Protein AF-A0A6I4W3B1-F1 (afdb_monomer_lite)

Organism: NCBI:txid2690964

Foldseek 3Di:
DDPVVVLCVLVVVLVVLLVVLLVVLCVPPNPLLNLLLVLLLLLLLLLLVVLLVVLLVLPVLDDDDPVLVVCCLPPLLLCLLLVLQQVVLLVVLCVLLVHDSVVLVCCLVPPVPVNVQSLLASQLLLLLLLLLQLQLLLVVVLQDDDPDDPPVVVSVVCVVVSPPVVVCPPDPDNDRRVVVSVVVLVVLLVVLQVQQQQFQHPPRDGDRPSVSSSVSNVVSNVVNVVLVVLLVVLVVVSNDPPDHHPSSSVSSSSSSSSSSNNSLSLSVLLDSSSSSSSSSSVSSSSSSSSSNVSLVVLDDQDFDWDQDPVRDTDGPRVSVVSVVVVCQLQVQSNVLSSVLSNVSSVVSSVCRNDPDDSSVNSVSSVVSNVVSNVSSNVRVVVVVVVD

InterPro domains:
  IPR007427 Protein of unknown function DUF475 [PF04332] (64-298)
  IPR007427 Protein of unknown function DUF475 [PF04332] (329-381)

Radius of gyration: 22.16 Å; chains: 1; bounding box: 59×48×59 Å

pLDDT: mean 74.23, std 14.33, range [40.28, 94.0]

Sequence (387 aa):
MGIKMLFLRTCAWSLAVAVFGLIMAAAYGGWIGVILVGAVGIILYAVSYETAISNFYSLKANDFPDFWRKILLRIGLPLIVFGVQLVFPIAIVSIIAWRNPVDVVTLALTDKTSYQQMTTDAHPVIASFVAGFLLAAFFDFFFEERERRWLQQLEKRLAKVGQVDKWAKWSLLPFDRSLMIYFIMVLIITASGYFGKFAYQYGGVHVNMNPWVWFSGTAGVLLYLFTKHFATISIMLLGQTKLVGLIRLHVFVIINVQCSFNGMVGAFSITNDIILLSLGLGLGAMFVCVLNIYWIRQVKPGTFYTTGSDGRRTKITGFKKVGNRLWTPYAYISHGFHYTCGVLAVINLVSIRYHIPEIITSLIGIMLIALSIHSSKRRTRVLAMNN

Structure (mmCIF, N/CA/C/O backbone):
data_AF-A0A6I4W3B1-F1
#
_entry.id   AF-A0A6I4W3B1-F1
#
loop_
_atom_site.group_PDB
_atom_site.id
_atom_site.type_symbol
_atom_site.label_atom_id
_atom_site.label_alt_id
_atom_site.label_comp_id
_atom_site.label_asym_id
_atom_site.label_entity_id
_atom_site.label_seq_id
_atom_site.pdbx_PDB_ins_code
_atom_site.Cartn_x
_atom_site.Cartn_y
_atom_site.Cartn_z
_atom_site.occupancy
_atom_site.B_iso_or_equiv
_atom_site.auth_seq_id
_atom_site.auth_comp_id
_atom_site.auth_asym_id
_atom_site.auth_atom_id
_atom_site.pdbx_PDB_model_num
ATOM 1 N N . MET A 1 1 ? -34.981 13.332 6.451 1.00 40.91 1 MET A N 1
ATOM 2 C CA . MET A 1 1 ? -34.279 13.557 5.165 1.00 40.91 1 MET A CA 1
ATOM 3 C C . MET A 1 1 ? -32.992 12.729 5.165 1.00 40.91 1 MET A C 1
ATOM 5 O O . MET A 1 1 ? -32.137 12.937 6.015 1.00 40.91 1 MET A O 1
ATOM 9 N N . GLY A 1 2 ? -32.969 11.637 4.396 1.00 43.00 2 GLY A N 1
ATOM 10 C CA . GLY A 1 2 ? -32.290 10.392 4.785 1.00 43.00 2 GLY A CA 1
ATOM 11 C C . GLY A 1 2 ? -30.765 10.347 4.636 1.00 43.00 2 GLY A C 1
ATOM 12 O O . GLY A 1 2 ? -30.210 10.787 3.635 1.00 43.00 2 GLY A O 1
ATOM 13 N N . ILE A 1 3 ? -30.113 9.678 5.595 1.00 49.59 3 ILE A N 1
ATOM 14 C CA . ILE A 1 3 ? -28.689 9.278 5.599 1.00 49.59 3 ILE A CA 1
ATOM 15 C C . ILE A 1 3 ? -28.266 8.649 4.258 1.00 49.59 3 ILE A C 1
ATOM 17 O O . ILE A 1 3 ? -27.161 8.892 3.780 1.00 49.59 3 ILE A O 1
ATOM 21 N N . LYS A 1 4 ? -29.178 7.908 3.611 1.00 48.78 4 LYS A N 1
ATOM 22 C CA . LYS A 1 4 ? -28.978 7.323 2.279 1.00 48.78 4 LYS A CA 1
ATOM 23 C C . LYS A 1 4 ? -28.759 8.378 1.182 1.00 48.78 4 LYS A C 1
ATOM 25 O O . LYS A 1 4 ? -27.852 8.209 0.380 1.00 48.78 4 LYS A O 1
ATOM 30 N N . MET A 1 5 ? -29.519 9.480 1.171 1.00 47.12 5 MET A N 1
ATOM 31 C CA . MET A 1 5 ? -29.369 10.549 0.168 1.00 47.12 5 MET A CA 1
ATOM 32 C C . MET A 1 5 ? -28.070 11.342 0.346 1.00 47.12 5 MET A C 1
ATOM 34 O O . MET A 1 5 ? -27.434 11.695 -0.641 1.00 47.12 5 MET A O 1
ATOM 38 N N . LEU A 1 6 ? -27.646 11.596 1.590 1.00 51.12 6 LEU A N 1
ATOM 39 C CA . LEU A 1 6 ? -26.378 12.282 1.863 1.00 51.12 6 LEU A CA 1
ATOM 40 C C . LEU A 1 6 ? -25.175 11.410 1.467 1.00 51.12 6 LEU A C 1
ATOM 42 O O . LEU A 1 6 ? -24.216 11.920 0.889 1.00 51.12 6 LEU A O 1
ATOM 46 N N . PHE A 1 7 ? -25.245 10.102 1.741 1.00 54.38 7 PHE A N 1
ATOM 47 C CA . PHE A 1 7 ? -24.243 9.131 1.302 1.00 54.38 7 PHE A CA 1
ATOM 48 C C . PHE A 1 7 ? -24.174 9.068 -0.226 1.00 54.38 7 PHE A C 1
ATOM 50 O O . PHE A 1 7 ? -23.101 9.253 -0.779 1.00 54.38 7 PHE A O 1
ATOM 57 N N . LEU A 1 8 ? -25.316 8.933 -0.909 1.00 55.38 8 LEU A N 1
ATOM 58 C CA . LEU A 1 8 ? -25.387 8.915 -2.374 1.00 55.38 8 LEU A CA 1
ATOM 59 C C . LEU A 1 8 ? -24.830 10.195 -3.007 1.00 55.38 8 LEU A C 1
ATOM 61 O O . LEU A 1 8 ? -24.032 10.098 -3.928 1.00 55.38 8 LEU A O 1
ATOM 65 N N . ARG A 1 9 ? -25.162 11.387 -2.494 1.00 60.44 9 ARG A N 1
ATOM 66 C CA . ARG A 1 9 ? -24.619 12.651 -3.031 1.00 60.44 9 ARG A CA 1
ATOM 67 C C . ARG A 1 9 ? -23.113 12.812 -2.812 1.00 60.44 9 ARG A C 1
ATOM 69 O O . ARG A 1 9 ? -22.441 13.384 -3.662 1.00 60.44 9 ARG A O 1
ATOM 76 N N . THR A 1 10 ? -22.590 12.326 -1.686 1.00 61.12 10 THR A N 1
ATOM 77 C CA . THR A 1 10 ? -21.150 12.413 -1.378 1.00 61.12 10 THR A CA 1
ATOM 78 C C . THR A 1 10 ? -20.362 11.338 -2.138 1.00 61.12 10 THR A C 1
ATOM 80 O O . THR A 1 10 ? -19.275 11.613 -2.633 1.00 61.12 10 THR A O 1
ATOM 83 N N . CYS A 1 11 ? -20.935 10.140 -2.299 1.00 63.75 11 CYS A N 1
ATOM 84 C CA . CYS A 1 11 ? -20.347 9.047 -3.070 1.00 63.75 11 CYS A CA 1
ATOM 85 C C . CYS A 1 11 ? -20.484 9.218 -4.587 1.00 63.75 11 CYS A C 1
ATOM 87 O O . CYS A 1 11 ? -19.676 8.649 -5.313 1.00 63.75 11 CYS A O 1
ATOM 89 N N . ALA A 1 12 ? -21.469 9.971 -5.085 1.00 70.25 12 ALA A N 1
ATOM 90 C CA . ALA A 1 12 ? -21.671 10.163 -6.523 1.00 70.25 12 ALA A CA 1
ATOM 91 C C . ALA A 1 12 ? -20.445 10.802 -7.186 1.00 70.25 12 ALA A C 1
ATOM 93 O O . ALA A 1 12 ? -19.993 10.325 -8.222 1.00 70.25 12 ALA A O 1
ATOM 94 N N . TRP A 1 13 ? -19.852 11.814 -6.544 1.00 73.75 13 TRP A N 1
ATOM 95 C CA . TRP A 1 13 ? -18.622 12.441 -7.031 1.00 73.75 13 TRP A CA 1
ATOM 96 C C . TRP A 1 13 ? -17.428 11.487 -6.996 1.00 73.75 13 TRP A C 1
ATOM 98 O O . TRP A 1 13 ? -16.700 11.400 -7.978 1.00 73.75 13 TRP A O 1
ATOM 108 N N . SER A 1 14 ? -17.254 10.706 -5.924 1.00 75.88 14 SER A N 1
ATOM 109 C CA . SER A 1 14 ? -16.183 9.700 -5.890 1.00 75.88 14 SER A CA 1
ATOM 110 C C . SER A 1 14 ? -16.390 8.584 -6.913 1.00 75.88 14 SER A C 1
ATOM 112 O O . SER A 1 14 ? -15.417 8.086 -7.461 1.00 75.88 14 SER A O 1
ATOM 114 N N . LEU A 1 15 ? -17.641 8.207 -7.200 1.00 79.69 15 LEU A N 1
ATOM 115 C CA . LEU A 1 15 ? -17.957 7.201 -8.210 1.00 79.69 15 LEU A CA 1
ATOM 116 C C . LEU A 1 15 ? -17.667 7.735 -9.616 1.00 79.69 15 LEU A C 1
ATOM 118 O O . LEU A 1 15 ? -17.084 7.020 -10.420 1.00 79.69 15 LEU A O 1
ATOM 122 N N . ALA A 1 16 ? -18.007 8.996 -9.894 1.00 82.50 16 ALA A N 1
ATOM 123 C CA . ALA A 1 16 ? -17.681 9.649 -11.158 1.00 82.50 16 ALA A CA 1
ATOM 124 C C . ALA A 1 16 ? -16.163 9.738 -11.376 1.00 82.50 16 ALA A C 1
ATOM 126 O O . ALA A 1 16 ? -15.681 9.380 -12.446 1.00 82.50 16 ALA A O 1
ATOM 127 N N . VAL A 1 17 ? -15.401 10.134 -10.349 1.00 82.94 17 VAL A N 1
ATOM 128 C CA . VAL A 1 17 ? -13.929 10.163 -10.414 1.00 82.94 17 VAL A CA 1
ATOM 129 C C . VAL A 1 17 ? -13.352 8.756 -10.571 1.00 82.94 17 VAL A C 1
ATOM 131 O O . VAL A 1 17 ? -12.418 8.571 -11.343 1.00 82.94 17 VAL A O 1
ATOM 134 N N . ALA A 1 18 ? -13.923 7.750 -9.901 1.00 84.19 18 ALA A N 1
ATOM 135 C CA . ALA A 1 18 ? -13.494 6.365 -10.056 1.00 84.19 18 ALA A CA 1
ATOM 136 C C . ALA A 1 18 ? -13.740 5.844 -11.481 1.00 84.19 18 ALA A C 1
ATOM 138 O O . ALA A 1 18 ? -12.844 5.259 -12.081 1.00 84.19 18 ALA A O 1
ATOM 139 N N . VAL A 1 19 ? -14.922 6.101 -12.050 1.00 87.00 19 VAL A N 1
ATOM 140 C CA . VAL A 1 19 ? -15.247 5.739 -13.438 1.00 87.00 19 VAL A CA 1
ATOM 141 C C . VAL A 1 19 ? -14.321 6.466 -14.411 1.00 87.00 19 VAL A C 1
ATOM 143 O O . VAL A 1 19 ? -13.766 5.830 -15.299 1.00 87.00 19 VAL A O 1
ATOM 146 N N . PHE A 1 20 ? -14.084 7.764 -14.213 1.00 89.31 20 PHE A N 1
ATOM 147 C CA . PHE A 1 20 ? -13.147 8.534 -15.029 1.00 89.31 20 PHE A CA 1
ATOM 148 C C . PHE A 1 20 ? -11.719 7.975 -14.953 1.00 89.31 20 PHE A C 1
ATOM 150 O O . PHE A 1 20 ? -11.086 7.765 -15.984 1.00 89.31 20 PHE A O 1
ATOM 157 N N . GLY A 1 21 ? -11.233 7.657 -13.750 1.00 87.50 21 GLY A N 1
ATOM 158 C CA . GLY A 1 21 ? -9.923 7.037 -13.547 1.00 87.50 21 GLY A CA 1
ATOM 159 C C . GLY A 1 21 ? -9.797 5.681 -14.244 1.00 87.50 21 GLY A C 1
ATOM 160 O O . GLY A 1 21 ? -8.778 5.414 -14.873 1.00 87.50 21 GLY A O 1
ATOM 161 N N . LEU A 1 22 ? -10.846 4.851 -14.210 1.00 90.44 22 LEU A N 1
ATOM 162 C CA . LEU A 1 22 ? -10.875 3.566 -14.916 1.00 90.44 22 LEU A CA 1
ATOM 163 C C . LEU A 1 22 ? -10.940 3.735 -16.441 1.00 90.44 22 LEU A C 1
ATOM 165 O O . LEU A 1 22 ? -10.300 2.970 -17.154 1.00 90.44 22 LEU A O 1
ATOM 169 N N . ILE A 1 23 ? -11.652 4.743 -16.954 1.00 92.50 23 ILE A N 1
ATOM 170 C CA . ILE A 1 23 ? -11.666 5.067 -18.392 1.00 92.50 23 ILE A CA 1
ATOM 171 C C . ILE A 1 23 ? -10.273 5.511 -18.851 1.00 92.50 23 ILE A C 1
ATOM 173 O O . ILE A 1 23 ? -9.781 5.028 -19.868 1.00 92.50 23 ILE A O 1
ATOM 177 N N . MET A 1 24 ? -9.603 6.373 -18.082 1.00 90.88 24 MET A N 1
ATOM 178 C CA . MET A 1 24 ? -8.224 6.787 -18.364 1.00 90.88 24 MET A CA 1
ATOM 179 C C . MET A 1 24 ? -7.255 5.600 -18.312 1.00 90.88 24 MET A C 1
ATOM 181 O O . MET A 1 24 ? -6.377 5.481 -19.164 1.00 90.88 24 MET A O 1
ATOM 185 N N . ALA A 1 25 ? -7.451 4.681 -17.364 1.00 91.12 25 ALA A N 1
ATOM 186 C CA . ALA A 1 25 ? -6.675 3.448 -17.278 1.00 91.12 25 ALA A CA 1
ATOM 187 C C . ALA A 1 25 ? -6.893 2.540 -18.499 1.00 91.12 25 ALA A C 1
ATOM 189 O O . ALA A 1 25 ? -5.931 1.984 -19.027 1.00 91.12 25 ALA A O 1
ATOM 190 N N . ALA A 1 26 ? -8.138 2.437 -18.979 1.00 92.50 26 ALA A N 1
ATOM 191 C CA . ALA A 1 26 ? -8.480 1.702 -20.193 1.00 92.50 26 ALA A CA 1
ATOM 192 C C . ALA A 1 26 ? -7.837 2.327 -21.438 1.00 92.50 26 ALA A C 1
ATOM 194 O O . ALA A 1 26 ? -7.314 1.607 -22.283 1.00 92.50 26 ALA A O 1
ATOM 195 N N . ALA A 1 27 ? -7.831 3.658 -21.533 1.00 92.00 27 ALA A N 1
ATOM 196 C CA . ALA A 1 27 ? -7.191 4.374 -22.631 1.00 92.00 27 ALA A CA 1
ATOM 197 C C . ALA A 1 27 ? -5.661 4.213 -22.621 1.00 92.00 27 ALA A C 1
ATOM 199 O O . ALA A 1 27 ? -5.045 4.132 -23.680 1.00 92.00 27 ALA A O 1
ATOM 200 N N . TYR A 1 28 ? -5.044 4.153 -21.437 1.00 89.50 28 TYR A N 1
ATOM 201 C CA . TYR A 1 28 ? -3.591 4.057 -21.305 1.00 89.50 28 TYR A CA 1
ATOM 202 C C . TYR A 1 28 ? -3.052 2.628 -21.461 1.00 89.50 28 TYR A C 1
ATOM 204 O O . TYR A 1 28 ? -2.099 2.410 -22.209 1.00 89.50 28 TYR A O 1
ATOM 212 N N . GLY A 1 29 ? -3.641 1.668 -20.741 1.00 85.31 29 GLY A N 1
ATOM 213 C CA . GLY A 1 29 ? -3.137 0.296 -20.601 1.00 85.31 29 GLY A CA 1
ATOM 214 C C . GLY A 1 29 ? -4.150 -0.788 -20.976 1.00 85.31 29 GLY A C 1
ATOM 215 O O . GLY A 1 29 ? -3.965 -1.954 -20.616 1.00 85.31 29 GLY A O 1
ATOM 216 N N . GLY A 1 30 ? -5.248 -0.427 -21.646 1.00 92.81 30 GLY A N 1
ATOM 217 C CA . GLY A 1 30 ? -6.316 -1.359 -22.000 1.00 92.81 30 GLY A CA 1
ATOM 218 C C . GLY A 1 30 ? -6.959 -2.010 -20.773 1.00 92.81 30 GLY A C 1
ATOM 219 O O . GLY A 1 30 ? -6.997 -1.453 -19.675 1.00 92.81 30 GLY A O 1
ATOM 220 N N . TRP A 1 31 ? -7.442 -3.240 -20.944 1.00 93.00 31 TRP A N 1
ATOM 221 C CA . TRP A 1 31 ? -8.062 -4.008 -19.859 1.00 93.00 31 TRP A CA 1
ATOM 222 C C . TRP A 1 31 ? -7.105 -4.319 -18.704 1.00 93.00 31 TRP A C 1
ATOM 224 O O . TRP A 1 31 ? -7.536 -4.365 -17.553 1.00 93.00 31 TRP A O 1
ATOM 234 N N . ILE A 1 32 ? -5.810 -4.486 -18.989 1.00 91.88 32 ILE A N 1
ATOM 235 C CA . ILE A 1 32 ? -4.792 -4.724 -17.959 1.00 91.88 32 ILE A CA 1
ATOM 236 C C . ILE A 1 32 ? -4.662 -3.479 -17.076 1.00 91.88 32 ILE A C 1
ATOM 238 O O . ILE A 1 32 ? -4.729 -3.595 -15.854 1.00 91.88 32 ILE A O 1
ATOM 242 N N . GLY A 1 33 ? -4.596 -2.287 -17.678 1.00 91.38 33 GLY A N 1
ATOM 243 C CA . GLY A 1 33 ? -4.576 -1.018 -16.946 1.00 91.38 33 GLY A CA 1
ATOM 244 C C . GLY A 1 33 ? -5.778 -0.850 -16.011 1.00 91.38 33 GLY A C 1
ATOM 245 O O . GLY A 1 33 ? -5.612 -0.459 -14.857 1.00 91.38 33 GLY A O 1
ATOM 246 N N . VAL A 1 34 ? -6.983 -1.221 -16.462 1.00 94.00 34 VAL A N 1
ATOM 247 C CA . VAL A 1 34 ? -8.207 -1.197 -15.634 1.00 94.00 34 VAL A CA 1
ATOM 248 C C . VAL A 1 34 ? -8.090 -2.128 -14.427 1.00 94.00 34 VAL A C 1
ATOM 250 O O . VAL A 1 34 ? -8.446 -1.732 -13.315 1.00 94.00 34 VAL A O 1
ATOM 253 N N . ILE A 1 35 ? -7.590 -3.352 -14.625 1.00 93.69 35 ILE A N 1
ATOM 254 C CA . ILE A 1 35 ? -7.413 -4.328 -13.540 1.00 93.69 35 ILE A CA 1
ATOM 255 C C . ILE A 1 35 ? -6.391 -3.817 -12.525 1.00 93.69 35 ILE A C 1
ATOM 257 O O . ILE A 1 35 ? -6.658 -3.884 -11.328 1.00 93.69 35 ILE A O 1
ATOM 261 N N . LEU A 1 36 ? -5.266 -3.258 -12.979 1.00 93.25 36 LEU A N 1
ATOM 262 C CA . LEU A 1 36 ? -4.220 -2.728 -12.101 1.00 93.25 36 LEU A CA 1
ATOM 263 C C . LEU A 1 36 ? -4.721 -1.536 -11.277 1.00 93.25 36 LEU A C 1
ATOM 265 O O . LEU A 1 36 ? -4.617 -1.546 -10.050 1.00 93.25 36 LEU A O 1
ATOM 269 N N . VAL A 1 37 ? -5.351 -0.551 -11.922 1.00 93.44 37 VAL A N 1
ATOM 270 C CA . VAL A 1 37 ? -5.935 0.621 -11.245 1.00 93.44 37 VAL A CA 1
ATOM 271 C C . VAL A 1 37 ? -7.041 0.203 -10.274 1.00 93.44 37 VAL A C 1
ATOM 273 O O . VAL A 1 37 ? -7.100 0.695 -9.144 1.00 93.44 37 VAL A O 1
ATOM 276 N N . GLY A 1 38 ? -7.886 -0.749 -10.674 1.00 91.88 38 GLY A N 1
ATOM 277 C CA . GLY A 1 38 ? -8.911 -1.331 -9.812 1.00 91.88 38 GLY A CA 1
ATOM 278 C C . GLY A 1 38 ? -8.318 -2.055 -8.600 1.00 91.88 38 GLY A C 1
ATOM 279 O O . GLY A 1 38 ? -8.784 -1.850 -7.480 1.00 91.88 38 GLY A O 1
ATOM 280 N N . ALA A 1 39 ? -7.267 -2.854 -8.797 1.00 91.81 39 ALA A N 1
ATOM 281 C CA . ALA A 1 39 ? -6.570 -3.568 -7.732 1.00 91.81 39 ALA A CA 1
ATOM 282 C C . ALA A 1 39 ? -5.959 -2.603 -6.714 1.00 91.81 39 ALA A C 1
ATOM 284 O O . ALA A 1 39 ? -6.189 -2.758 -5.514 1.00 91.81 39 ALA A O 1
ATOM 285 N N . VAL A 1 40 ? -5.252 -1.571 -7.188 1.00 91.88 40 VAL A N 1
ATOM 286 C CA . VAL A 1 40 ? -4.677 -0.524 -6.332 1.00 91.88 40 VAL A CA 1
ATOM 287 C C . VAL A 1 40 ? -5.778 0.166 -5.528 1.00 91.88 40 VAL A C 1
ATOM 289 O O . VAL A 1 40 ? -5.661 0.302 -4.309 1.00 91.88 40 VAL A O 1
ATOM 292 N N . GLY A 1 41 ? -6.891 0.523 -6.175 1.00 89.31 41 GLY A N 1
ATOM 293 C CA . GLY A 1 41 ? -8.050 1.108 -5.503 1.00 89.31 41 GLY A CA 1
ATOM 294 C C . GLY A 1 41 ? -8.642 0.206 -4.414 1.00 89.31 41 GLY A C 1
ATOM 295 O O . GLY A 1 41 ? -8.980 0.686 -3.332 1.00 89.31 41 GLY A O 1
ATOM 296 N N . ILE A 1 42 ? -8.732 -1.106 -4.662 1.00 88.44 42 ILE A N 1
ATOM 297 C CA . ILE A 1 42 ? -9.238 -2.094 -3.695 1.00 88.44 42 ILE A CA 1
ATOM 298 C C . ILE A 1 42 ? -8.287 -2.245 -2.500 1.00 88.44 42 ILE A C 1
ATOM 300 O O . ILE A 1 42 ? -8.757 -2.259 -1.359 1.00 88.44 42 ILE A O 1
ATOM 304 N N . ILE A 1 43 ? -6.971 -2.323 -2.733 1.00 87.62 43 ILE A N 1
ATOM 305 C CA . ILE A 1 43 ? -5.978 -2.359 -1.648 1.00 87.62 43 ILE A CA 1
ATOM 306 C C . ILE A 1 43 ? -6.089 -1.093 -0.801 1.00 87.62 43 ILE A C 1
ATOM 308 O O . ILE A 1 43 ? -6.220 -1.179 0.421 1.00 87.62 43 ILE A O 1
ATOM 312 N N . LEU A 1 44 ? -6.115 0.080 -1.436 1.00 86.00 44 LEU A N 1
ATOM 313 C CA . LEU A 1 44 ? -6.250 1.343 -0.719 1.00 86.00 44 LEU A CA 1
ATOM 314 C C . LEU A 1 44 ? -7.551 1.426 0.067 1.00 86.00 44 LEU A C 1
ATOM 316 O O . LEU A 1 44 ? -7.546 1.911 1.197 1.00 86.00 44 LEU A O 1
ATOM 320 N N . TYR A 1 45 ? -8.656 0.922 -0.477 1.00 84.62 45 TYR A N 1
ATOM 321 C CA . TYR A 1 45 ? -9.915 0.847 0.252 1.00 84.62 45 TYR A CA 1
ATOM 322 C C . TYR A 1 45 ? -9.791 0.000 1.529 1.00 84.62 45 TYR A C 1
ATOM 324 O O . TYR A 1 45 ? -10.279 0.409 2.585 1.00 84.62 45 TYR A O 1
ATOM 332 N N . ALA A 1 46 ? -9.103 -1.145 1.462 1.00 84.44 46 ALA A N 1
ATOM 333 C CA . ALA A 1 46 ? -8.876 -1.999 2.625 1.00 84.44 46 ALA A CA 1
ATOM 334 C C . ALA A 1 46 ? -8.012 -1.306 3.696 1.00 84.44 46 ALA A C 1
ATOM 336 O O . ALA A 1 46 ? -8.368 -1.342 4.874 1.00 84.44 46 ALA A O 1
ATOM 337 N N . VAL A 1 47 ? -6.949 -0.599 3.295 1.00 80.44 47 VAL A N 1
ATOM 338 C CA . VAL A 1 47 ? -6.092 0.201 4.200 1.00 80.44 47 VAL A CA 1
ATOM 339 C C . VAL A 1 47 ? -6.856 1.353 4.840 1.00 80.44 47 VAL A C 1
ATOM 341 O O . VAL A 1 47 ? -6.747 1.604 6.040 1.00 80.44 47 VAL A O 1
ATOM 344 N N . SER A 1 48 ? -7.677 2.033 4.041 1.00 78.62 48 SER A N 1
ATOM 345 C CA . SER A 1 48 ? -8.481 3.179 4.478 1.00 78.62 48 SER A CA 1
ATOM 346 C C . SER A 1 48 ? -9.411 2.828 5.627 1.00 78.62 48 SER A C 1
ATOM 348 O O . SER A 1 48 ? -9.745 3.690 6.441 1.00 78.62 48 SER A O 1
ATOM 350 N N . TYR A 1 49 ? -9.852 1.568 5.687 1.00 76.56 49 TYR A N 1
ATOM 351 C CA . TYR A 1 49 ? -10.700 1.080 6.760 1.00 76.56 49 TYR A CA 1
ATOM 352 C C . TYR A 1 49 ? -9.999 1.246 8.112 1.00 76.56 49 TYR A C 1
ATOM 354 O O . TYR A 1 49 ? -10.593 1.831 9.015 1.00 76.56 49 TYR A O 1
ATOM 362 N N . GLU A 1 50 ? -8.730 0.836 8.233 1.00 70.88 50 GLU A N 1
ATOM 363 C CA . GLU A 1 50 ? -7.926 1.015 9.450 1.00 70.88 50 GLU A CA 1
ATOM 364 C C . GLU A 1 50 ? -7.674 2.484 9.780 1.00 70.88 50 GLU A C 1
ATOM 366 O O . GLU A 1 50 ? -7.825 2.887 10.938 1.00 70.88 50 GLU A O 1
ATOM 371 N N . THR A 1 51 ? -7.372 3.306 8.767 1.00 74.06 51 THR A N 1
ATOM 372 C CA . THR A 1 51 ? -7.198 4.757 8.948 1.00 74.06 51 THR A CA 1
ATOM 373 C C . THR A 1 51 ? -8.436 5.370 9.573 1.00 74.06 51 THR A C 1
ATOM 375 O O . THR A 1 51 ? -8.363 6.119 10.545 1.00 74.06 51 THR A O 1
ATOM 378 N N . ALA A 1 52 ? -9.596 5.028 9.019 1.00 71.31 52 ALA A N 1
ATOM 379 C CA . ALA A 1 52 ? -10.856 5.580 9.454 1.00 71.31 52 ALA A CA 1
ATOM 380 C C . ALA A 1 52 ? -11.224 5.068 10.863 1.00 71.31 52 ALA A C 1
ATOM 382 O O . ALA A 1 52 ? -11.853 5.808 11.622 1.00 71.31 52 ALA A O 1
ATOM 383 N N . ILE A 1 53 ? -10.767 3.866 11.266 1.00 68.50 53 ILE A N 1
ATOM 384 C CA . ILE A 1 53 ? -10.903 3.369 12.648 1.00 68.50 53 ILE A CA 1
ATOM 385 C C . ILE A 1 53 ? -10.088 4.237 13.598 1.00 68.50 53 ILE A C 1
ATOM 387 O O . ILE A 1 53 ? -10.614 4.735 14.596 1.00 68.50 53 ILE A O 1
ATOM 391 N N . SER A 1 54 ? -8.804 4.403 13.287 1.00 66.94 54 SER A N 1
ATOM 392 C CA . SER A 1 54 ? -7.876 5.176 14.106 1.00 66.94 54 SER A CA 1
ATOM 393 C C . SER A 1 54 ? -8.375 6.612 14.265 1.00 66.94 54 SER A C 1
ATOM 395 O O . SER A 1 54 ? -8.583 7.077 15.384 1.00 66.94 54 SER A O 1
ATOM 397 N N . ASN A 1 55 ? -8.743 7.255 13.152 1.00 69.56 55 ASN A N 1
ATOM 398 C CA . ASN A 1 55 ? -9.309 8.601 13.126 1.00 69.56 55 ASN A CA 1
ATOM 399 C C . ASN A 1 55 ? -10.584 8.723 13.966 1.00 69.56 55 ASN A C 1
ATOM 401 O O . ASN A 1 55 ? -10.763 9.707 14.686 1.00 69.56 55 ASN A O 1
ATOM 405 N N . PHE A 1 56 ? -11.468 7.724 13.902 1.00 68.50 56 PHE A N 1
ATOM 406 C CA . PHE A 1 56 ? -12.676 7.689 14.720 1.00 68.50 56 PHE A CA 1
ATOM 407 C C . PHE A 1 56 ? -12.336 7.675 16.216 1.00 68.50 56 PHE A C 1
ATOM 409 O O . PHE A 1 56 ? -12.901 8.462 16.974 1.00 68.50 56 PHE A O 1
ATOM 416 N N . TYR A 1 57 ? -11.391 6.843 16.663 1.00 63.62 57 TYR A N 1
ATOM 417 C CA . TYR A 1 57 ? -10.990 6.814 18.073 1.00 63.62 57 TYR A CA 1
ATOM 418 C C . TYR A 1 57 ? -10.206 8.056 18.508 1.00 63.62 57 TYR A C 1
ATOM 420 O O . TYR A 1 57 ? -10.443 8.542 19.613 1.00 63.62 57 TYR A O 1
ATOM 428 N N . SER A 1 58 ? -9.350 8.622 17.655 1.00 64.25 58 SER A N 1
ATOM 429 C CA . SER A 1 58 ? -8.617 9.861 17.955 1.00 64.25 58 SER A CA 1
ATOM 430 C C . SER A 1 58 ? -9.555 11.047 18.201 1.00 64.25 58 SER A C 1
ATOM 432 O O . SER A 1 58 ? -9.279 11.893 19.047 1.00 64.25 58 SER A O 1
ATOM 434 N N . LEU A 1 59 ? -10.706 11.091 17.524 1.00 62.19 59 LEU A N 1
ATOM 435 C CA . LEU A 1 59 ? -11.707 12.150 17.697 1.00 62.19 59 LEU A CA 1
ATOM 436 C C . LEU A 1 59 ? -12.584 11.974 18.954 1.00 62.19 59 LEU A C 1
ATOM 438 O O . LEU A 1 59 ? -13.292 12.906 19.334 1.00 62.19 59 LEU A O 1
ATOM 442 N N . LYS A 1 60 ? -12.523 10.814 19.630 1.00 55.31 60 LYS A N 1
ATOM 443 C CA . LYS A 1 60 ? -13.231 10.533 20.895 1.00 55.31 60 LYS A CA 1
ATOM 444 C C . LYS A 1 60 ? -12.655 11.308 22.090 1.00 55.31 60 LYS A C 1
ATOM 446 O O . LYS A 1 60 ? -13.342 11.445 23.096 1.00 55.31 60 LYS A O 1
ATOM 451 N N . ALA A 1 61 ? -11.420 11.807 22.012 1.00 49.81 61 ALA A N 1
ATOM 452 C CA . ALA A 1 61 ? -10.694 12.399 23.147 1.00 49.81 61 ALA A CA 1
ATOM 453 C C . ALA A 1 61 ? -11.158 13.821 23.572 1.00 49.81 61 ALA A C 1
ATOM 455 O O . ALA A 1 61 ? -10.402 14.546 24.215 1.00 49.81 61 ALA A O 1
ATOM 456 N N . ASN A 1 62 ? -12.413 14.174 23.264 1.00 49.22 62 ASN A N 1
ATOM 457 C CA . ASN A 1 62 ? -13.151 15.397 23.607 1.00 49.22 62 ASN A CA 1
ATOM 458 C C . ASN A 1 62 ? -12.557 16.728 23.088 1.00 49.22 62 ASN A C 1
ATOM 460 O O . ASN A 1 62 ? -11.435 17.124 23.400 1.00 49.22 62 ASN A O 1
ATOM 464 N N . ASP A 1 63 ? -13.398 17.408 22.301 1.00 57.28 63 ASP A N 1
ATOM 465 C CA . ASP A 1 63 ? -13.368 18.806 21.852 1.00 57.28 63 ASP A CA 1
ATOM 466 C C . ASP A 1 63 ? -12.245 19.238 20.899 1.00 57.28 63 ASP A C 1
ATOM 468 O O . ASP A 1 63 ? -11.351 20.021 21.218 1.00 57.28 63 ASP A O 1
ATOM 472 N N . PHE A 1 64 ? -12.348 18.782 19.646 1.00 59.41 64 PHE A N 1
ATOM 473 C CA . PHE A 1 64 ? -11.767 19.516 18.519 1.00 59.41 64 PHE A CA 1
ATOM 474 C C . PHE A 1 64 ? -12.651 20.734 18.208 1.00 59.41 64 PHE A C 1
ATOM 476 O O . PHE A 1 64 ? -13.830 20.537 17.896 1.00 59.41 64 PHE A O 1
ATOM 483 N N . PRO A 1 65 ? -12.122 21.972 18.214 1.00 68.50 65 PRO A N 1
ATOM 484 C CA . PRO A 1 65 ? -12.892 23.130 17.781 1.00 68.50 65 PRO A CA 1
ATO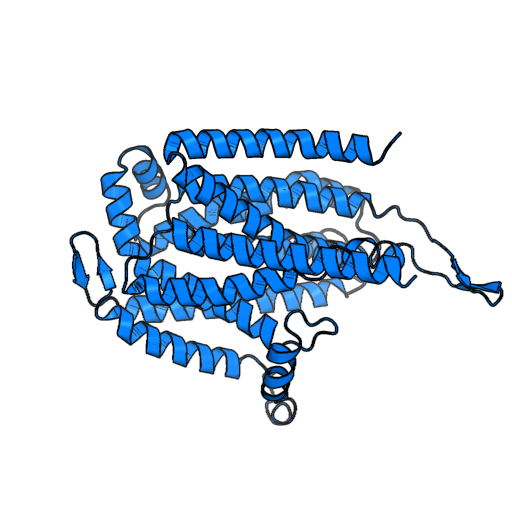M 485 C C . PRO A 1 65 ? -13.399 22.940 16.348 1.00 68.50 65 PRO A C 1
ATOM 487 O O . PRO A 1 65 ? -12.658 22.496 15.462 1.00 68.50 65 PRO A O 1
ATOM 490 N N . ASP A 1 66 ? -14.653 23.325 16.103 1.00 71.44 66 ASP A N 1
ATOM 491 C CA . ASP A 1 66 ? -15.321 23.186 14.802 1.00 71.44 66 ASP A CA 1
ATOM 492 C C . ASP A 1 66 ? -14.519 23.803 13.644 1.00 71.44 66 ASP A C 1
ATOM 494 O O . ASP A 1 66 ? -14.579 23.317 12.511 1.00 71.44 66 ASP A O 1
ATOM 498 N N . PHE A 1 67 ? -13.744 24.851 13.931 1.00 78.50 67 PHE A N 1
ATOM 499 C CA . PHE A 1 67 ? -12.828 25.500 12.999 1.00 78.50 67 PHE A CA 1
ATOM 500 C C . PHE A 1 67 ? -11.757 24.539 12.458 1.00 78.50 67 PHE A C 1
ATOM 502 O O . PHE A 1 67 ? -11.685 24.307 11.249 1.00 78.50 67 PHE A O 1
ATOM 509 N N . TRP A 1 68 ? -10.982 23.908 13.346 1.00 74.19 68 TRP A N 1
ATOM 510 C CA . TRP A 1 68 ? -9.906 22.990 12.966 1.00 74.19 68 TRP A CA 1
ATOM 511 C C . TRP A 1 68 ? -10.442 21.730 12.296 1.00 74.19 68 TRP A C 1
ATOM 513 O O . TRP A 1 68 ? -9.860 21.268 11.319 1.00 74.19 68 TRP A O 1
ATOM 523 N N . ARG A 1 69 ? -11.605 21.224 12.733 1.00 74.06 69 ARG A N 1
ATOM 524 C CA . ARG A 1 69 ? -12.285 20.111 12.052 1.00 74.06 69 ARG A CA 1
ATOM 525 C C . ARG A 1 69 ? -12.638 20.471 10.606 1.00 74.06 69 ARG A C 1
ATOM 527 O O . ARG A 1 69 ? -12.455 19.658 9.706 1.00 74.06 69 ARG A O 1
ATOM 534 N N . LYS A 1 70 ? -13.138 21.687 10.360 1.00 76.81 70 LYS A N 1
ATOM 535 C CA . LYS A 1 70 ? -13.476 22.150 9.005 1.00 76.81 70 LYS A CA 1
ATOM 536 C C . LYS A 1 70 ? -12.238 22.323 8.123 1.00 76.81 70 LYS A C 1
ATOM 538 O O . LYS A 1 70 ? -12.330 21.994 6.944 1.00 76.81 70 LYS A O 1
ATOM 543 N N . ILE A 1 71 ? -11.124 22.825 8.660 1.00 80.25 71 ILE A N 1
ATOM 544 C CA . ILE A 1 71 ? -9.849 22.949 7.927 1.00 80.25 71 ILE A CA 1
ATOM 545 C C . ILE A 1 71 ? -9.284 21.572 7.600 1.00 80.25 71 ILE A C 1
ATOM 547 O O . ILE A 1 71 ? -8.932 21.302 6.454 1.00 80.25 71 ILE A O 1
ATOM 551 N N . LEU A 1 72 ? -9.265 20.681 8.588 1.00 76.00 72 LEU A N 1
ATOM 552 C CA . LEU A 1 72 ? -8.790 19.316 8.429 1.00 76.00 72 LEU A CA 1
ATOM 553 C C . LEU A 1 72 ? -9.559 18.580 7.330 1.00 76.00 72 LEU A C 1
ATOM 555 O O . LEU A 1 72 ? -8.950 17.955 6.475 1.00 76.00 72 LEU A O 1
ATOM 559 N N . LEU A 1 73 ? -10.889 18.686 7.316 1.00 74.44 73 LEU A N 1
ATOM 560 C CA . LEU A 1 73 ? -11.711 17.999 6.319 1.00 74.44 73 LEU A CA 1
ATOM 561 C C . LEU A 1 73 ? -11.671 18.651 4.931 1.00 74.44 73 LEU A C 1
ATOM 563 O O . LEU A 1 73 ? -11.876 17.948 3.948 1.00 74.44 73 LEU A O 1
ATOM 567 N N . ARG A 1 74 ? -11.446 19.970 4.832 1.00 76.69 74 ARG A N 1
ATOM 568 C CA . ARG A 1 74 ? -11.413 20.678 3.538 1.00 76.69 74 ARG A CA 1
ATOM 569 C C . ARG A 1 74 ? -10.045 20.684 2.873 1.00 76.69 74 ARG A C 1
ATOM 571 O O . ARG A 1 74 ? -9.984 20.586 1.657 1.00 76.69 74 ARG A O 1
ATOM 578 N N . ILE A 1 75 ? -8.983 20.844 3.654 1.00 78.19 75 ILE A N 1
ATOM 579 C CA . ILE A 1 75 ? -7.624 21.055 3.143 1.00 78.19 75 ILE A CA 1
ATOM 580 C C . ILE A 1 75 ? -6.713 19.934 3.620 1.00 78.19 75 ILE A C 1
ATOM 582 O O . ILE A 1 75 ? -6.039 19.323 2.804 1.00 78.19 75 ILE A O 1
ATOM 586 N N . GLY A 1 76 ? -6.730 19.621 4.919 1.00 77.06 76 GLY A N 1
ATOM 587 C CA . GLY A 1 76 ? -5.799 18.654 5.503 1.00 77.06 76 GLY A CA 1
ATOM 588 C C . GLY A 1 76 ? -5.910 17.265 4.877 1.00 77.06 76 GLY A C 1
ATOM 589 O O . GLY A 1 76 ? -4.920 16.733 4.396 1.00 77.06 76 GLY A O 1
ATOM 590 N N . LEU A 1 77 ? -7.111 16.690 4.834 1.00 75.12 77 LEU A N 1
ATOM 591 C CA . LEU A 1 77 ? -7.320 15.335 4.336 1.00 75.12 77 LEU A CA 1
ATOM 592 C C . LEU A 1 77 ? -7.008 15.223 2.833 1.00 75.12 77 LEU A C 1
ATOM 594 O O . LEU A 1 77 ? -6.212 14.354 2.495 1.00 75.12 77 LEU A O 1
ATOM 598 N N . PRO A 1 78 ? -7.499 16.110 1.939 1.00 77.19 78 PRO A N 1
ATOM 599 C CA . PRO A 1 78 ? -7.053 16.096 0.547 1.00 77.19 78 PRO A CA 1
ATOM 600 C C . PRO A 1 78 ? -5.542 16.301 0.404 1.00 77.19 78 PRO A C 1
ATOM 602 O O . PRO A 1 78 ? -4.906 15.551 -0.323 1.00 77.19 78 PRO A O 1
ATOM 605 N N . LEU A 1 79 ? -4.941 17.256 1.123 1.00 79.75 79 LEU A N 1
ATOM 606 C CA . LEU A 1 79 ? -3.507 17.542 1.017 1.00 79.75 79 LEU A CA 1
ATOM 607 C C . LEU A 1 79 ? -2.644 16.356 1.459 1.00 79.75 79 LEU A C 1
ATOM 609 O O . LEU A 1 79 ? -1.675 16.028 0.789 1.00 79.75 79 LEU A O 1
ATOM 613 N N . ILE A 1 80 ? -2.996 15.698 2.563 1.00 74.69 80 ILE A N 1
ATOM 614 C CA . ILE A 1 80 ? -2.283 14.511 3.053 1.00 74.69 80 ILE A CA 1
ATOM 615 C C . ILE A 1 80 ? -2.410 13.374 2.053 1.00 74.69 80 ILE A C 1
ATOM 617 O O . ILE A 1 80 ? -1.438 12.689 1.748 1.00 74.69 80 ILE A O 1
ATOM 621 N N . VAL A 1 81 ? -3.624 13.160 1.562 1.00 71.50 81 VAL A N 1
ATOM 622 C CA . VAL A 1 81 ? -3.915 12.032 0.700 1.00 71.50 81 VAL A CA 1
ATOM 623 C C . VAL A 1 81 ? -3.250 12.237 -0.663 1.00 71.50 81 VAL A C 1
ATOM 625 O O . VAL A 1 81 ? -2.442 11.404 -1.048 1.00 71.50 81 VAL A O 1
ATOM 628 N N . PHE A 1 82 ? -3.480 13.359 -1.349 1.00 78.56 82 PHE A N 1
ATOM 629 C CA . PHE A 1 82 ? -2.846 13.647 -2.641 1.00 78.56 82 PHE A CA 1
ATOM 630 C C . PHE A 1 82 ? -1.348 13.910 -2.524 1.00 78.56 82 PHE A C 1
ATOM 632 O O . PHE A 1 82 ? -0.587 13.447 -3.364 1.00 78.56 82 PHE A O 1
ATOM 639 N N . GLY A 1 83 ? -0.907 14.619 -1.485 1.00 80.38 83 GLY A N 1
ATOM 640 C CA . GLY A 1 83 ? 0.505 14.920 -1.274 1.00 80.38 83 GLY A CA 1
ATOM 641 C C . GLY A 1 83 ? 1.315 13.645 -1.080 1.00 80.38 83 GLY A C 1
ATOM 642 O O . GLY A 1 83 ? 2.264 13.404 -1.818 1.00 80.38 83 GLY A O 1
ATOM 643 N N . VAL A 1 84 ? 0.902 12.777 -0.151 1.00 82.62 84 VAL A N 1
ATOM 644 C CA . VAL A 1 84 ? 1.606 11.508 0.065 1.00 82.62 84 VAL A CA 1
ATOM 645 C C . VAL A 1 84 ? 1.464 10.594 -1.147 1.00 82.62 84 VAL A C 1
ATOM 647 O O . VAL A 1 84 ? 2.435 9.978 -1.545 1.00 82.62 84 VAL A O 1
ATOM 650 N N . GLN A 1 85 ? 0.296 10.516 -1.779 1.00 82.88 85 GLN A N 1
ATOM 651 C CA . GLN A 1 85 ? 0.067 9.513 -2.819 1.00 82.88 85 GLN A CA 1
ATOM 652 C C . GLN A 1 85 ? 0.531 9.911 -4.223 1.00 82.88 85 GLN A C 1
ATOM 654 O O . GLN A 1 85 ? 0.783 9.026 -5.023 1.00 82.88 85 GLN A O 1
ATOM 659 N N . LEU A 1 86 ? 0.648 11.197 -4.555 1.00 79.81 86 LEU A N 1
ATOM 660 C CA . LEU A 1 86 ? 1.132 11.627 -5.874 1.00 79.81 86 LEU A CA 1
ATOM 661 C C . LEU A 1 86 ? 2.601 12.042 -5.837 1.00 79.81 86 LEU A C 1
ATOM 663 O O . LEU A 1 86 ? 3.352 11.716 -6.751 1.00 79.81 86 LEU A O 1
ATOM 667 N N . VAL A 1 87 ? 3.034 12.739 -4.782 1.00 84.81 87 VAL A N 1
ATOM 668 C CA . VAL A 1 87 ? 4.394 13.294 -4.732 1.00 84.81 87 VAL A CA 1
ATOM 669 C C . VAL A 1 87 ? 5.417 12.227 -4.356 1.00 84.81 87 VAL A C 1
ATOM 671 O O . VAL A 1 87 ? 6.483 12.168 -4.967 1.00 84.81 87 VAL A O 1
ATOM 674 N N . PHE A 1 88 ? 5.115 11.359 -3.383 1.00 82.19 88 PHE A N 1
ATOM 675 C CA . PHE A 1 88 ? 6.096 10.366 -2.937 1.00 82.19 88 PHE A CA 1
ATOM 676 C C . PHE A 1 88 ? 6.432 9.315 -3.990 1.00 82.19 88 PHE A C 1
ATOM 678 O O . PHE A 1 88 ? 7.614 8.996 -4.082 1.00 82.19 88 PHE A O 1
ATOM 685 N N . PRO A 1 89 ? 5.491 8.774 -4.790 1.00 82.12 89 PRO A N 1
ATOM 686 C CA . PRO A 1 89 ? 5.874 7.795 -5.796 1.00 82.12 89 PRO A CA 1
ATOM 687 C C . PRO A 1 89 ? 6.874 8.344 -6.804 1.00 82.12 89 PRO A C 1
ATOM 689 O O . PRO A 1 89 ? 7.878 7.698 -7.094 1.00 82.12 89 PRO A O 1
ATOM 692 N N . ILE A 1 90 ? 6.635 9.576 -7.259 1.00 86.06 90 ILE A N 1
ATOM 693 C CA . ILE A 1 90 ? 7.546 10.289 -8.150 1.00 86.06 90 ILE A CA 1
ATOM 694 C C . ILE A 1 90 ? 8.894 10.477 -7.448 1.00 86.06 90 ILE A C 1
ATOM 696 O O . ILE A 1 90 ? 9.918 10.108 -8.007 1.00 86.06 90 ILE A O 1
ATOM 700 N N . ALA A 1 91 ? 8.903 10.958 -6.201 1.00 87.06 91 ALA A N 1
ATOM 701 C CA . ALA A 1 91 ? 10.136 11.166 -5.444 1.00 87.06 91 ALA A CA 1
ATOM 702 C C . ALA A 1 91 ? 10.950 9.873 -5.240 1.00 87.06 91 ALA A C 1
ATOM 704 O O . ALA A 1 91 ? 12.167 9.890 -5.404 1.00 87.06 91 ALA A O 1
ATOM 705 N N . ILE A 1 92 ? 10.295 8.752 -4.917 1.00 82.44 92 ILE A N 1
ATOM 706 C CA . ILE A 1 92 ? 10.948 7.446 -4.739 1.00 82.44 92 ILE A CA 1
ATOM 707 C C . ILE A 1 92 ? 11.608 7.011 -6.047 1.00 82.44 92 ILE A C 1
ATOM 709 O O . ILE A 1 92 ? 12.793 6.678 -6.050 1.00 82.44 92 ILE A O 1
ATOM 713 N N . VAL A 1 93 ? 10.870 7.051 -7.161 1.00 82.69 93 VAL A N 1
ATOM 714 C CA . VAL A 1 93 ? 11.414 6.642 -8.460 1.00 82.69 93 VAL A CA 1
ATOM 715 C C . VAL A 1 93 ? 12.540 7.577 -8.899 1.00 82.69 93 VAL A C 1
ATOM 717 O O . VAL A 1 93 ? 13.553 7.098 -9.392 1.00 82.69 93 VAL A O 1
ATOM 720 N N . SER A 1 94 ? 12.433 8.883 -8.653 1.00 87.19 94 SER A N 1
ATOM 721 C CA . SER A 1 94 ? 13.504 9.851 -8.926 1.00 87.19 94 SER A CA 1
ATOM 722 C C . SER A 1 94 ? 14.792 9.561 -8.164 1.00 87.19 94 SER A C 1
ATOM 724 O O . SER A 1 94 ? 15.869 9.605 -8.755 1.00 87.19 94 SER A O 1
ATOM 726 N N . ILE A 1 95 ? 14.692 9.232 -6.872 1.00 87.75 95 ILE A N 1
ATOM 727 C CA . ILE A 1 95 ? 15.854 8.896 -6.038 1.00 87.75 95 ILE A CA 1
ATOM 728 C C . ILE A 1 95 ? 16.515 7.610 -6.538 1.00 87.75 95 ILE A C 1
ATOM 730 O O . ILE A 1 95 ? 17.736 7.550 -6.646 1.00 87.75 95 ILE A O 1
ATOM 734 N N . ILE A 1 96 ? 15.721 6.590 -6.868 1.00 82.31 96 ILE A N 1
ATOM 735 C CA . ILE A 1 96 ? 16.243 5.290 -7.309 1.00 82.31 96 ILE A CA 1
ATOM 736 C C . ILE A 1 96 ? 16.845 5.385 -8.714 1.00 82.31 96 ILE A C 1
ATOM 738 O O . ILE A 1 96 ? 17.911 4.829 -8.965 1.00 82.31 96 ILE A O 1
ATOM 742 N N . ALA A 1 97 ? 16.187 6.111 -9.616 1.00 81.69 97 ALA A N 1
ATOM 743 C CA . ALA A 1 97 ? 16.642 6.308 -10.986 1.00 81.69 97 ALA A CA 1
ATOM 744 C C . ALA A 1 97 ? 17.750 7.365 -11.117 1.00 81.69 97 ALA A C 1
ATOM 746 O O . ALA A 1 97 ? 18.242 7.577 -12.224 1.00 81.69 97 ALA A O 1
ATOM 747 N N . TRP A 1 98 ? 18.127 8.047 -10.026 1.00 85.31 98 TRP A N 1
ATOM 748 C CA . TRP A 1 98 ? 19.080 9.164 -10.035 1.00 85.31 98 TRP A CA 1
ATOM 749 C C . TRP A 1 98 ? 18.726 10.245 -11.072 1.00 85.31 98 TRP A C 1
ATOM 751 O O . TRP A 1 98 ? 19.587 10.794 -11.760 1.00 85.31 98 TRP A O 1
ATOM 761 N N . ARG A 1 99 ? 17.431 10.546 -11.203 1.00 87.50 99 ARG A N 1
ATOM 762 C CA . ARG A 1 99 ? 16.878 11.508 -12.170 1.00 87.50 99 ARG A CA 1
ATOM 763 C C . ARG A 1 99 ? 16.080 12.581 -11.450 1.00 87.50 99 ARG A C 1
ATOM 765 O O . ARG A 1 99 ? 15.488 12.323 -10.403 1.00 87.50 99 ARG A O 1
ATOM 772 N N . ASN A 1 100 ? 16.003 13.776 -12.033 1.00 91.75 100 ASN A N 1
ATOM 773 C CA . ASN A 1 100 ? 15.147 14.813 -11.468 1.00 91.75 100 ASN A CA 1
ATOM 774 C C . ASN A 1 100 ? 13.665 14.403 -11.572 1.00 91.75 100 ASN A C 1
ATOM 776 O O . ASN A 1 100 ? 13.267 13.795 -12.567 1.00 91.75 100 ASN A O 1
ATOM 780 N N . PRO A 1 101 ? 12.814 14.780 -10.601 1.00 88.25 101 PRO A N 1
ATOM 781 C CA . PRO A 1 101 ? 11.382 14.468 -10.622 1.00 88.25 101 PRO A CA 1
ATOM 782 C C . PRO A 1 101 ? 10.648 14.911 -11.880 1.00 88.25 101 PRO A C 1
ATOM 784 O O . PRO A 1 101 ? 9.809 14.179 -12.397 1.00 88.25 101 PRO A O 1
ATOM 787 N N . VAL A 1 102 ? 10.991 16.091 -12.395 1.00 89.69 102 VAL A N 1
ATOM 788 C CA . VAL A 1 102 ? 10.386 16.615 -13.622 1.00 89.69 102 VAL A CA 1
ATOM 789 C C . VAL A 1 102 ? 10.747 15.730 -14.814 1.00 89.69 102 VAL A C 1
ATOM 791 O O . VAL A 1 102 ? 9.862 15.403 -15.596 1.00 89.69 102 VAL A O 1
ATOM 794 N N . ASP A 1 103 ? 11.998 15.271 -14.894 1.00 87.00 103 ASP A N 1
ATOM 795 C CA . ASP A 1 103 ? 12.473 14.401 -15.974 1.00 87.00 103 ASP A CA 1
ATOM 796 C C . ASP A 1 103 ? 11.781 13.035 -15.949 1.00 87.00 103 ASP A C 1
ATOM 798 O O . ASP A 1 103 ? 11.452 12.485 -16.993 1.00 87.00 103 ASP A O 1
ATOM 802 N N . VAL A 1 104 ? 11.513 12.485 -14.760 1.00 84.62 104 VAL A N 1
ATOM 803 C CA . VAL A 1 104 ? 10.780 11.214 -14.623 1.00 84.62 104 VAL A CA 1
ATOM 804 C C . VAL A 1 104 ? 9.350 11.350 -15.146 1.00 84.62 104 VAL A C 1
ATOM 806 O O . VAL A 1 104 ? 8.865 10.471 -15.858 1.00 84.62 104 VAL A O 1
ATOM 809 N N . VAL A 1 105 ? 8.677 12.458 -14.819 1.00 86.38 105 VAL A N 1
ATOM 810 C CA . VAL A 1 105 ? 7.304 12.717 -15.271 1.00 86.38 105 VAL A CA 1
ATOM 811 C C . VAL A 1 105 ? 7.257 12.988 -16.772 1.00 86.38 105 VAL A C 1
ATOM 813 O O . VAL A 1 105 ? 6.375 12.468 -17.451 1.00 86.38 105 VAL A O 1
ATOM 816 N N . THR A 1 106 ? 8.191 13.777 -17.308 1.00 87.38 106 THR A N 1
ATOM 817 C CA . THR A 1 106 ? 8.241 14.037 -18.751 1.00 87.38 106 THR A CA 1
ATOM 818 C C . THR A 1 106 ? 8.525 12.752 -19.512 1.00 87.38 106 THR A C 1
ATOM 820 O O . THR A 1 106 ? 7.776 12.447 -20.433 1.00 87.38 106 THR A O 1
ATOM 823 N N . LEU A 1 107 ? 9.497 11.947 -19.072 1.00 85.50 107 LEU A N 1
ATOM 824 C CA . LEU A 1 107 ? 9.815 10.656 -19.681 1.00 85.50 107 LEU A CA 1
ATOM 825 C C . LEU A 1 107 ? 8.601 9.718 -19.694 1.00 85.50 107 LEU A C 1
ATOM 827 O O . LEU A 1 107 ? 8.306 9.117 -20.722 1.00 85.50 107 LEU A O 1
ATOM 831 N N . ALA A 1 108 ? 7.845 9.653 -18.592 1.00 83.38 108 ALA A N 1
ATOM 832 C CA . ALA A 1 108 ? 6.632 8.839 -18.506 1.00 83.38 108 ALA A CA 1
ATOM 833 C C . ALA A 1 108 ? 5.543 9.253 -19.518 1.00 83.38 108 ALA A C 1
ATOM 835 O O . ALA A 1 108 ? 4.754 8.413 -19.957 1.00 83.38 108 ALA A O 1
ATOM 836 N N . LEU A 1 109 ? 5.486 10.539 -19.887 1.00 84.94 109 LEU A N 1
ATOM 837 C CA . LEU A 1 109 ? 4.480 11.089 -20.799 1.00 84.94 109 LEU A CA 1
ATOM 838 C C . LEU A 1 109 ? 4.921 11.090 -22.268 1.00 84.94 109 LEU A C 1
ATOM 840 O O . LEU A 1 109 ? 4.075 10.901 -23.142 1.00 84.94 109 LEU A O 1
ATOM 844 N N . THR A 1 110 ? 6.204 11.325 -22.550 1.00 87.31 110 THR A N 1
ATOM 845 C CA . THR A 1 110 ? 6.705 11.537 -23.918 1.00 87.31 110 THR A CA 1
ATOM 846 C C . THR A 1 110 ? 7.377 10.308 -24.519 1.00 87.31 110 THR A C 1
ATOM 848 O O . THR A 1 110 ? 7.179 10.047 -25.704 1.00 87.31 110 THR A O 1
ATOM 851 N N . ASP A 1 111 ? 8.126 9.530 -23.732 1.00 85.50 111 ASP A N 1
ATOM 852 C CA . ASP A 1 111 ? 8.884 8.372 -24.214 1.00 85.50 111 ASP A CA 1
ATOM 853 C C . ASP A 1 111 ? 8.674 7.149 -23.315 1.00 85.50 111 ASP A C 1
ATOM 855 O O . ASP A 1 111 ? 9.433 6.852 -22.385 1.00 85.50 111 ASP A O 1
ATOM 859 N N . LYS A 1 112 ? 7.636 6.383 -23.663 1.00 81.38 112 LYS A N 1
ATOM 860 C CA . LYS A 1 112 ? 7.285 5.143 -22.968 1.00 81.38 112 LYS A CA 1
ATOM 861 C C . LYS A 1 112 ? 8.417 4.115 -22.983 1.00 81.38 112 LYS A C 1
ATOM 863 O O . LYS A 1 112 ? 8.527 3.353 -22.030 1.00 81.38 112 LYS A O 1
ATOM 868 N N . THR A 1 113 ? 9.241 4.070 -24.030 1.00 83.75 113 THR A N 1
ATOM 869 C CA . THR A 1 113 ? 10.275 3.033 -24.165 1.00 83.75 113 THR A CA 1
ATOM 870 C C . THR A 1 113 ? 11.442 3.281 -23.222 1.00 83.75 113 THR A C 1
ATOM 872 O O . THR A 1 113 ? 11.796 2.400 -22.439 1.00 83.75 113 THR A O 1
ATOM 875 N N . SER A 1 114 ? 11.966 4.506 -23.202 1.00 83.25 114 SER A N 1
ATOM 876 C CA . SER A 1 114 ? 13.009 4.904 -22.254 1.00 83.25 114 SER A CA 1
ATOM 877 C C . SER A 1 114 ? 12.514 4.841 -20.807 1.00 83.25 114 SER A C 1
ATOM 879 O O . SER A 1 114 ? 13.251 4.437 -19.906 1.00 83.25 114 SER A O 1
ATOM 881 N N . TYR A 1 115 ? 11.242 5.176 -20.571 1.00 82.81 115 TYR A N 1
ATOM 882 C CA . TYR A 1 115 ? 10.623 5.031 -19.256 1.00 82.81 115 TYR A CA 1
ATOM 883 C C . TYR A 1 115 ? 10.529 3.561 -18.806 1.00 82.81 115 TYR A C 1
ATOM 885 O O . TYR A 1 115 ? 10.860 3.236 -17.663 1.00 82.81 115 TYR A O 1
ATOM 893 N N . GLN A 1 116 ? 10.125 2.653 -19.699 1.00 81.31 116 GLN A N 1
ATOM 894 C CA . GLN A 1 116 ? 10.071 1.213 -19.419 1.00 81.31 116 GLN A CA 1
ATOM 895 C C . GLN A 1 116 ? 11.451 0.632 -19.105 1.00 81.31 116 GLN A C 1
ATOM 897 O O . GLN A 1 116 ? 11.575 -0.183 -18.194 1.00 81.31 116 GLN A O 1
ATOM 902 N N . GLN A 1 117 ? 12.495 1.076 -19.804 1.00 83.31 117 GLN A N 1
ATOM 903 C CA . GLN A 1 117 ? 13.874 0.681 -19.505 1.00 83.31 117 GLN A CA 1
ATOM 904 C C . GLN A 1 117 ? 14.283 1.127 -18.101 1.00 83.31 117 GLN A C 1
ATOM 906 O O . GLN A 1 117 ? 14.668 0.305 -17.275 1.00 83.31 117 GLN A O 1
ATOM 911 N N . MET A 1 118 ? 14.102 2.415 -17.795 1.00 84.31 118 MET A N 1
ATOM 912 C CA . MET A 1 118 ? 14.447 2.979 -16.489 1.00 84.31 118 MET A CA 1
ATOM 913 C C . MET A 1 118 ? 13.714 2.276 -15.339 1.00 84.31 118 MET A C 1
ATOM 915 O O . MET A 1 118 ? 14.308 1.984 -14.304 1.00 84.31 118 MET A O 1
ATOM 919 N N . THR A 1 119 ? 12.421 2.001 -15.511 1.00 79.88 119 THR A N 1
ATOM 920 C CA . THR A 1 119 ? 11.607 1.332 -14.486 1.00 79.88 119 THR A CA 1
ATOM 921 C C . THR A 1 119 ? 11.944 -0.144 -14.335 1.00 79.88 119 THR A C 1
ATOM 923 O O . THR A 1 119 ? 11.984 -0.626 -13.207 1.00 79.88 119 THR A O 1
ATOM 926 N N . THR A 1 120 ? 12.248 -0.847 -15.429 1.00 83.44 120 THR A N 1
ATOM 927 C CA . THR A 1 120 ? 12.707 -2.246 -15.383 1.00 83.44 120 THR A CA 1
ATOM 928 C C . THR A 1 120 ? 14.044 -2.353 -14.653 1.00 83.44 120 THR A C 1
ATOM 930 O O . THR A 1 120 ? 14.216 -3.228 -13.811 1.00 83.44 120 THR A O 1
ATOM 933 N N . ASP A 1 121 ? 14.963 -1.425 -14.907 1.00 83.12 121 ASP A N 1
ATOM 934 C CA . ASP A 1 121 ? 16.289 -1.420 -14.287 1.00 83.12 121 ASP A CA 1
ATOM 935 C C . ASP A 1 121 ? 16.233 -1.014 -12.804 1.00 83.12 121 ASP A C 1
ATOM 937 O O . ASP A 1 121 ? 16.988 -1.525 -11.978 1.00 83.12 121 ASP A O 1
ATOM 941 N N . ALA A 1 122 ? 15.299 -0.131 -12.437 1.00 84.50 122 ALA A N 1
ATOM 942 C CA . ALA A 1 122 ? 15.038 0.255 -11.051 1.00 84.50 122 ALA A CA 1
ATOM 943 C C . ALA A 1 122 ? 14.218 -0.789 -10.265 1.00 84.50 122 ALA A C 1
ATOM 945 O O . ALA A 1 122 ? 14.209 -0.762 -9.027 1.00 84.50 122 ALA A O 1
ATOM 946 N N . HIS A 1 123 ? 13.533 -1.710 -10.954 1.00 85.75 123 HIS A N 1
ATOM 947 C CA . HIS A 1 123 ? 12.583 -2.656 -10.359 1.00 85.75 123 HIS A CA 1
ATOM 948 C C . HIS A 1 123 ? 13.170 -3.489 -9.208 1.00 85.75 123 HIS A C 1
ATOM 950 O O . HIS A 1 123 ? 12.539 -3.523 -8.152 1.00 85.75 123 HIS A O 1
ATOM 956 N N . PRO A 1 124 ? 14.372 -4.097 -9.303 1.00 87.00 124 PRO A N 1
ATOM 957 C CA . PRO A 1 124 ? 14.942 -4.890 -8.206 1.00 87.00 124 PRO A CA 1
ATOM 958 C C . PRO A 1 124 ? 15.086 -4.113 -6.889 1.00 87.00 124 PRO A C 1
ATOM 960 O O . PRO A 1 124 ? 14.859 -4.654 -5.803 1.00 87.00 124 PRO A O 1
ATOM 963 N N . VAL A 1 125 ? 15.446 -2.832 -6.984 1.00 87.25 125 VAL A N 1
ATOM 964 C CA . VAL A 1 125 ? 15.638 -1.934 -5.838 1.00 87.25 125 VAL A CA 1
ATOM 965 C C . VAL A 1 125 ? 14.284 -1.536 -5.244 1.00 87.25 125 VAL A C 1
ATOM 967 O O . VAL A 1 125 ? 14.101 -1.612 -4.027 1.00 87.25 125 VAL A O 1
ATOM 970 N N . ILE A 1 126 ? 13.312 -1.179 -6.092 1.00 88.19 126 ILE A N 1
ATOM 971 C CA . ILE A 1 126 ? 11.941 -0.847 -5.668 1.00 88.19 126 ILE A CA 1
ATOM 972 C C . ILE A 1 126 ? 11.283 -2.060 -4.998 1.00 88.19 126 ILE A C 1
ATOM 974 O O . ILE A 1 126 ? 10.776 -1.956 -3.881 1.00 88.19 126 ILE A O 1
ATOM 978 N N . ALA A 1 127 ? 11.338 -3.227 -5.641 1.00 88.38 127 ALA A N 1
ATOM 979 C CA . ALA A 1 127 ? 10.728 -4.458 -5.158 1.00 88.38 127 ALA A CA 1
ATOM 980 C C . ALA A 1 127 ? 11.309 -4.894 -3.805 1.00 88.38 127 ALA A C 1
ATOM 982 O O . ALA A 1 127 ? 10.554 -5.266 -2.908 1.00 88.3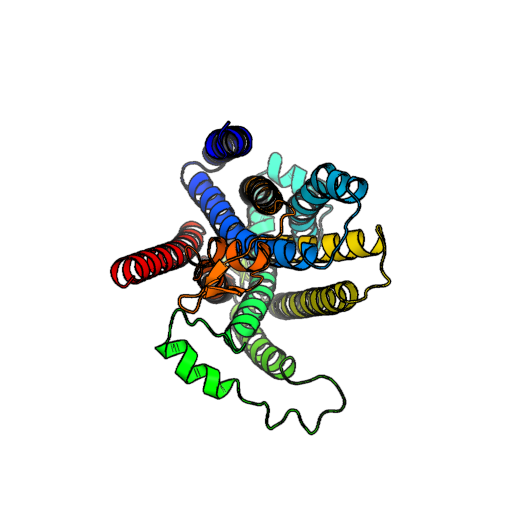8 127 ALA A O 1
ATOM 983 N N . SER A 1 128 ? 12.631 -4.789 -3.617 1.00 87.50 128 SER A N 1
ATOM 984 C CA . SER A 1 128 ? 13.279 -5.102 -2.336 1.00 87.50 128 SER A CA 1
ATOM 985 C C . SER A 1 128 ? 12.848 -4.146 -1.221 1.00 87.50 128 SER A C 1
ATOM 987 O O . SER A 1 128 ? 12.492 -4.589 -0.126 1.00 87.50 128 SER A O 1
ATOM 989 N N . PHE A 1 129 ? 12.803 -2.841 -1.507 1.00 89.31 129 PHE A N 1
ATOM 990 C CA . PHE A 1 129 ? 12.323 -1.833 -0.562 1.00 89.31 129 PHE A CA 1
ATOM 991 C C . PHE A 1 129 ? 10.875 -2.092 -0.129 1.00 89.31 129 PHE A C 1
ATOM 993 O O . PHE A 1 129 ? 10.574 -2.160 1.067 1.00 89.31 129 PHE A O 1
ATOM 1000 N N . VAL A 1 130 ? 9.981 -2.284 -1.101 1.00 90.00 130 VAL A N 1
ATOM 1001 C CA . VAL A 1 130 ? 8.555 -2.538 -0.864 1.00 90.00 130 VAL A CA 1
ATOM 1002 C C . VAL A 1 130 ? 8.362 -3.852 -0.113 1.00 90.00 130 VAL A C 1
ATOM 1004 O O . VAL A 1 130 ? 7.595 -3.898 0.848 1.00 90.00 130 VAL A O 1
ATOM 1007 N N . ALA A 1 131 ? 9.087 -4.907 -0.488 1.00 89.25 131 ALA A N 1
ATOM 1008 C CA . ALA A 1 131 ? 9.034 -6.185 0.206 1.00 89.25 131 ALA A CA 1
ATOM 1009 C C . ALA A 1 131 ? 9.479 -6.063 1.667 1.00 89.25 131 ALA A C 1
ATOM 1011 O O . ALA A 1 131 ? 8.772 -6.543 2.552 1.00 89.25 131 ALA A O 1
ATOM 1012 N N . GLY A 1 132 ? 10.599 -5.382 1.933 1.00 86.44 132 GLY A N 1
ATOM 1013 C CA . GLY A 1 132 ? 11.081 -5.128 3.291 1.00 86.44 132 GLY A CA 1
ATOM 1014 C C . GLY A 1 132 ? 10.038 -4.403 4.143 1.00 86.44 132 GLY A C 1
ATOM 1015 O O . GLY A 1 132 ? 9.755 -4.823 5.266 1.00 86.44 132 GLY A O 1
ATOM 1016 N N . PHE A 1 133 ? 9.403 -3.369 3.585 1.00 88.94 133 PHE A N 1
ATOM 1017 C CA . PHE A 1 133 ? 8.356 -2.600 4.260 1.00 88.94 133 PHE A CA 1
ATOM 1018 C C . PHE A 1 133 ? 7.082 -3.421 4.527 1.00 88.94 133 PHE A C 1
ATOM 1020 O O . PHE A 1 133 ? 6.579 -3.457 5.651 1.00 88.94 133 PHE A O 1
ATOM 1027 N N . LEU A 1 134 ? 6.541 -4.094 3.507 1.00 88.88 134 LEU A N 1
ATOM 1028 C CA . LEU A 1 134 ? 5.293 -4.859 3.623 1.00 88.88 134 LEU A CA 1
ATOM 1029 C C . LEU A 1 134 ? 5.436 -6.060 4.546 1.00 88.88 134 LEU A C 1
ATOM 1031 O O . LEU A 1 134 ? 4.508 -6.401 5.278 1.00 88.88 134 LEU A O 1
ATOM 1035 N N . LEU A 1 135 ? 6.607 -6.681 4.539 1.00 86.75 135 LEU A N 1
ATOM 1036 C CA . LEU A 1 135 ? 6.905 -7.792 5.415 1.00 86.75 135 LEU A CA 1
ATOM 1037 C C . LEU A 1 135 ? 7.036 -7.339 6.872 1.00 86.75 135 LEU A C 1
ATOM 1039 O O . LEU A 1 135 ? 6.528 -8.021 7.763 1.00 86.75 135 LEU A O 1
ATOM 1043 N N . ALA A 1 136 ? 7.619 -6.160 7.112 1.00 83.69 136 ALA A N 1
ATOM 1044 C CA . ALA A 1 136 ? 7.584 -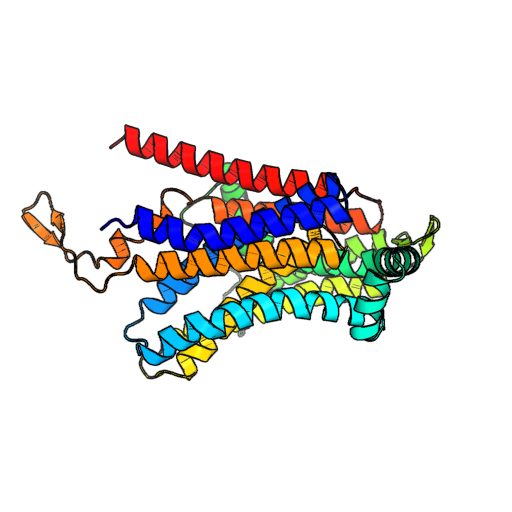5.506 8.418 1.00 83.69 136 ALA A CA 1
ATOM 1045 C C . ALA A 1 136 ? 6.145 -5.341 8.913 1.00 83.69 136 ALA A C 1
ATOM 1047 O O . ALA A 1 136 ? 5.810 -5.778 10.011 1.00 83.69 136 ALA A O 1
ATOM 1048 N N . ALA A 1 137 ? 5.286 -4.772 8.062 1.00 83.88 137 ALA A N 1
ATOM 1049 C CA . ALA A 1 137 ? 3.881 -4.541 8.366 1.00 83.88 137 ALA A CA 1
ATOM 1050 C C . ALA A 1 137 ? 3.100 -5.842 8.592 1.00 83.88 137 ALA A C 1
ATOM 1052 O O . ALA A 1 137 ? 2.204 -5.888 9.436 1.00 83.88 137 ALA A O 1
ATOM 1053 N N . PHE A 1 138 ? 3.422 -6.901 7.848 1.00 85.50 138 PHE A N 1
ATOM 1054 C CA . PHE A 1 138 ? 2.813 -8.214 8.021 1.00 85.50 138 PHE A CA 1
ATOM 1055 C C . PHE A 1 138 ? 3.210 -8.846 9.351 1.00 85.50 138 PHE A C 1
ATOM 1057 O O . PHE A 1 138 ? 2.328 -9.252 10.098 1.00 85.50 138 PHE A O 1
ATOM 1064 N N . PHE A 1 139 ? 4.504 -8.918 9.672 1.00 80.50 139 PHE A N 1
ATOM 1065 C CA . PHE A 1 139 ? 4.957 -9.548 10.913 1.00 80.50 139 PHE A CA 1
ATOM 1066 C C . PHE A 1 139 ? 4.553 -8.757 12.146 1.00 80.50 139 PHE A C 1
ATOM 1068 O O . PHE A 1 139 ? 4.125 -9.349 13.135 1.00 80.50 139 PHE A O 1
ATOM 1075 N N . ASP A 1 140 ? 4.612 -7.431 12.071 1.00 77.94 140 ASP A N 1
ATOM 1076 C CA . ASP A 1 140 ? 4.097 -6.575 13.128 1.00 77.94 140 ASP A CA 1
ATOM 1077 C C . ASP A 1 140 ? 2.620 -6.863 13.414 1.00 77.94 140 ASP A C 1
ATOM 1079 O O . ASP A 1 140 ? 2.214 -7.007 14.568 1.00 77.94 140 ASP A O 1
ATOM 1083 N N . PHE A 1 141 ? 1.830 -7.051 12.352 1.00 78.12 141 PHE A N 1
ATOM 1084 C CA . PHE A 1 141 ? 0.445 -7.455 12.500 1.00 78.12 141 PHE A CA 1
ATOM 1085 C C . PHE A 1 141 ? 0.301 -8.893 13.029 1.00 78.12 141 PHE A C 1
ATOM 1087 O O . PHE A 1 141 ? -0.566 -9.194 13.851 1.00 78.12 141 PHE A O 1
ATOM 1094 N N . PHE A 1 142 ? 1.131 -9.804 12.544 1.00 74.88 142 PHE A N 1
ATOM 1095 C CA . PHE A 1 142 ? 1.018 -11.229 12.810 1.00 74.88 142 PHE A CA 1
ATOM 1096 C C . PHE A 1 142 ? 1.354 -11.601 14.260 1.00 74.88 142 PHE A C 1
ATOM 1098 O O . PHE A 1 142 ? 0.752 -12.521 14.813 1.00 74.88 142 PHE A O 1
ATOM 1105 N N . PHE A 1 143 ? 2.285 -10.874 14.883 1.00 68.31 143 PHE A N 1
ATOM 1106 C CA . PHE A 1 143 ? 2.744 -11.127 16.251 1.00 68.31 143 PHE A CA 1
ATOM 1107 C C . PHE A 1 143 ? 1.989 -10.346 17.332 1.00 68.31 143 PHE A C 1
ATOM 1109 O O . PHE A 1 143 ? 2.256 -10.526 18.517 1.00 68.31 143 PHE A O 1
ATOM 1116 N N . GLU A 1 144 ? 1.038 -9.492 16.961 1.00 66.25 144 GLU A N 1
ATOM 1117 C CA . GLU A 1 144 ? 0.218 -8.768 17.931 1.00 66.25 144 GLU A CA 1
ATOM 1118 C C . GLU A 1 144 ? -0.896 -9.666 18.498 1.00 66.25 144 GLU A C 1
ATOM 1120 O O . GLU A 1 144 ? -1.633 -10.323 17.755 1.00 66.25 144 GLU A O 1
ATOM 1125 N N . GLU A 1 145 ? -1.066 -9.681 19.823 1.00 53.56 145 GLU A N 1
ATOM 1126 C CA . GLU A 1 145 ? -2.183 -10.390 20.447 1.00 53.56 145 GLU A CA 1
ATOM 1127 C C . GLU A 1 145 ? -3.510 -9.685 20.128 1.00 53.56 145 GLU A C 1
ATOM 1129 O O . GLU A 1 145 ? -3.755 -8.552 20.542 1.00 53.56 145 GLU A O 1
ATOM 1134 N N . ARG A 1 146 ? -4.399 -10.359 19.385 1.00 61.28 146 ARG A N 1
ATOM 1135 C CA . ARG A 1 146 ? -5.719 -9.823 19.014 1.00 61.28 146 ARG A CA 1
ATOM 1136 C C . ARG A 1 146 ? -6.869 -10.701 19.491 1.00 61.28 146 ARG A C 1
ATOM 1138 O O . ARG A 1 146 ? -6.819 -11.931 19.410 1.00 61.28 146 ARG A O 1
ATOM 1145 N N . GLU A 1 147 ? -7.964 -10.039 19.873 1.00 50.06 147 GLU A N 1
ATOM 1146 C CA . GLU A 1 147 ? -9.238 -10.669 20.256 1.00 50.06 147 GLU A CA 1
ATOM 1147 C C . GLU A 1 147 ? -9.915 -11.419 19.098 1.00 50.06 147 GLU A C 1
ATOM 1149 O O . GLU A 1 147 ? -10.652 -12.384 19.306 1.00 50.06 147 GLU A O 1
ATOM 1154 N N . ARG A 1 148 ? -9.712 -10.965 17.855 1.00 58.03 148 ARG A N 1
ATOM 1155 C CA . ARG A 1 148 ? -10.345 -11.537 16.661 1.00 58.03 148 ARG A CA 1
ATOM 1156 C C . ARG A 1 148 ? -9.272 -12.149 15.786 1.00 58.03 148 ARG A C 1
ATOM 1158 O O . ARG A 1 148 ? -8.335 -11.467 15.407 1.00 58.03 148 ARG A O 1
ATOM 1165 N N . ARG A 1 149 ? -9.448 -13.428 15.467 1.00 66.75 149 ARG A N 1
ATOM 1166 C CA . ARG A 1 149 ? -8.542 -14.198 14.616 1.00 66.75 149 ARG A CA 1
ATOM 1167 C C . ARG A 1 149 ? -9.267 -14.597 13.342 1.00 66.75 149 ARG A C 1
ATOM 1169 O O . ARG A 1 149 ? -10.386 -15.115 13.437 1.00 66.75 149 ARG A O 1
ATOM 1176 N N . TRP A 1 150 ? -8.695 -14.300 12.174 1.00 69.81 150 TRP A N 1
ATOM 1177 C CA . TRP A 1 150 ? -9.315 -14.675 10.896 1.00 69.81 150 TRP A CA 1
ATOM 1178 C C . TRP A 1 150 ? -8.969 -16.126 10.562 1.00 69.81 150 TRP A C 1
ATOM 1180 O O . TRP A 1 150 ? -9.870 -16.951 10.417 1.00 69.81 150 TRP A O 1
ATOM 1190 N N . LEU A 1 151 ? -7.677 -16.467 10.577 1.00 69.38 151 LEU A N 1
ATOM 1191 C CA . LEU A 1 151 ? -7.180 -17.833 10.410 1.00 69.38 151 LEU A CA 1
ATOM 1192 C C . LEU A 1 151 ? -6.868 -18.440 11.782 1.00 69.38 151 LEU A C 1
ATOM 1194 O O . LEU A 1 151 ? -5.718 -18.529 12.205 1.00 69.38 151 LEU A O 1
ATOM 1198 N N . GLN A 1 152 ? -7.912 -18.863 12.503 1.00 63.28 152 GLN A N 1
ATOM 1199 C CA . GLN A 1 152 ? -7.804 -19.286 13.909 1.00 63.28 152 GLN A CA 1
ATOM 1200 C C . GLN A 1 152 ? -6.740 -20.365 14.174 1.00 63.28 152 GLN A C 1
ATOM 1202 O O . GLN A 1 152 ? -6.114 -20.345 15.231 1.00 63.28 152 GLN A O 1
ATOM 1207 N N . GLN A 1 153 ? -6.538 -21.307 13.249 1.00 63.72 153 GLN A N 1
ATOM 1208 C CA . GLN A 1 153 ? -5.559 -22.391 13.406 1.00 63.72 153 GLN A CA 1
ATOM 1209 C C . GLN A 1 153 ? -4.115 -21.919 13.187 1.00 63.72 153 GLN A C 1
ATOM 1211 O O . GLN A 1 153 ? -3.236 -22.285 13.969 1.00 63.72 153 GLN A O 1
ATOM 1216 N N . LEU A 1 154 ? -3.882 -21.084 12.170 1.00 64.44 154 LEU A N 1
ATOM 1217 C CA . LEU A 1 154 ? -2.566 -20.527 11.850 1.00 64.44 154 LEU A CA 1
ATOM 1218 C C . LEU A 1 154 ? -2.109 -19.565 12.961 1.00 64.44 154 LEU A C 1
ATOM 1220 O O . LEU A 1 154 ? -1.030 -19.718 13.529 1.00 64.44 154 LEU A O 1
ATOM 1224 N N . GLU A 1 155 ? -2.992 -18.644 13.351 1.00 66.62 155 GLU A N 1
ATOM 1225 C CA . GLU A 1 155 ? -2.709 -17.605 14.345 1.00 66.62 155 GLU A CA 1
ATOM 1226 C C . GLU A 1 155 ? -2.543 -18.182 15.764 1.00 66.62 155 GLU A C 1
ATOM 1228 O O . GLU A 1 155 ? -1.757 -17.668 16.550 1.00 66.62 155 GLU A O 1
ATOM 1233 N N . LYS A 1 156 ? -3.227 -19.283 16.128 1.00 64.31 156 LYS A N 1
ATOM 1234 C CA . LYS A 1 156 ? -3.037 -19.942 17.442 1.00 64.31 156 LYS A CA 1
ATOM 1235 C C . LYS A 1 156 ? -1.679 -20.621 17.594 1.00 64.31 156 LYS A C 1
ATOM 1237 O O . LYS A 1 156 ? -1.085 -20.516 18.663 1.00 64.31 156 LYS A O 1
ATOM 1242 N N . ARG A 1 157 ? -1.202 -21.328 16.565 1.00 63.12 157 ARG A N 1
ATOM 1243 C CA . ARG A 1 157 ? 0.087 -22.041 16.630 1.00 63.12 157 ARG A CA 1
ATOM 1244 C C . ARG A 1 157 ? 1.264 -21.072 16.692 1.00 63.12 157 ARG A C 1
ATOM 1246 O O . ARG A 1 157 ? 2.231 -21.343 17.392 1.00 63.12 157 ARG A O 1
ATOM 1253 N N . LEU A 1 158 ? 1.148 -19.941 16.006 1.00 57.78 158 LEU A N 1
ATOM 1254 C CA . LEU A 1 158 ? 2.235 -18.979 15.862 1.00 57.78 158 LEU A CA 1
ATOM 1255 C C . LEU A 1 158 ? 2.195 -17.840 16.889 1.00 57.78 158 LEU A C 1
ATOM 1257 O O . LEU A 1 158 ? 3.257 -17.365 17.275 1.00 57.78 158 LEU A O 1
ATOM 1261 N N . ALA A 1 159 ? 1.033 -17.492 17.457 1.00 59.38 159 ALA A N 1
ATOM 1262 C CA . ALA A 1 159 ? 0.982 -16.627 18.645 1.00 59.38 159 ALA A CA 1
ATOM 1263 C C . ALA A 1 159 ? 1.799 -17.210 19.813 1.00 59.38 159 ALA A C 1
ATOM 1265 O O . ALA A 1 159 ? 2.377 -16.470 20.597 1.00 59.38 159 ALA A O 1
ATOM 1266 N N . LYS A 1 160 ? 1.925 -18.542 19.884 1.00 60.22 160 LYS A N 1
ATOM 1267 C CA . LYS A 1 160 ? 2.778 -19.228 20.865 1.00 60.22 160 LYS A CA 1
ATOM 1268 C C . LYS A 1 160 ? 4.278 -18.956 20.660 1.00 60.22 160 LYS A C 1
ATOM 1270 O O . LYS A 1 160 ? 5.034 -19.040 21.617 1.00 60.22 160 LYS A O 1
ATOM 1275 N N . VAL A 1 161 ? 4.692 -18.627 19.433 1.00 59.44 161 VAL A N 1
ATOM 1276 C CA . VAL A 1 161 ? 6.066 -18.214 19.085 1.00 59.44 161 VAL A CA 1
ATOM 1277 C C . VAL A 1 161 ? 6.295 -16.736 19.422 1.00 59.44 161 VAL A C 1
ATOM 1279 O O . VAL A 1 161 ? 7.400 -16.368 19.794 1.00 59.44 161 VAL A O 1
ATOM 1282 N N . GLY A 1 162 ? 5.248 -15.904 19.355 1.00 51.75 162 GLY A N 1
ATOM 1283 C CA . GLY A 1 162 ? 5.296 -14.481 19.717 1.00 51.75 162 GLY A CA 1
ATOM 1284 C C . GLY A 1 162 ? 5.305 -14.184 21.224 1.00 51.75 162 GLY A C 1
ATOM 1285 O O . GLY A 1 162 ? 5.601 -13.058 21.604 1.00 51.75 162 GLY A O 1
ATOM 1286 N N . GLN A 1 163 ? 5.034 -15.168 22.092 1.00 55.16 163 GLN A N 1
ATOM 1287 C CA . GLN A 1 163 ? 5.050 -15.024 23.560 1.00 55.16 163 GLN A CA 1
ATOM 1288 C C . GLN A 1 163 ? 6.476 -15.037 24.146 1.00 55.16 163 GLN A C 1
ATOM 1290 O O . GLN A 1 163 ? 6.797 -15.805 25.056 1.00 55.16 163 GLN A O 1
ATOM 1295 N N . VAL A 1 164 ? 7.345 -14.168 23.625 1.00 51.81 164 VAL A N 1
ATOM 1296 C CA . VAL A 1 164 ? 8.707 -13.936 24.137 1.00 51.81 164 VAL A CA 1
ATOM 1297 C C . VAL A 1 164 ? 8.709 -12.897 25.276 1.00 51.81 164 VAL A C 1
ATOM 1299 O O . VAL A 1 164 ? 9.769 -12.493 25.740 1.00 51.81 164 VAL A O 1
ATOM 1302 N N . ASP A 1 165 ? 7.540 -12.578 25.848 1.00 50.34 165 ASP A N 1
ATOM 1303 C CA . ASP A 1 165 ? 7.358 -11.701 27.024 1.00 50.34 165 ASP A CA 1
ATOM 1304 C C . ASP A 1 165 ? 8.177 -12.128 28.268 1.00 50.34 165 ASP A C 1
ATOM 1306 O O . ASP A 1 165 ? 8.255 -11.409 29.263 1.00 50.34 165 ASP A O 1
ATOM 1310 N N . LYS A 1 166 ? 8.818 -13.306 28.248 1.00 48.44 166 LYS A N 1
ATOM 1311 C CA . LYS A 1 166 ? 9.755 -13.745 29.294 1.00 48.44 166 LYS A CA 1
ATOM 1312 C C . LYS A 1 166 ? 11.178 -13.186 29.140 1.00 48.44 166 LYS A C 1
ATOM 1314 O O . LYS A 1 166 ? 11.895 -13.149 30.135 1.00 48.44 166 LYS A O 1
ATOM 1319 N N . TRP A 1 167 ? 11.586 -12.753 27.946 1.00 43.00 167 TRP A N 1
ATOM 1320 C CA . TRP A 1 167 ? 12.922 -12.192 27.671 1.00 43.00 167 TRP A CA 1
ATOM 1321 C C . TRP A 1 167 ? 12.972 -10.659 27.763 1.00 43.00 167 TRP A C 1
ATOM 1323 O O . TRP A 1 167 ? 14.036 -10.098 28.022 1.00 43.00 167 TRP A O 1
ATOM 1333 N N . ALA A 1 168 ? 11.811 -10.007 27.679 1.00 45.12 168 ALA A N 1
ATOM 1334 C CA . ALA A 1 168 ? 11.535 -8.592 27.943 1.00 45.12 168 ALA A CA 1
ATOM 1335 C C . ALA A 1 168 ? 12.229 -7.983 29.170 1.00 45.12 168 ALA A C 1
ATOM 1337 O O . ALA A 1 168 ? 12.515 -6.789 29.240 1.00 45.12 168 ALA A O 1
ATOM 1338 N N . LYS A 1 169 ? 12.447 -8.810 30.197 1.00 45.03 169 LYS A N 1
ATOM 1339 C CA . LYS A 1 169 ? 12.784 -8.365 31.551 1.00 45.03 169 LYS A CA 1
ATOM 1340 C C . LYS A 1 169 ? 14.242 -7.928 31.733 1.00 45.03 169 LYS A C 1
ATOM 1342 O O . LYS A 1 169 ? 14.562 -7.405 32.795 1.00 45.03 169 LYS A O 1
ATOM 1347 N N . TRP A 1 170 ? 15.115 -8.146 30.747 1.00 43.97 170 TRP A N 1
ATOM 1348 C CA . TRP A 1 170 ? 16.564 -7.911 30.865 1.00 43.97 170 TRP A CA 1
ATOM 1349 C C . TRP A 1 170 ? 17.129 -6.918 29.834 1.00 43.97 170 TRP A C 1
ATOM 1351 O O . TRP A 1 170 ? 18.327 -6.913 29.571 1.00 43.97 170 TRP A O 1
ATOM 1361 N N . SER A 1 171 ? 16.288 -6.068 29.236 1.00 40.28 171 SER A N 1
ATOM 1362 C CA . SER A 1 171 ? 16.736 -5.003 28.331 1.00 40.28 171 SER A CA 1
ATOM 1363 C C . SER A 1 171 ? 16.221 -3.648 28.815 1.00 40.28 171 SER A C 1
ATOM 1365 O O . SER A 1 171 ? 15.022 -3.443 28.970 1.00 40.28 171 SER A O 1
ATOM 1367 N N . LEU A 1 172 ? 17.142 -2.719 29.086 1.00 42.91 172 LEU A N 1
ATOM 1368 C CA . LEU A 1 172 ? 16.876 -1.364 29.602 1.00 42.91 172 LEU A CA 1
ATOM 1369 C C . LEU A 1 172 ? 16.292 -0.396 28.551 1.00 42.91 172 LEU A C 1
ATOM 1371 O O . LEU A 1 172 ? 16.007 0.758 28.858 1.00 42.91 172 LEU A O 1
ATOM 1375 N N . LEU A 1 173 ? 16.091 -0.856 27.316 1.00 44.22 173 LEU A N 1
ATOM 1376 C CA . LEU A 1 173 ? 15.350 -0.155 26.267 1.00 44.22 173 LEU A CA 1
ATOM 1377 C C . LEU A 1 173 ? 13.990 -0.855 26.081 1.00 44.22 173 LEU A C 1
ATOM 1379 O O . LEU A 1 173 ? 13.906 -2.051 26.342 1.00 44.22 173 LEU A O 1
ATOM 1383 N N . PRO A 1 174 ? 12.925 -0.178 25.605 1.00 48.16 174 PRO A N 1
ATOM 1384 C CA . PRO A 1 174 ? 11.634 -0.809 25.300 1.00 48.16 174 PRO A CA 1
ATOM 1385 C C . PRO A 1 174 ? 11.757 -1.753 24.081 1.00 48.16 174 PRO A C 1
ATOM 1387 O O . PRO A 1 174 ? 11.321 -1.442 22.973 1.00 48.16 174 PRO A O 1
ATOM 1390 N N . PHE A 1 175 ? 12.423 -2.891 24.280 1.00 50.28 175 PHE A N 1
ATOM 1391 C CA . PHE A 1 175 ? 13.013 -3.768 23.269 1.00 50.28 175 PHE A CA 1
ATOM 1392 C C . PHE A 1 175 ? 12.449 -5.190 23.424 1.00 50.28 175 PHE A C 1
ATOM 1394 O O . PHE A 1 175 ? 13.075 -6.051 24.027 1.00 50.28 175 PHE A O 1
ATOM 1401 N N . ASP A 1 176 ? 11.256 -5.433 22.873 1.00 54.06 176 ASP A N 1
ATOM 1402 C CA . ASP A 1 176 ? 10.618 -6.767 22.908 1.00 54.06 176 ASP A CA 1
ATOM 1403 C C . ASP A 1 176 ? 10.208 -7.305 21.523 1.00 54.06 176 ASP A C 1
ATOM 1405 O O . ASP A 1 176 ? 9.987 -8.497 21.347 1.00 54.06 176 ASP A O 1
ATOM 1409 N N . ARG A 1 177 ? 10.117 -6.443 20.495 1.00 52.44 177 ARG A N 1
ATOM 1410 C CA . ARG A 1 177 ? 9.612 -6.816 19.147 1.00 52.44 177 ARG A CA 1
ATOM 1411 C C . ARG A 1 177 ? 10.544 -6.437 17.994 1.00 52.44 177 ARG A C 1
ATOM 1413 O O . ARG A 1 177 ? 10.529 -7.076 16.944 1.00 52.44 177 ARG A O 1
ATOM 1420 N N . SER A 1 178 ? 11.389 -5.426 18.193 1.00 54.84 178 SER A N 1
ATOM 1421 C CA . SER A 1 178 ? 12.325 -4.891 17.194 1.00 54.84 178 SER A CA 1
ATOM 1422 C C . SER A 1 178 ? 13.402 -5.896 16.772 1.00 54.84 178 SER A C 1
ATOM 1424 O O . SER A 1 178 ? 13.830 -5.875 15.624 1.00 54.84 178 SER A O 1
ATOM 1426 N N . LEU A 1 179 ? 13.806 -6.805 17.664 1.00 52.31 179 LEU A N 1
ATOM 1427 C CA . LEU A 1 179 ? 14.910 -7.745 17.439 1.00 52.31 179 LEU A CA 1
ATOM 1428 C C . LEU A 1 179 ? 14.495 -8.954 16.582 1.00 52.31 179 LEU A C 1
ATOM 1430 O O . LEU A 1 179 ? 15.271 -9.414 15.753 1.00 52.31 179 LEU A O 1
ATOM 1434 N N . MET A 1 180 ? 13.245 -9.413 16.698 1.00 52.88 180 MET A N 1
ATOM 1435 C CA . MET A 1 180 ? 12.677 -10.443 15.818 1.00 52.88 180 MET A CA 1
ATOM 1436 C C . MET A 1 180 ? 12.408 -9.892 14.414 1.00 52.88 180 MET A C 1
ATOM 1438 O O . MET A 1 180 ? 12.688 -10.562 13.425 1.00 52.88 180 MET A O 1
ATOM 1442 N N . ILE A 1 181 ? 11.921 -8.650 14.329 1.00 58.47 181 ILE A N 1
ATOM 1443 C CA . ILE A 1 181 ? 11.772 -7.920 13.068 1.00 58.47 181 ILE A CA 1
ATOM 1444 C C . ILE A 1 181 ? 13.151 -7.755 12.405 1.00 58.47 181 ILE A C 1
ATOM 1446 O O . ILE A 1 181 ? 13.313 -8.129 11.249 1.00 58.47 181 ILE A O 1
ATOM 1450 N N . TYR A 1 182 ? 14.171 -7.337 13.162 1.00 58.06 182 TYR A N 1
ATOM 1451 C CA . TYR A 1 182 ? 15.560 -7.252 12.701 1.00 58.06 182 TYR A CA 1
ATOM 1452 C C . TYR A 1 182 ? 16.124 -8.610 12.254 1.00 58.06 182 TYR A C 1
ATOM 1454 O O . TYR A 1 182 ? 16.723 -8.696 11.189 1.00 58.06 182 TYR A O 1
ATOM 1462 N N . PHE A 1 183 ? 15.878 -9.689 13.002 1.00 55.53 183 PHE A N 1
ATOM 1463 C CA . PHE A 1 183 ? 16.337 -11.039 12.664 1.00 55.53 183 PHE A CA 1
ATOM 1464 C C . PHE A 1 183 ? 15.693 -11.567 11.378 1.00 55.53 183 PHE A C 1
ATOM 1466 O O . PHE A 1 183 ? 16.390 -12.045 10.488 1.00 55.53 183 PHE A O 1
ATOM 1473 N N . ILE A 1 184 ? 14.373 -11.425 11.244 1.00 59.81 184 ILE A N 1
ATOM 1474 C CA . ILE A 1 184 ? 13.618 -11.823 10.052 1.00 59.81 184 ILE A CA 1
ATOM 1475 C C . ILE A 1 184 ? 14.055 -10.995 8.838 1.00 59.81 184 ILE A C 1
ATOM 1477 O O . ILE A 1 184 ? 14.209 -11.530 7.742 1.00 59.81 184 ILE A O 1
ATOM 1481 N N . MET A 1 185 ? 14.322 -9.706 9.029 1.00 60.38 185 MET A N 1
ATOM 1482 C CA . MET A 1 185 ? 14.772 -8.822 7.962 1.00 60.38 185 MET A CA 1
ATOM 1483 C C . MET A 1 185 ? 16.201 -9.103 7.539 1.00 60.38 185 MET A C 1
ATOM 1485 O O . MET A 1 185 ? 16.447 -9.213 6.349 1.00 60.38 185 MET A O 1
ATOM 1489 N N . VAL A 1 186 ? 17.121 -9.347 8.468 1.00 59.53 186 VAL A N 1
ATOM 1490 C CA . VAL A 1 186 ? 18.458 -9.844 8.128 1.00 59.53 186 VAL A CA 1
ATOM 1491 C C . VAL A 1 186 ? 18.352 -11.152 7.338 1.00 59.53 186 VAL A C 1
ATOM 1493 O O . VAL A 1 186 ? 19.043 -11.304 6.336 1.00 59.53 186 VAL A O 1
ATOM 1496 N N . LEU A 1 187 ? 17.439 -12.059 7.694 1.00 57.06 187 LEU A N 1
ATOM 1497 C CA . LEU A 1 187 ? 17.221 -13.325 6.981 1.00 57.06 187 LEU A CA 1
ATOM 1498 C C . LEU A 1 187 ? 16.706 -13.121 5.547 1.00 57.06 187 LEU A C 1
ATOM 1500 O O . LEU A 1 187 ? 17.193 -13.750 4.611 1.00 57.06 187 LEU A O 1
ATOM 1504 N N . ILE A 1 188 ? 15.764 -12.202 5.358 1.00 61.31 188 ILE A N 1
ATOM 1505 C CA . ILE A 1 188 ? 15.165 -11.894 4.053 1.00 61.31 188 ILE A CA 1
ATOM 1506 C C . ILE A 1 188 ? 16.106 -11.103 3.162 1.00 61.31 188 ILE A C 1
ATOM 1508 O O . ILE A 1 188 ? 16.105 -11.296 1.953 1.00 61.31 188 ILE A O 1
ATOM 1512 N N . ILE A 1 189 ? 16.932 -10.247 3.746 1.00 60.00 189 ILE A N 1
ATOM 1513 C CA . ILE A 1 189 ? 17.892 -9.429 3.017 1.00 60.00 189 ILE A CA 1
ATOM 1514 C C . ILE A 1 189 ? 19.125 -10.291 2.666 1.00 60.00 189 ILE A C 1
ATOM 1516 O O . ILE A 1 189 ? 19.664 -10.220 1.564 1.00 60.00 189 ILE A O 1
ATOM 1520 N N . THR A 1 190 ? 19.499 -11.244 3.528 1.00 55.91 190 THR A N 1
ATOM 1521 C CA . THR A 1 190 ? 20.452 -12.318 3.182 1.00 55.91 190 THR A CA 1
ATOM 1522 C C . THR A 1 190 ? 19.899 -13.220 2.066 1.00 55.91 190 THR A C 1
ATOM 1524 O O . THR A 1 190 ? 20.640 -13.593 1.157 1.00 55.91 190 THR A O 1
ATOM 1527 N N . ALA A 1 191 ? 18.592 -13.510 2.065 1.00 54.97 191 ALA A N 1
ATOM 1528 C CA . ALA A 1 191 ? 17.925 -14.233 0.980 1.00 54.97 191 ALA A CA 1
ATOM 1529 C C . ALA A 1 191 ? 17.803 -13.400 -0.315 1.00 54.97 191 ALA A C 1
ATOM 1531 O O . ALA A 1 191 ? 17.982 -13.940 -1.407 1.00 54.97 191 ALA A O 1
ATOM 1532 N N . SER A 1 192 ? 17.565 -12.087 -0.229 1.00 57.25 192 SER A N 1
ATOM 1533 C CA . SER A 1 192 ? 17.489 -11.194 -1.392 1.00 57.25 192 SER A CA 1
ATOM 1534 C C . SER A 1 192 ? 18.855 -10.978 -2.037 1.00 57.25 192 SER A C 1
ATOM 1536 O O . SER A 1 192 ? 18.929 -10.844 -3.256 1.00 57.25 192 SER A O 1
ATOM 1538 N N . GLY A 1 193 ? 19.949 -11.081 -1.275 1.00 56.41 193 GLY A N 1
ATOM 1539 C CA . GLY A 1 193 ? 21.293 -11.069 -1.845 1.00 56.41 193 GLY A CA 1
ATOM 1540 C C . GLY A 1 193 ? 21.637 -12.286 -2.710 1.00 56.41 193 GLY A C 1
ATOM 1541 O O . GLY A 1 193 ? 22.509 -12.200 -3.577 1.00 56.41 193 GLY A O 1
ATOM 1542 N N . TYR A 1 194 ? 20.916 -13.402 -2.554 1.00 61.78 194 TYR A N 1
ATOM 1543 C CA . TYR A 1 194 ? 20.988 -14.532 -3.486 1.00 61.78 194 TYR A CA 1
ATOM 1544 C C . TYR A 1 194 ? 20.279 -14.218 -4.814 1.00 61.78 194 TYR A C 1
ATOM 1546 O O . TYR A 1 194 ? 20.795 -14.547 -5.883 1.00 61.78 194 TYR A O 1
ATOM 1554 N N . PHE A 1 195 ? 19.129 -13.537 -4.762 1.00 62.47 195 PHE A N 1
ATOM 1555 C CA . PHE A 1 195 ? 18.383 -13.110 -5.951 1.00 62.47 195 PHE A CA 1
ATOM 1556 C C . PHE A 1 195 ? 19.060 -11.940 -6.685 1.00 62.47 195 PHE A C 1
ATOM 1558 O O . PHE A 1 195 ? 19.095 -11.935 -7.913 1.00 62.47 195 PHE A O 1
ATOM 1565 N N . GLY A 1 196 ? 19.686 -11.008 -5.957 1.00 57.94 196 GLY A N 1
ATOM 1566 C CA . GLY A 1 196 ? 20.370 -9.834 -6.510 1.00 57.94 196 GLY A CA 1
ATOM 1567 C C . GLY A 1 196 ? 21.616 -10.142 -7.349 1.00 57.94 196 GLY A C 1
ATOM 1568 O O . GLY A 1 196 ? 22.032 -9.295 -8.134 1.00 57.94 196 GLY A O 1
ATOM 1569 N N . LYS A 1 197 ? 22.190 -11.351 -7.241 1.00 59.16 197 LYS A N 1
ATOM 1570 C CA . LYS A 1 197 ? 23.265 -11.818 -8.141 1.00 59.16 197 LYS A CA 1
ATOM 1571 C C . LYS A 1 197 ? 22.790 -12.019 -9.584 1.00 59.16 197 LYS A C 1
ATOM 1573 O O . LYS A 1 197 ? 23.613 -11.976 -10.491 1.00 59.16 197 LYS A O 1
ATOM 1578 N N . PHE A 1 198 ? 21.490 -12.242 -9.778 1.00 59.50 198 PHE A N 1
ATOM 1579 C CA . PHE A 1 198 ? 20.858 -12.495 -11.073 1.00 59.50 198 PHE A CA 1
ATOM 1580 C C . PHE A 1 198 ? 19.646 -11.581 -11.279 1.00 59.50 198 PHE A C 1
ATOM 1582 O O . PHE A 1 198 ? 18.606 -12.033 -11.760 1.00 59.50 198 PHE A O 1
ATOM 1589 N N . ALA A 1 199 ? 19.751 -10.314 -10.869 1.00 59.12 199 ALA A N 1
ATOM 1590 C CA . ALA A 1 199 ? 18.664 -9.363 -11.056 1.00 59.12 199 ALA A CA 1
ATOM 1591 C C . ALA A 1 199 ? 18.321 -9.255 -12.550 1.00 59.12 199 ALA A C 1
ATOM 1593 O O . ALA A 1 199 ? 19.215 -9.256 -13.401 1.00 59.12 199 ALA A O 1
ATOM 1594 N N . TYR A 1 200 ? 17.028 -9.249 -12.867 1.00 58.84 200 TYR A N 1
ATOM 1595 C CA . TYR A 1 200 ? 16.561 -9.101 -14.242 1.00 58.84 200 TYR A CA 1
ATOM 1596 C C . TYR A 1 200 ? 16.681 -7.633 -14.661 1.00 58.84 200 TYR A C 1
ATOM 1598 O O . TYR A 1 200 ? 16.116 -6.767 -13.997 1.00 58.84 200 TYR A O 1
ATOM 1606 N N . GLN A 1 201 ? 17.404 -7.364 -15.749 1.00 66.50 201 GLN A N 1
ATOM 1607 C CA . GLN A 1 201 ? 17.540 -6.031 -16.334 1.00 66.50 201 GLN A CA 1
ATOM 1608 C C . GLN A 1 201 ? 16.970 -6.011 -17.757 1.00 66.50 201 GLN A C 1
ATOM 1610 O O . GLN A 1 201 ? 16.835 -7.058 -18.407 1.00 66.50 201 GLN A O 1
ATOM 1615 N N . TYR A 1 202 ? 16.626 -4.821 -18.253 1.00 49.75 202 TYR A N 1
ATOM 1616 C CA . TYR A 1 202 ? 16.177 -4.654 -19.628 1.00 49.75 202 TYR A CA 1
ATOM 1617 C C . TYR A 1 202 ? 17.214 -5.224 -20.617 1.00 49.75 202 TYR A C 1
ATOM 1619 O O . TYR A 1 202 ? 18.401 -4.915 -20.549 1.00 49.75 202 TYR A O 1
ATOM 1627 N N . GLY A 1 203 ? 16.770 -6.093 -21.532 1.00 56.31 203 GLY A N 1
ATOM 1628 C CA . GLY A 1 203 ? 17.646 -6.785 -22.490 1.00 56.31 203 GLY A CA 1
ATOM 1629 C C . GLY A 1 203 ? 18.154 -8.166 -22.050 1.00 56.31 203 GLY A C 1
ATOM 1630 O O . GLY A 1 203 ? 18.921 -8.781 -22.785 1.00 56.31 203 GLY A O 1
ATOM 1631 N N . GLY A 1 204 ? 17.721 -8.686 -20.894 1.00 60.03 204 GLY A N 1
ATOM 1632 C CA . GLY A 1 204 ? 17.978 -10.075 -20.478 1.00 60.03 204 GLY A CA 1
ATOM 1633 C C . GLY A 1 204 ? 19.373 -10.338 -19.900 1.00 60.03 204 GLY A C 1
ATOM 1634 O O . GLY A 1 204 ? 19.718 -11.487 -19.627 1.00 60.03 204 GLY A O 1
ATOM 1635 N N . VAL A 1 205 ? 20.176 -9.292 -19.689 1.00 58.25 205 VAL A N 1
ATOM 1636 C CA . VAL A 1 205 ? 21.481 -9.392 -19.028 1.00 58.25 205 VAL A CA 1
ATOM 1637 C C . VAL A 1 205 ? 21.278 -9.383 -17.515 1.00 58.25 205 VAL A C 1
ATOM 1639 O O . VAL A 1 205 ? 20.591 -8.522 -16.971 1.00 58.25 205 VAL A O 1
ATOM 1642 N N . HIS A 1 206 ? 21.887 -10.345 -16.825 1.00 67.88 206 HIS A N 1
ATOM 1643 C CA . HIS A 1 206 ? 21.895 -10.387 -15.368 1.00 67.88 206 HIS A CA 1
ATOM 1644 C C . HIS A 1 206 ? 23.054 -9.558 -14.822 1.00 67.88 206 HIS A C 1
ATOM 1646 O O . HIS A 1 206 ? 24.217 -9.861 -15.095 1.00 67.88 206 HIS A O 1
ATOM 1652 N N . VAL A 1 207 ? 22.745 -8.539 -14.020 1.00 66.75 207 VAL A N 1
ATOM 1653 C CA . VAL A 1 207 ? 23.750 -7.704 -13.352 1.00 66.75 207 VAL A CA 1
ATOM 1654 C C . VAL A 1 207 ? 23.660 -7.908 -11.846 1.00 66.75 207 VAL A C 1
ATOM 1656 O O . VAL A 1 207 ? 22.583 -8.084 -11.273 1.00 66.75 207 VAL A O 1
ATOM 1659 N N . ASN A 1 208 ? 24.815 -7.907 -11.186 1.00 73.25 208 ASN A N 1
ATOM 1660 C CA . ASN A 1 208 ? 24.882 -8.040 -9.741 1.00 73.25 208 ASN A CA 1
ATOM 1661 C C . ASN A 1 208 ? 24.460 -6.723 -9.069 1.00 73.25 208 ASN A C 1
ATOM 1663 O O . ASN A 1 208 ? 25.273 -5.822 -8.873 1.00 73.25 208 ASN A O 1
ATOM 1667 N N . MET A 1 209 ? 23.187 -6.633 -8.689 1.00 76.06 209 MET A N 1
ATOM 1668 C CA . MET A 1 209 ? 22.617 -5.510 -7.935 1.00 76.06 209 MET A CA 1
ATOM 1669 C C . MET A 1 209 ? 22.538 -5.791 -6.428 1.00 76.06 209 MET A C 1
ATOM 1671 O O . MET A 1 209 ? 21.862 -5.071 -5.695 1.00 76.06 209 MET A O 1
ATOM 1675 N N . ASN A 1 210 ? 23.228 -6.829 -5.944 1.00 78.12 210 ASN A N 1
ATOM 1676 C CA . ASN A 1 210 ? 23.139 -7.290 -4.560 1.00 78.12 210 ASN A CA 1
ATOM 1677 C C . ASN A 1 210 ? 23.301 -6.162 -3.511 1.00 78.12 210 ASN A C 1
ATOM 1679 O O . ASN A 1 210 ? 22.415 -6.046 -2.666 1.00 78.12 210 ASN A O 1
ATOM 1683 N N . PRO A 1 211 ? 24.312 -5.263 -3.572 1.00 81.06 211 PRO A N 1
ATOM 1684 C CA . PRO A 1 211 ? 24.454 -4.201 -2.568 1.00 81.06 211 PRO A CA 1
ATOM 1685 C C . PRO A 1 211 ? 23.242 -3.261 -2.505 1.00 81.06 211 PRO A C 1
ATOM 1687 O O . PRO A 1 211 ? 22.780 -2.911 -1.420 1.00 81.06 211 PRO A O 1
ATOM 1690 N N . TRP A 1 212 ? 22.686 -2.901 -3.665 1.00 82.62 212 TRP A N 1
ATOM 1691 C CA . TRP A 1 212 ? 21.531 -2.009 -3.765 1.00 82.62 212 TRP A CA 1
ATOM 1692 C C . TRP A 1 212 ? 20.239 -2.681 -3.310 1.00 82.62 212 TRP A C 1
ATOM 1694 O O . TRP A 1 212 ? 19.425 -2.057 -2.630 1.00 82.62 212 TRP A O 1
ATOM 1704 N N . VAL A 1 213 ? 20.064 -3.964 -3.622 1.00 83.19 213 VAL A N 1
ATOM 1705 C CA . VAL A 1 213 ? 18.939 -4.780 -3.143 1.00 83.19 213 VAL A CA 1
ATOM 1706 C C . VAL A 1 213 ? 18.986 -4.919 -1.617 1.00 83.19 213 VAL A C 1
ATOM 1708 O O . VAL A 1 213 ? 17.957 -4.772 -0.956 1.00 83.19 213 VAL A O 1
ATOM 1711 N N . TRP A 1 214 ? 20.171 -5.131 -1.040 1.00 81.94 214 TRP A N 1
ATOM 1712 C CA . TRP A 1 214 ? 20.371 -5.234 0.409 1.00 81.94 214 TRP A CA 1
ATOM 1713 C C . TRP A 1 214 ? 20.061 -3.904 1.116 1.00 81.94 214 TRP A C 1
ATOM 1715 O O . TRP A 1 214 ? 19.274 -3.840 2.066 1.00 81.94 214 TRP A O 1
ATOM 1725 N N . PHE A 1 215 ? 20.632 -2.814 0.597 1.00 84.44 215 PHE A N 1
ATOM 1726 C CA . PHE A 1 215 ? 20.437 -1.467 1.126 1.00 84.44 215 PHE A CA 1
ATOM 1727 C C . PHE A 1 215 ? 18.973 -1.015 1.042 1.00 84.44 215 PHE A C 1
ATOM 1729 O O . PHE A 1 215 ? 18.405 -0.543 2.020 1.00 84.44 215 PHE A O 1
ATOM 1736 N N . SER A 1 216 ? 18.317 -1.207 -0.100 1.00 85.62 216 SER A N 1
ATOM 1737 C CA . SER A 1 216 ? 16.913 -0.815 -0.278 1.00 85.62 216 SER A CA 1
ATOM 1738 C C . SER A 1 216 ? 15.957 -1.638 0.584 1.00 85.62 216 SER A C 1
ATOM 1740 O O . SER A 1 216 ? 15.067 -1.070 1.216 1.00 85.62 216 SER A O 1
ATOM 1742 N N . GLY A 1 217 ? 16.189 -2.950 0.698 1.00 85.12 217 GLY A N 1
ATOM 1743 C CA . GLY A 1 217 ? 15.438 -3.818 1.601 1.00 85.12 217 GLY A CA 1
ATOM 1744 C C . GLY A 1 217 ? 15.516 -3.322 3.043 1.00 85.12 217 GLY A C 1
ATOM 1745 O O . GLY A 1 217 ? 14.484 -3.067 3.660 1.00 85.12 217 GLY A O 1
ATOM 1746 N N . THR A 1 218 ? 16.732 -3.094 3.557 1.00 82.94 218 THR A N 1
ATOM 1747 C CA . THR A 1 218 ? 16.950 -2.554 4.918 1.00 82.94 218 THR A CA 1
ATOM 1748 C C . THR A 1 218 ? 16.357 -1.152 5.095 1.00 82.94 218 THR A C 1
ATOM 1750 O O . THR A 1 218 ? 15.804 -0.848 6.150 1.00 82.94 218 THR A O 1
ATOM 1753 N N . ALA A 1 219 ? 16.398 -0.299 4.072 1.00 86.81 219 ALA A N 1
ATOM 1754 C CA . ALA A 1 219 ? 15.766 1.015 4.121 1.00 86.81 219 ALA A CA 1
ATOM 1755 C C . ALA A 1 219 ? 14.236 0.918 4.269 1.00 86.81 219 ALA A C 1
ATOM 1757 O O . ALA A 1 219 ? 13.658 1.642 5.081 1.00 86.81 219 ALA A O 1
ATOM 1758 N N . GLY A 1 220 ? 13.577 -0.002 3.554 1.00 86.44 220 GLY A N 1
ATOM 1759 C CA . GLY A 1 220 ? 12.126 -0.216 3.655 1.00 86.44 220 GLY A CA 1
ATOM 1760 C C . GLY A 1 220 ? 11.693 -0.655 5.055 1.00 86.44 220 GLY A C 1
ATOM 1761 O O . GLY A 1 220 ? 10.741 -0.125 5.629 1.00 86.44 220 GLY A O 1
ATOM 1762 N N . VAL A 1 221 ? 12.462 -1.561 5.653 1.00 84.81 221 VAL A N 1
ATOM 1763 C CA . VAL A 1 221 ? 12.334 -1.971 7.058 1.00 84.81 221 VAL A CA 1
ATOM 1764 C C . VAL A 1 221 ? 12.410 -0.788 8.015 1.00 84.81 221 VAL A C 1
ATOM 1766 O O . VAL A 1 221 ? 11.528 -0.591 8.856 1.00 84.81 221 VAL A O 1
ATOM 1769 N N . LEU A 1 222 ? 13.500 -0.025 7.912 1.00 84.12 222 LEU A N 1
ATOM 1770 C CA . LEU A 1 222 ? 13.790 1.067 8.829 1.00 84.12 222 LEU A CA 1
ATOM 1771 C C . LEU A 1 222 ? 12.716 2.139 8.718 1.00 84.12 222 LEU A C 1
ATOM 1773 O O . LEU A 1 222 ? 12.273 2.668 9.735 1.00 84.12 222 LEU A O 1
ATOM 1777 N N . LEU A 1 223 ? 12.233 2.398 7.503 1.00 86.38 223 LEU A N 1
ATOM 1778 C CA . LEU A 1 223 ? 11.152 3.339 7.270 1.00 86.38 223 LEU A CA 1
ATOM 1779 C C . LEU A 1 223 ? 9.829 2.875 7.892 1.00 86.38 223 LEU A C 1
ATOM 1781 O O . LEU A 1 223 ? 9.115 3.690 8.481 1.00 86.38 223 LEU A O 1
ATOM 1785 N N . TYR A 1 224 ? 9.499 1.582 7.829 1.00 85.62 224 TYR A N 1
ATOM 1786 C CA . TYR A 1 224 ? 8.323 1.058 8.529 1.00 85.62 224 TYR A CA 1
ATOM 1787 C C . TYR A 1 224 ? 8.433 1.263 10.045 1.00 85.62 224 TYR A C 1
ATOM 1789 O O . TYR A 1 224 ? 7.510 1.776 10.678 1.00 85.62 224 TYR A O 1
ATOM 1797 N N . LEU A 1 225 ? 9.578 0.918 10.637 1.00 81.62 225 LEU A N 1
ATOM 1798 C CA . LEU A 1 225 ? 9.802 1.097 12.073 1.00 81.62 225 LEU A CA 1
ATOM 1799 C C . LEU A 1 225 ? 9.741 2.569 12.476 1.00 81.62 225 LEU A C 1
ATOM 1801 O O . LEU A 1 225 ? 9.100 2.912 13.469 1.00 81.62 225 LEU A O 1
ATOM 1805 N N . PHE A 1 226 ? 10.367 3.432 11.679 1.00 84.75 226 PHE A N 1
ATOM 1806 C CA . PHE A 1 226 ? 10.351 4.872 11.870 1.00 84.75 226 PHE A CA 1
ATOM 1807 C C . PHE A 1 226 ? 8.917 5.398 11.857 1.00 84.75 226 PHE A C 1
ATOM 1809 O O . PHE A 1 226 ? 8.467 5.985 12.839 1.00 84.75 226 PHE A O 1
ATOM 1816 N N . THR A 1 227 ? 8.154 5.114 10.798 1.00 83.25 227 THR A N 1
ATOM 1817 C CA . THR A 1 227 ? 6.754 5.545 10.716 1.00 83.25 227 THR A CA 1
ATOM 1818 C C . THR A 1 227 ? 5.946 4.995 11.892 1.00 83.25 227 THR A C 1
ATOM 1820 O O . THR A 1 227 ? 5.271 5.757 12.579 1.00 83.25 227 THR A O 1
ATOM 1823 N N . LYS A 1 228 ? 6.064 3.704 12.231 1.00 79.69 228 LYS A N 1
ATOM 1824 C CA . LYS A 1 228 ? 5.367 3.099 13.379 1.00 79.69 228 LYS A CA 1
ATOM 1825 C C . LYS A 1 228 ? 5.689 3.787 14.709 1.00 79.69 228 LYS A C 1
ATOM 1827 O O . LYS A 1 228 ? 4.781 4.049 15.507 1.00 79.69 228 LYS A O 1
ATOM 1832 N N . HIS A 1 229 ? 6.957 4.083 14.959 1.00 81.25 229 HIS A N 1
ATOM 1833 C CA . HIS A 1 229 ? 7.381 4.765 16.175 1.00 81.25 229 HIS A CA 1
ATOM 1834 C C . HIS A 1 229 ? 6.776 6.173 16.263 1.00 81.25 229 HIS A C 1
ATOM 1836 O O . HIS A 1 229 ? 6.200 6.536 17.291 1.00 81.25 229 HIS A O 1
ATOM 1842 N N . PHE A 1 230 ? 6.792 6.915 15.152 1.00 81.50 230 PHE A N 1
ATOM 1843 C CA . PHE A 1 230 ? 6.153 8.227 15.050 1.00 81.50 230 PHE A CA 1
ATOM 1844 C C . PHE A 1 230 ? 4.637 8.169 15.288 1.00 81.50 230 PHE A C 1
ATOM 1846 O O . PHE A 1 230 ? 4.121 9.013 16.024 1.00 81.50 230 PHE A O 1
ATOM 1853 N N . ALA A 1 231 ? 3.922 7.164 14.765 1.00 76.19 231 ALA A N 1
ATOM 1854 C CA . ALA A 1 231 ? 2.507 6.933 15.097 1.00 76.19 231 ALA A CA 1
ATOM 1855 C C . ALA A 1 231 ? 2.293 6.719 16.594 1.00 76.19 231 ALA A C 1
ATOM 1857 O O . ALA A 1 231 ? 1.345 7.242 17.174 1.00 76.19 231 ALA A O 1
ATOM 1858 N N . THR A 1 232 ? 3.152 5.922 17.223 1.00 76.69 232 THR A N 1
ATOM 1859 C CA . THR A 1 232 ? 2.980 5.527 18.624 1.00 76.69 232 THR A CA 1
ATOM 1860 C C . THR A 1 232 ? 3.156 6.735 19.540 1.00 76.69 232 THR A C 1
ATOM 1862 O O . THR A 1 232 ? 2.293 7.007 20.376 1.00 76.69 232 THR A O 1
ATOM 1865 N N . ILE A 1 233 ? 4.213 7.521 19.312 1.00 78.56 233 ILE A N 1
ATOM 1866 C CA . ILE A 1 233 ? 4.444 8.799 19.999 1.00 78.56 233 ILE A CA 1
ATOM 1867 C C . ILE A 1 233 ? 3.266 9.752 19.763 1.00 78.56 233 ILE A C 1
ATOM 1869 O O . ILE A 1 233 ? 2.754 10.355 20.704 1.00 78.56 233 ILE A O 1
ATOM 1873 N N . SER A 1 234 ? 2.789 9.840 18.520 1.00 74.62 234 SER A N 1
ATOM 1874 C CA . SER A 1 234 ? 1.625 10.644 18.137 1.00 74.62 234 SER A CA 1
ATOM 1875 C C . SER A 1 234 ? 0.372 10.259 18.937 1.00 74.62 234 SER A C 1
ATOM 1877 O O . SER A 1 234 ? -0.292 11.110 19.525 1.00 74.62 234 SER A O 1
ATOM 1879 N N . ILE A 1 235 ? 0.060 8.968 19.046 1.00 71.56 235 ILE A N 1
ATOM 1880 C CA . ILE A 1 235 ? -1.104 8.489 19.802 1.00 71.56 235 ILE A CA 1
ATOM 1881 C C . ILE A 1 235 ? -0.949 8.761 21.306 1.00 71.56 235 ILE A C 1
ATOM 1883 O O . ILE A 1 235 ? -1.910 9.185 21.948 1.00 71.56 235 ILE A O 1
ATOM 1887 N N . MET A 1 236 ? 0.250 8.580 21.870 1.00 72.19 236 MET A N 1
ATOM 1888 C CA . MET A 1 236 ? 0.519 8.921 23.273 1.00 72.19 236 MET A CA 1
ATOM 1889 C C . MET A 1 236 ? 0.328 10.418 23.540 1.00 72.19 236 MET A C 1
ATOM 1891 O O . MET A 1 236 ? -0.290 10.793 24.538 1.00 72.19 236 MET A O 1
ATOM 1895 N N . LEU A 1 237 ? 0.789 11.274 22.624 1.00 72.00 237 LEU A N 1
ATOM 1896 C CA . LEU A 1 237 ? 0.577 12.719 22.694 1.00 72.00 237 LEU A CA 1
ATOM 1897 C C . LEU A 1 237 ? -0.918 13.067 22.651 1.00 72.00 237 LEU A C 1
ATOM 1899 O O . LEU A 1 237 ? -1.359 13.889 23.446 1.00 72.00 237 LEU A O 1
ATOM 1903 N N . LEU A 1 238 ? -1.731 12.409 21.813 1.00 65.62 238 LEU A N 1
ATOM 1904 C CA . LEU A 1 238 ? -3.189 12.640 21.763 1.00 65.62 238 LEU A CA 1
ATOM 1905 C C . LEU A 1 238 ? -3.904 12.387 23.099 1.00 65.62 238 LEU A C 1
ATOM 1907 O O . LEU A 1 238 ? -4.926 13.024 23.365 1.00 65.62 238 LEU A O 1
ATOM 1911 N N . GLY A 1 239 ? -3.383 11.481 23.930 1.00 63.16 239 GLY A N 1
ATOM 1912 C CA . GLY A 1 239 ? -3.932 11.176 25.254 1.00 63.16 239 GLY A CA 1
ATOM 1913 C C . GLY A 1 239 ? -3.751 12.295 26.288 1.00 63.16 239 GLY A C 1
ATOM 1914 O O . GLY A 1 239 ? -4.407 12.276 27.328 1.00 63.16 239 GLY A O 1
ATOM 1915 N N . GLN A 1 240 ? -2.900 13.288 26.013 1.00 66.19 240 GLN A N 1
ATOM 1916 C CA . GLN A 1 240 ? -2.652 14.418 26.908 1.00 66.19 240 GLN A CA 1
ATOM 1917 C C . GLN A 1 240 ? -3.797 15.443 26.828 1.00 66.19 240 GLN A C 1
ATOM 1919 O O . GLN A 1 240 ? -4.090 16.016 25.776 1.00 66.19 240 GLN A O 1
ATOM 1924 N N . THR A 1 241 ? -4.424 15.728 27.972 1.00 54.16 241 THR A N 1
ATOM 1925 C CA . THR A 1 241 ? -5.572 16.649 28.104 1.00 54.16 241 THR A CA 1
ATOM 1926 C C . THR A 1 241 ? -5.222 18.124 27.889 1.00 54.16 241 THR A C 1
ATOM 1928 O O . THR A 1 241 ? -6.117 18.933 27.667 1.00 54.16 241 THR A O 1
ATOM 1931 N N . LYS A 1 242 ? -3.932 18.484 27.917 1.00 58.41 242 LYS A N 1
ATOM 1932 C CA . LYS A 1 242 ? -3.447 19.871 27.785 1.00 58.41 242 LYS A CA 1
ATOM 1933 C C . LYS A 1 242 ? -3.223 20.333 26.340 1.00 58.41 242 LYS A C 1
ATOM 1935 O O . LYS A 1 242 ? -2.982 21.514 26.113 1.00 58.41 242 LYS A O 1
ATOM 1940 N N . LEU A 1 243 ? -3.269 19.432 25.359 1.00 59.06 243 LEU A N 1
ATOM 1941 C CA . LEU A 1 243 ? -3.022 19.795 23.963 1.00 59.06 243 LEU A CA 1
ATOM 1942 C C . LEU A 1 243 ? -4.284 20.390 23.333 1.00 59.06 243 LEU A C 1
ATOM 1944 O O . LEU A 1 243 ? -5.253 19.676 23.079 1.00 59.06 243 LEU A O 1
ATOM 1948 N N . VAL A 1 244 ? -4.265 21.691 23.042 1.00 63.75 244 VAL A N 1
ATOM 1949 C CA . VAL A 1 244 ? -5.388 22.400 22.410 1.00 63.75 244 VAL A CA 1
ATOM 1950 C C . VAL A 1 244 ? -5.106 22.638 20.923 1.00 63.75 244 VAL A C 1
ATOM 1952 O O . VAL A 1 244 ? -4.025 23.078 20.537 1.00 63.75 244 VAL A O 1
ATOM 1955 N N . GLY A 1 245 ? -6.101 22.363 20.074 1.00 68.38 245 GLY A N 1
ATOM 1956 C CA . GLY A 1 245 ? -6.176 22.842 18.688 1.00 68.38 245 GLY A CA 1
ATOM 1957 C C . GLY A 1 245 ? -5.057 22.372 17.750 1.00 68.38 245 GLY A C 1
ATOM 1958 O O . GLY A 1 245 ? -5.137 21.287 17.174 1.00 68.38 245 GLY A O 1
ATOM 1959 N N . LEU A 1 246 ? -4.043 23.219 17.548 1.00 69.81 246 LEU A N 1
ATOM 1960 C CA . LEU A 1 246 ? -3.047 23.084 16.479 1.00 69.81 246 LEU A CA 1
ATOM 1961 C C . LEU A 1 246 ? -2.143 21.859 16.655 1.00 69.81 246 LEU A C 1
ATOM 1963 O O . LEU A 1 246 ? -1.892 21.152 15.682 1.00 69.81 246 LEU A O 1
ATOM 1967 N N . ILE A 1 247 ? -1.713 21.548 17.880 1.00 72.38 247 ILE A N 1
ATOM 1968 C CA . ILE A 1 247 ? -0.860 20.373 18.125 1.00 72.38 247 ILE A CA 1
ATOM 1969 C C . ILE A 1 247 ? -1.650 19.085 17.872 1.00 72.38 247 ILE A C 1
ATOM 1971 O O . ILE A 1 247 ? -1.166 18.180 17.199 1.00 72.38 247 ILE A O 1
ATOM 1975 N N . ARG A 1 248 ? -2.915 19.023 18.307 1.00 72.88 248 ARG A N 1
ATOM 1976 C CA . ARG A 1 248 ? -3.797 17.885 18.003 1.00 72.88 248 ARG A CA 1
ATOM 1977 C C . ARG A 1 248 ? -4.025 17.720 16.496 1.00 72.88 248 ARG A C 1
ATOM 1979 O O . ARG A 1 248 ? -4.078 16.588 16.021 1.00 72.88 248 ARG A O 1
ATOM 1986 N N . LEU A 1 249 ? -4.134 18.821 15.741 1.00 75.19 249 LEU A N 1
ATOM 1987 C CA . LEU A 1 249 ? -4.222 18.786 14.276 1.00 75.19 249 LEU A CA 1
ATOM 1988 C C . LEU A 1 249 ? -2.954 18.180 13.666 1.00 75.19 249 LEU A C 1
ATOM 1990 O O . LEU A 1 249 ? -3.064 17.280 12.842 1.00 75.19 249 LEU A O 1
ATOM 1994 N N . HIS A 1 250 ? -1.772 18.626 14.095 1.00 76.69 250 HIS A N 1
ATOM 1995 C CA . HIS A 1 250 ? -0.496 18.103 13.596 1.00 76.69 250 HIS A CA 1
ATOM 1996 C C . HIS A 1 250 ? -0.369 16.603 13.849 1.00 76.69 250 HIS A C 1
ATOM 1998 O O . HIS A 1 250 ? -0.028 15.842 12.951 1.00 76.69 250 HIS A O 1
ATOM 2004 N N . VAL A 1 251 ? -0.729 16.159 15.049 1.00 75.94 251 VAL A N 1
ATOM 2005 C CA . VAL A 1 251 ? -0.678 14.742 15.404 1.00 75.94 251 VAL A CA 1
ATOM 2006 C C . VAL A 1 251 ? -1.659 13.910 14.565 1.00 75.94 251 VAL A C 1
ATOM 2008 O O . VAL A 1 251 ? -1.309 12.838 14.075 1.00 75.94 251 VAL A O 1
ATOM 2011 N N . PHE A 1 252 ? -2.867 14.423 14.318 1.00 77.38 252 PHE A N 1
ATOM 2012 C CA . PHE A 1 252 ? -3.825 13.777 13.418 1.00 77.38 252 PHE A CA 1
ATOM 2013 C C . PHE A 1 252 ? -3.305 13.709 11.973 1.00 77.38 252 PHE A C 1
ATOM 2015 O O . PHE A 1 252 ? -3.459 12.683 11.307 1.00 77.38 252 PHE A O 1
ATOM 2022 N N . VAL A 1 253 ? -2.680 14.787 11.490 1.00 79.38 253 VAL A N 1
ATOM 2023 C CA . VAL A 1 253 ? -2.055 14.850 10.162 1.00 79.38 253 VAL A CA 1
ATOM 2024 C C . VAL A 1 253 ? -0.997 13.756 10.034 1.00 79.38 253 VAL A C 1
ATOM 2026 O O . VAL A 1 253 ? -1.044 12.998 9.072 1.00 79.38 253 VAL A O 1
ATOM 2029 N N . ILE A 1 254 ? -0.118 13.602 11.029 1.00 79.38 254 ILE A N 1
ATOM 2030 C CA . ILE A 1 254 ? 0.939 12.577 11.040 1.00 79.38 254 ILE A CA 1
ATOM 2031 C C . ILE A 1 254 ? 0.349 11.163 10.943 1.00 79.38 254 ILE A C 1
ATOM 2033 O O . ILE A 1 254 ? 0.787 10.371 10.110 1.00 79.38 254 ILE A O 1
ATOM 2037 N N . ILE A 1 255 ? -0.691 10.859 11.727 1.00 76.25 255 ILE A N 1
ATOM 2038 C CA . ILE A 1 255 ? -1.364 9.547 11.691 1.00 76.25 255 ILE A CA 1
ATOM 2039 C C . ILE A 1 255 ? -1.940 9.257 10.295 1.00 76.25 255 ILE A C 1
ATOM 2041 O O . ILE A 1 255 ? -1.837 8.137 9.791 1.00 76.25 255 ILE A O 1
ATOM 2045 N N . ASN A 1 256 ? -2.527 10.265 9.646 1.00 78.69 256 ASN A N 1
ATOM 2046 C CA . ASN A 1 256 ? -3.105 10.106 8.311 1.00 78.69 256 ASN A CA 1
ATOM 2047 C C . ASN A 1 256 ? -2.036 10.012 7.220 1.00 78.69 256 ASN A C 1
ATOM 2049 O O . ASN A 1 256 ? -2.200 9.217 6.297 1.00 78.69 256 ASN A O 1
ATOM 2053 N N . VAL A 1 257 ? -0.939 10.766 7.340 1.00 84.00 257 VAL A N 1
ATOM 2054 C CA . VAL A 1 257 ? 0.227 10.660 6.451 1.00 84.00 257 VAL A CA 1
ATOM 2055 C C . VAL A 1 257 ? 0.763 9.239 6.486 1.00 84.00 257 VAL A C 1
ATOM 2057 O O . VAL A 1 257 ? 0.913 8.620 5.439 1.00 84.00 257 VAL A O 1
ATOM 2060 N N . GLN A 1 258 ? 0.964 8.685 7.679 1.00 83.44 258 GLN A N 1
ATOM 2061 C CA . GLN A 1 258 ? 1.464 7.327 7.833 1.00 83.44 258 GLN A CA 1
ATOM 2062 C C . GLN A 1 258 ? 0.525 6.274 7.251 1.00 83.44 258 GLN A C 1
ATOM 2064 O O . GLN A 1 258 ? 0.971 5.357 6.564 1.00 83.44 258 GLN A O 1
ATOM 2069 N N . CYS A 1 259 ? -0.779 6.384 7.504 1.00 77.50 259 CYS A N 1
ATOM 2070 C CA . CYS A 1 259 ? -1.698 5.390 6.970 1.00 77.50 259 CYS A CA 1
ATOM 2071 C C . CYS A 1 259 ? -1.826 5.484 5.443 1.00 77.50 259 CYS A C 1
ATOM 2073 O O . CYS A 1 259 ? -1.916 4.457 4.771 1.00 77.50 259 CYS A O 1
ATOM 2075 N N . SER A 1 260 ? -1.786 6.705 4.896 1.00 84.44 260 SER A N 1
ATOM 2076 C CA . SER A 1 260 ? -1.720 6.945 3.452 1.00 84.44 260 SER A CA 1
ATOM 2077 C C . SER A 1 260 ? -0.437 6.360 2.852 1.00 84.44 260 SER A C 1
ATOM 2079 O O . SER A 1 260 ? -0.478 5.716 1.804 1.00 84.44 260 SER A O 1
ATOM 2081 N N . PHE A 1 261 ? 0.684 6.503 3.563 1.00 86.75 261 PHE A N 1
ATOM 2082 C CA . PHE A 1 261 ? 1.983 5.966 3.174 1.00 86.75 261 PHE A CA 1
ATOM 2083 C C . PHE A 1 261 ? 1.977 4.432 3.102 1.00 86.75 261 PHE A C 1
ATOM 2085 O O . PHE A 1 261 ? 2.405 3.872 2.097 1.00 86.75 261 PHE A O 1
ATOM 2092 N N . ASN A 1 262 ? 1.413 3.743 4.103 1.00 85.00 262 ASN A N 1
ATOM 2093 C CA . ASN A 1 262 ? 1.273 2.279 4.082 1.00 85.00 262 ASN A CA 1
ATOM 2094 C C . ASN A 1 262 ? 0.484 1.793 2.857 1.00 85.00 262 ASN A C 1
ATOM 2096 O O . ASN A 1 262 ? 0.860 0.809 2.221 1.00 85.00 262 ASN A O 1
ATOM 2100 N N . GLY A 1 263 ? -0.605 2.493 2.521 1.00 85.12 263 GLY A N 1
ATOM 2101 C CA . GLY A 1 263 ? -1.409 2.180 1.344 1.00 85.12 263 GLY A CA 1
ATOM 2102 C C . GLY A 1 263 ? -0.656 2.404 0.035 1.00 85.12 263 GLY A C 1
ATOM 2103 O O . GLY A 1 263 ? -0.730 1.568 -0.862 1.00 85.12 263 GLY A O 1
ATOM 2104 N N . MET A 1 264 ? 0.111 3.490 -0.052 1.00 88.88 264 MET A N 1
ATOM 2105 C CA . MET A 1 264 ? 0.947 3.792 -1.211 1.00 88.88 264 MET A CA 1
ATOM 2106 C C . MET A 1 264 ? 2.042 2.739 -1.428 1.00 88.88 264 MET A C 1
ATOM 2108 O O . MET A 1 264 ? 2.197 2.254 -2.545 1.00 88.88 264 MET A O 1
ATOM 2112 N N . VAL A 1 265 ? 2.768 2.334 -0.380 1.00 89.69 265 VAL A N 1
ATOM 2113 C CA . VAL A 1 265 ? 3.783 1.269 -0.495 1.00 89.69 265 VAL A CA 1
ATOM 2114 C C . VAL A 1 265 ? 3.140 -0.063 -0.895 1.00 89.69 265 VAL A C 1
ATOM 2116 O O . VAL A 1 265 ? 3.684 -0.791 -1.719 1.00 89.69 265 VAL A O 1
ATOM 2119 N N . GLY A 1 266 ? 1.939 -0.357 -0.386 1.00 87.69 266 GLY A N 1
ATOM 2120 C CA . GLY A 1 266 ? 1.142 -1.494 -0.851 1.00 87.69 266 GLY A CA 1
ATOM 2121 C C . GLY A 1 266 ? 0.791 -1.419 -2.339 1.00 87.69 266 GLY A C 1
ATOM 2122 O O . GLY A 1 266 ? 0.823 -2.436 -3.020 1.00 87.69 266 GLY A O 1
ATOM 2123 N N . ALA A 1 267 ? 0.511 -0.238 -2.884 1.00 90.06 267 ALA A N 1
ATOM 2124 C CA . ALA A 1 267 ? 0.188 -0.079 -4.300 1.00 90.06 267 ALA A CA 1
ATOM 2125 C C . ALA A 1 267 ? 1.383 -0.359 -5.233 1.00 90.06 267 ALA A C 1
ATOM 2127 O O . ALA A 1 267 ? 1.197 -0.989 -6.272 1.00 90.06 267 ALA A O 1
ATOM 2128 N N . PHE A 1 268 ? 2.604 0.010 -4.827 1.00 90.25 268 PHE A N 1
ATOM 2129 C CA . PHE A 1 268 ? 3.837 -0.321 -5.562 1.00 90.25 268 PHE A CA 1
ATOM 2130 C C . PHE A 1 268 ? 4.067 -1.827 -5.726 1.00 90.25 268 PHE A C 1
ATOM 2132 O O . PHE A 1 268 ? 4.737 -2.262 -6.651 1.00 90.25 268 PHE A O 1
ATOM 2139 N N . SER A 1 269 ? 3.489 -2.645 -4.845 1.00 87.88 269 SER A N 1
ATOM 2140 C CA . SER A 1 269 ? 3.578 -4.101 -4.973 1.00 87.88 269 SER A CA 1
ATOM 2141 C C . SER A 1 269 ? 2.705 -4.680 -6.096 1.00 87.88 269 SER A C 1
ATOM 2143 O O . SER A 1 269 ? 2.876 -5.849 -6.449 1.00 87.88 269 SER A O 1
ATOM 2145 N N . ILE A 1 270 ? 1.770 -3.886 -6.636 1.00 91.44 270 ILE A N 1
ATOM 2146 C CA . ILE A 1 270 ? 0.918 -4.259 -7.770 1.00 91.44 270 ILE A CA 1
ATOM 2147 C C . ILE A 1 270 ? 1.560 -3.843 -9.093 1.00 91.44 270 ILE A C 1
AT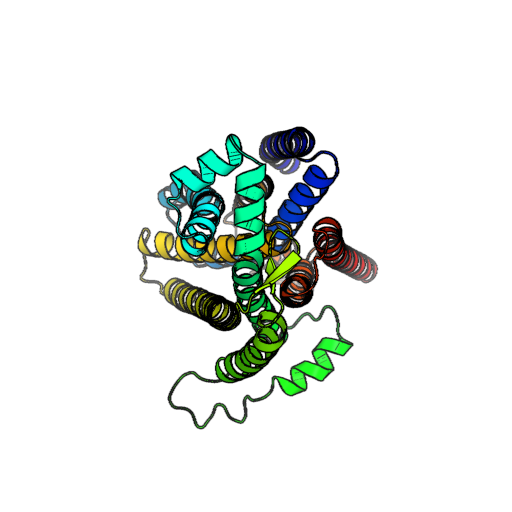OM 2149 O O . ILE A 1 270 ? 1.682 -4.679 -9.984 1.00 91.44 270 ILE A O 1
ATOM 2153 N N . THR A 1 271 ? 1.911 -2.563 -9.227 1.00 90.31 271 THR A N 1
ATOM 2154 C CA . THR A 1 271 ? 2.430 -1.986 -10.472 1.00 90.31 271 THR A CA 1
ATOM 2155 C C . THR A 1 271 ? 3.496 -0.942 -10.177 1.00 90.31 271 THR A C 1
ATOM 2157 O O . THR A 1 271 ? 3.383 -0.187 -9.207 1.00 90.31 271 THR A O 1
ATOM 2160 N N . ASN A 1 272 ? 4.512 -0.891 -11.036 1.00 84.81 272 ASN A N 1
ATOM 2161 C CA . ASN A 1 272 ? 5.579 0.112 -10.972 1.00 84.81 272 ASN A CA 1
ATOM 2162 C C . ASN A 1 272 ? 5.416 1.225 -12.012 1.00 84.81 272 ASN A C 1
ATOM 2164 O O . ASN A 1 272 ? 6.210 2.167 -12.056 1.00 84.81 272 ASN A O 1
ATOM 2168 N N . ASP A 1 273 ? 4.386 1.142 -12.851 1.00 86.62 273 ASP A N 1
ATOM 2169 C CA . ASP A 1 273 ? 4.048 2.209 -13.780 1.00 86.62 273 ASP A CA 1
ATOM 2170 C C . ASP A 1 273 ? 3.476 3.402 -13.000 1.00 86.62 273 ASP A C 1
ATOM 2172 O O . ASP A 1 273 ? 2.384 3.321 -12.438 1.00 86.62 273 ASP A O 1
ATOM 2176 N N . ILE A 1 274 ? 4.204 4.525 -12.963 1.00 84.12 274 ILE A N 1
ATOM 2177 C CA . ILE A 1 274 ? 3.820 5.723 -12.207 1.00 84.12 274 ILE A CA 1
ATOM 2178 C C . ILE A 1 274 ? 2.460 6.252 -12.660 1.00 84.12 274 ILE A C 1
ATOM 2180 O O . ILE A 1 274 ? 1.731 6.793 -11.830 1.00 84.12 274 ILE A O 1
ATOM 2184 N N . ILE A 1 275 ? 2.085 6.115 -13.935 1.00 86.31 275 ILE A N 1
ATOM 2185 C CA . ILE A 1 275 ? 0.813 6.640 -14.440 1.00 86.31 275 ILE A CA 1
ATOM 2186 C C . ILE A 1 275 ? -0.336 5.786 -13.908 1.00 86.31 275 ILE A C 1
ATOM 2188 O O . ILE A 1 275 ? -1.271 6.320 -13.305 1.00 86.31 275 ILE A O 1
ATOM 2192 N N . LEU A 1 276 ? -0.252 4.462 -14.069 1.00 89.38 276 LEU A N 1
ATOM 2193 C CA . LEU A 1 276 ? -1.267 3.541 -13.545 1.00 89.38 276 LEU A CA 1
ATOM 2194 C C . LEU A 1 276 ? -1.327 3.592 -12.015 1.00 89.38 276 LEU A C 1
ATOM 2196 O O . LEU A 1 276 ? -2.415 3.628 -11.435 1.00 89.38 276 LEU A O 1
ATOM 2200 N N . LEU A 1 277 ? -0.170 3.679 -11.363 1.00 89.19 277 LEU A N 1
ATOM 2201 C CA . LEU A 1 277 ? -0.059 3.855 -9.925 1.00 89.19 277 LEU A CA 1
ATOM 2202 C C . LEU A 1 277 ? -0.733 5.162 -9.490 1.00 89.19 277 LEU A C 1
ATOM 2204 O O . LEU A 1 277 ? -1.594 5.127 -8.622 1.00 89.19 277 LEU A O 1
ATOM 2208 N N . SER A 1 278 ? -0.438 6.297 -10.127 1.00 87.38 278 SER A N 1
ATOM 2209 C CA . SER A 1 278 ? -1.037 7.599 -9.788 1.00 87.38 278 SER A CA 1
ATOM 2210 C C . SER A 1 278 ? -2.552 7.622 -9.998 1.00 87.38 278 SER A C 1
ATOM 2212 O O . SER A 1 278 ? -3.273 8.190 -9.177 1.00 87.38 278 SER A O 1
ATOM 2214 N N . LEU A 1 279 ? -3.058 6.974 -11.054 1.00 89.31 279 LEU A N 1
ATOM 2215 C CA . LEU A 1 279 ? -4.497 6.830 -11.295 1.00 89.31 279 LEU A CA 1
ATOM 2216 C C . LEU A 1 279 ? -5.172 5.972 -10.216 1.00 89.31 279 LEU A C 1
ATOM 2218 O O . LEU A 1 279 ? -6.201 6.371 -9.668 1.00 89.31 279 LEU A O 1
ATOM 2222 N N . GLY A 1 280 ? -4.591 4.817 -9.879 1.00 88.88 280 GLY A N 1
ATOM 2223 C CA . GLY A 1 280 ? -5.100 3.933 -8.826 1.00 88.88 280 GLY A CA 1
ATOM 2224 C C . GLY A 1 280 ? -5.042 4.574 -7.443 1.00 88.88 280 GLY A C 1
ATOM 2225 O O . GLY A 1 280 ? -6.004 4.504 -6.673 1.00 88.88 280 GLY A O 1
ATOM 2226 N N . LEU A 1 281 ? -3.936 5.253 -7.149 1.00 87.75 281 LEU A N 1
ATOM 2227 C CA . LEU A 1 281 ? -3.734 5.986 -5.913 1.00 87.75 281 LEU A CA 1
ATOM 2228 C C . LEU A 1 281 ? -4.725 7.148 -5.789 1.00 87.75 281 LEU A C 1
ATOM 2230 O O . LEU A 1 281 ? -5.436 7.235 -4.793 1.00 87.75 281 LEU A O 1
ATOM 2234 N N . GLY A 1 282 ? -4.878 7.969 -6.831 1.00 83.31 282 GLY A N 1
ATOM 2235 C CA . GLY A 1 282 ? -5.872 9.046 -6.878 1.00 83.31 282 GLY A CA 1
ATOM 2236 C C . GLY A 1 282 ? -7.321 8.551 -6.765 1.00 83.31 282 GLY A C 1
ATOM 2237 O O . GLY A 1 282 ? -8.172 9.223 -6.178 1.00 83.31 282 GLY A O 1
ATOM 2238 N N . LEU A 1 283 ? -7.618 7.349 -7.261 1.00 84.88 283 LEU A N 1
ATOM 2239 C CA . LEU A 1 283 ? -8.921 6.712 -7.080 1.00 84.88 283 LEU A CA 1
ATOM 2240 C C . LEU A 1 283 ? -9.136 6.309 -5.613 1.00 84.88 283 LEU A C 1
ATOM 2242 O O . LEU A 1 283 ? -10.166 6.645 -5.020 1.00 84.88 283 LEU A O 1
ATOM 2246 N N . GLY A 1 284 ? -8.154 5.654 -4.990 1.00 77.06 284 GLY A N 1
ATOM 2247 C CA . GLY A 1 284 ? -8.217 5.296 -3.573 1.00 77.06 284 GLY A CA 1
ATOM 2248 C C . GLY A 1 284 ? -8.236 6.514 -2.643 1.00 77.06 284 GLY A C 1
ATOM 2249 O O . GLY A 1 284 ? -8.985 6.513 -1.667 1.00 77.06 284 GLY A O 1
ATOM 2250 N N . ALA A 1 285 ? -7.525 7.591 -2.987 1.00 75.12 285 ALA A N 1
ATOM 2251 C CA . ALA A 1 285 ? -7.541 8.877 -2.293 1.00 75.12 285 ALA A CA 1
ATOM 2252 C C . ALA A 1 285 ? -8.955 9.414 -2.060 1.00 75.12 285 ALA A C 1
ATOM 2254 O O . ALA A 1 285 ? -9.324 9.850 -0.962 1.00 75.12 285 ALA A O 1
ATOM 2255 N N . MET A 1 286 ? -9.768 9.369 -3.115 1.00 78.12 286 MET A N 1
ATOM 2256 C CA . MET A 1 286 ? -11.147 9.831 -3.061 1.00 78.12 286 MET A CA 1
ATOM 2257 C C . MET A 1 286 ? -11.986 8.950 -2.136 1.00 78.12 286 MET A C 1
ATOM 2259 O O . MET A 1 286 ? -12.783 9.470 -1.351 1.00 78.12 286 MET A O 1
ATOM 2263 N N . PHE A 1 287 ? -11.773 7.631 -2.152 1.00 74.50 287 PHE A N 1
ATOM 2264 C CA . PHE A 1 287 ? -12.446 6.719 -1.226 1.00 74.50 287 PHE A CA 1
ATOM 2265 C C . PHE A 1 287 ? -12.040 6.954 0.230 1.00 74.50 287 PHE A C 1
ATOM 2267 O O . PHE A 1 287 ? -12.926 7.000 1.086 1.00 74.50 287 PHE A O 1
ATOM 2274 N N . VAL A 1 288 ? -10.749 7.176 0.514 1.00 72.06 288 VAL A N 1
ATOM 2275 C CA . VAL A 1 288 ? -10.251 7.546 1.853 1.00 72.06 288 VAL A CA 1
ATOM 2276 C C . VAL A 1 288 ? -10.997 8.781 2.354 1.00 72.06 288 VAL A C 1
ATOM 2278 O O . VAL A 1 288 ? -11.529 8.789 3.468 1.00 72.06 288 VAL A O 1
ATOM 2281 N N . CYS A 1 289 ? -11.066 9.825 1.523 1.00 71.56 289 CYS A N 1
ATOM 2282 C CA . CYS A 1 289 ? -11.715 11.084 1.869 1.00 71.56 289 CYS A CA 1
ATOM 2283 C C . CYS A 1 289 ? -13.201 10.890 2.184 1.00 71.56 289 CYS A C 1
ATOM 2285 O O . CYS A 1 289 ? -13.690 11.337 3.226 1.00 71.56 289 CYS A O 1
ATOM 2287 N N . VAL A 1 290 ? -13.921 10.178 1.315 1.00 75.75 290 VAL A N 1
ATOM 2288 C CA . VAL A 1 290 ? -15.357 9.932 1.487 1.00 75.75 290 VAL A CA 1
ATOM 2289 C C . VAL A 1 290 ? -15.638 9.063 2.711 1.00 75.75 290 VAL A C 1
ATOM 2291 O O . VAL A 1 290 ? -16.549 9.385 3.476 1.00 75.75 290 VAL A O 1
ATOM 2294 N N . LEU A 1 291 ? -14.855 8.003 2.941 1.00 73.94 291 LEU A N 1
ATOM 2295 C CA . LEU A 1 291 ? -15.042 7.097 4.075 1.00 73.94 291 LEU A CA 1
ATOM 2296 C C . LEU A 1 291 ? -14.827 7.824 5.407 1.00 73.94 291 LEU A C 1
ATOM 2298 O O . LEU A 1 291 ? -15.671 7.735 6.300 1.00 73.94 291 LEU A O 1
ATOM 2302 N N . ASN A 1 292 ? -13.756 8.616 5.508 1.00 70.88 292 ASN A N 1
ATOM 2303 C CA . ASN A 1 292 ? -13.467 9.417 6.695 1.00 70.88 292 ASN A CA 1
ATOM 2304 C C . ASN A 1 292 ? -14.570 10.449 6.971 1.00 70.88 292 ASN A C 1
ATOM 2306 O O . ASN A 1 292 ? -15.078 10.524 8.090 1.00 70.88 292 ASN A O 1
ATOM 2310 N N . ILE A 1 293 ? -15.009 11.206 5.957 1.00 72.25 293 ILE A N 1
ATOM 2311 C CA . ILE A 1 293 ? -16.105 12.179 6.114 1.00 72.25 293 ILE A CA 1
ATOM 2312 C C . ILE A 1 293 ? -17.397 11.476 6.544 1.00 72.25 293 ILE A C 1
ATOM 2314 O O . ILE A 1 293 ? -18.108 11.959 7.432 1.00 72.25 293 ILE A O 1
ATOM 2318 N N . TYR A 1 294 ? -17.713 10.341 5.920 1.00 73.69 294 TYR A N 1
ATOM 2319 C CA . TYR A 1 294 ? -18.906 9.564 6.229 1.00 73.69 294 TYR A CA 1
ATOM 2320 C C . TYR A 1 294 ? -18.899 9.071 7.682 1.00 73.69 294 TYR A C 1
ATOM 2322 O O . TYR A 1 294 ? -19.901 9.228 8.384 1.00 73.69 294 TYR A O 1
ATOM 2330 N N . TRP A 1 295 ? -17.775 8.533 8.160 1.00 67.50 295 TRP A N 1
ATOM 2331 C CA . TRP A 1 295 ? -17.664 8.005 9.523 1.00 67.50 295 TRP A CA 1
ATOM 2332 C C . TRP A 1 295 ? -17.672 9.101 10.579 1.00 67.50 295 TRP A C 1
ATOM 2334 O O . TRP A 1 295 ? -18.330 8.951 11.606 1.00 67.50 295 TRP A O 1
ATOM 2344 N N . ILE A 1 296 ? -17.048 10.243 10.301 1.00 66.50 296 ILE A N 1
ATOM 2345 C CA . ILE A 1 296 ? -17.088 11.395 11.205 1.00 66.50 296 ILE A CA 1
ATOM 2346 C C . ILE A 1 296 ? -18.522 11.926 11.345 1.00 66.50 296 ILE A C 1
ATOM 2348 O O . ILE A 1 296 ? -18.954 12.246 12.448 1.00 66.50 296 ILE A O 1
ATOM 2352 N N . ARG A 1 297 ? -19.308 11.971 10.261 1.00 68.62 297 ARG A N 1
ATOM 2353 C CA . ARG A 1 297 ? -20.706 12.450 10.303 1.00 68.62 297 ARG A CA 1
ATOM 2354 C C . ARG A 1 297 ? -21.676 11.497 11.009 1.00 68.62 297 ARG A C 1
ATOM 2356 O O . ARG A 1 297 ? -22.731 11.942 11.460 1.00 68.62 297 ARG A O 1
ATOM 2363 N N . GLN A 1 298 ? -21.350 10.207 11.100 1.00 63.22 298 GLN A N 1
ATOM 2364 C CA . GLN A 1 298 ? -22.129 9.224 11.871 1.00 63.22 298 GLN A CA 1
ATOM 2365 C C . GLN A 1 298 ? -22.035 9.477 13.383 1.00 63.22 298 GLN A C 1
ATOM 2367 O O . GLN A 1 298 ? -22.944 9.118 14.134 1.00 63.22 298 GLN A O 1
ATOM 2372 N N . VAL A 1 299 ? -20.972 10.145 13.833 1.00 57.50 299 VAL A N 1
ATOM 2373 C CA . VAL A 1 299 ? -20.828 10.602 15.212 1.00 57.50 299 VAL A CA 1
ATOM 2374 C C . VAL A 1 299 ? -21.653 11.873 15.398 1.00 57.50 299 VAL A C 1
ATOM 2376 O O . VAL A 1 299 ? -21.154 12.990 15.285 1.00 57.50 299 VAL A O 1
ATOM 2379 N N . LYS A 1 300 ? -22.943 11.725 15.706 1.00 50.88 300 LYS A N 1
ATOM 2380 C CA . LYS A 1 300 ? -23.682 12.829 16.327 1.00 50.88 300 LYS A CA 1
ATOM 2381 C C . LYS A 1 300 ? -23.255 12.924 17.797 1.00 50.88 300 LYS A C 1
ATOM 2383 O O . LYS A 1 300 ? -23.310 11.899 18.481 1.00 50.88 300 LYS A O 1
ATOM 2388 N N . PRO A 1 301 ? -22.848 14.102 18.300 1.00 45.97 301 PRO A N 1
ATOM 2389 C CA . PRO A 1 301 ? -22.617 14.293 19.726 1.00 45.97 301 PRO A CA 1
ATOM 2390 C C . PRO A 1 301 ? -23.955 14.099 20.450 1.00 45.97 301 PRO A C 1
ATOM 2392 O O . PRO A 1 301 ? -24.861 14.920 20.350 1.00 45.97 301 PRO A O 1
ATOM 2395 N N . GLY A 1 302 ? -24.122 12.947 21.095 1.00 47.72 302 GLY A N 1
ATOM 2396 C CA . GLY A 1 302 ? -25.356 12.577 21.772 1.00 47.72 302 GLY A CA 1
ATOM 2397 C C . GLY A 1 302 ? -25.139 11.403 22.718 1.00 47.72 302 GLY A C 1
ATOM 2398 O O . GLY A 1 302 ? -24.534 10.387 22.364 1.00 47.72 302 GLY A O 1
ATOM 2399 N N . THR A 1 303 ? -25.621 11.555 23.946 1.00 45.19 303 THR A N 1
ATOM 2400 C CA . THR A 1 303 ? -25.563 10.533 24.991 1.00 45.19 303 THR A CA 1
ATOM 2401 C C . THR A 1 303 ? -26.724 9.564 24.790 1.00 45.19 303 THR A C 1
ATOM 2403 O O . THR A 1 303 ? -27.877 9.946 24.958 1.00 45.19 303 THR A O 1
ATOM 2406 N N . PHE A 1 304 ? -26.443 8.317 24.418 1.00 46.09 304 PHE A N 1
ATOM 2407 C CA . PHE A 1 304 ? -27.470 7.279 24.336 1.00 46.09 304 PHE A CA 1
ATOM 2408 C C . PHE A 1 304 ? -27.494 6.494 25.654 1.00 46.09 304 PHE A C 1
ATOM 2410 O O . PHE A 1 304 ? -26.466 6.309 26.302 1.00 46.09 304 PHE A O 1
ATOM 2417 N N . TYR A 1 305 ? -28.671 6.042 26.069 1.00 47.12 305 TYR A N 1
ATOM 2418 C CA . TYR A 1 305 ? -28.843 5.162 27.224 1.00 47.12 305 TYR A CA 1
ATOM 2419 C C . TYR A 1 305 ? -29.444 3.850 26.730 1.00 47.12 305 TYR A C 1
ATOM 2421 O O . TYR A 1 305 ? -30.249 3.855 25.796 1.00 47.12 305 TYR A O 1
ATOM 2429 N N . THR A 1 306 ? -29.052 2.726 27.325 1.00 47.56 306 THR A N 1
ATOM 2430 C CA . THR A 1 306 ? -29.774 1.462 27.128 1.00 47.56 306 THR A CA 1
ATOM 2431 C C . THR A 1 306 ? -30.317 1.000 28.461 1.00 47.56 306 THR A C 1
ATOM 2433 O O . THR A 1 306 ? -29.597 1.035 29.457 1.00 47.56 306 THR A O 1
ATOM 2436 N N . THR A 1 307 ? -31.573 0.577 28.480 1.00 43.53 307 THR A N 1
ATOM 2437 C CA . THR A 1 307 ? -32.186 -0.049 29.651 1.00 43.53 307 THR A CA 1
ATOM 2438 C C . THR A 1 307 ? -31.868 -1.540 29.595 1.00 43.53 307 THR A C 1
ATOM 2440 O O . THR A 1 307 ? -32.182 -2.181 28.593 1.00 43.53 307 THR A O 1
ATOM 2443 N N . GLY A 1 308 ? -31.180 -2.064 30.613 1.00 51.00 308 GLY A N 1
ATOM 2444 C CA . GLY A 1 308 ? -30.969 -3.507 30.770 1.00 51.00 308 GLY A CA 1
ATOM 2445 C C . GLY A 1 308 ? -32.274 -4.236 31.107 1.00 51.00 308 GLY A C 1
ATOM 2446 O O . GLY A 1 308 ? -33.260 -3.598 31.481 1.00 51.00 308 GLY A O 1
ATOM 2447 N N . SER A 1 309 ? -32.288 -5.567 30.988 1.00 49.72 309 SER A N 1
ATOM 2448 C CA . SER A 1 309 ? -33.426 -6.433 31.369 1.00 49.72 309 SER A CA 1
ATOM 2449 C C . SER A 1 309 ? -33.814 -6.311 32.852 1.00 49.72 309 SER A C 1
ATOM 2451 O O . SER A 1 309 ? -34.913 -6.663 33.254 1.00 49.72 309 SER A O 1
ATOM 2453 N N . ASP A 1 310 ? -32.900 -5.773 33.644 1.00 63.91 310 ASP A N 1
ATOM 2454 C CA . ASP A 1 310 ? -32.930 -5.431 35.060 1.00 63.91 310 ASP A CA 1
ATOM 2455 C C . ASP A 1 310 ? -33.416 -3.986 35.331 1.00 63.91 310 ASP A C 1
ATOM 2457 O O . ASP A 1 310 ? -33.308 -3.478 36.445 1.00 63.91 310 ASP A O 1
ATOM 2461 N N . GLY A 1 311 ? -33.931 -3.278 34.315 1.00 48.25 311 GLY A N 1
ATOM 2462 C CA . GLY A 1 311 ? -34.527 -1.938 34.441 1.00 48.25 311 GLY A CA 1
ATOM 2463 C C . GLY A 1 311 ? -33.526 -0.795 34.667 1.00 48.25 311 GLY A C 1
ATOM 2464 O O . GLY A 1 311 ? -33.884 0.382 34.573 1.00 48.25 311 GLY A O 1
ATOM 2465 N N . ARG A 1 312 ? -32.246 -1.104 34.907 1.00 45.47 312 ARG A N 1
ATOM 2466 C CA . ARG A 1 312 ? -31.178 -0.112 35.089 1.00 45.47 312 ARG A CA 1
ATOM 2467 C C . ARG A 1 312 ? -30.768 0.501 33.751 1.00 45.47 312 ARG A C 1
ATOM 2469 O O . ARG A 1 312 ? -30.406 -0.192 32.799 1.00 45.47 312 ARG A O 1
ATOM 2476 N N . ARG A 1 313 ? -30.787 1.836 33.679 1.00 44.12 313 ARG A N 1
ATOM 2477 C CA . ARG A 1 313 ? -30.254 2.590 32.535 1.00 44.12 313 ARG A CA 1
ATOM 2478 C C . ARG A 1 313 ? -28.735 2.639 32.632 1.00 44.12 313 ARG A C 1
ATOM 2480 O O . ARG A 1 313 ? -28.184 3.390 33.431 1.00 44.12 313 ARG A O 1
ATOM 2487 N N . THR A 1 314 ? -28.046 1.878 31.791 1.00 52.66 314 THR A N 1
ATOM 2488 C CA . THR A 1 314 ? -26.593 1.994 31.647 1.00 52.66 314 THR A CA 1
ATOM 2489 C C . THR A 1 314 ? -26.270 3.045 30.587 1.00 52.66 314 THR A C 1
ATOM 2491 O O . THR A 1 314 ? -26.843 3.079 29.490 1.00 52.66 314 THR A O 1
ATOM 2494 N N . LYS A 1 315 ? -25.355 3.963 30.925 1.00 48.38 315 LYS A N 1
ATOM 2495 C CA . LYS A 1 315 ? -24.863 4.997 30.007 1.00 48.38 315 LYS A CA 1
ATOM 2496 C C . LYS A 1 315 ? -23.936 4.344 28.985 1.00 48.38 315 LYS A C 1
ATOM 2498 O O . LYS A 1 315 ? -22.718 4.334 29.147 1.00 48.38 315 LYS A O 1
ATOM 2503 N N . ILE A 1 316 ? -24.500 3.793 27.914 1.00 50.66 316 ILE A N 1
ATOM 2504 C CA . ILE A 1 316 ? -23.693 3.404 26.761 1.00 50.66 316 ILE A CA 1
ATOM 2505 C C . ILE A 1 316 ? -23.413 4.674 25.977 1.00 50.66 316 ILE A C 1
ATOM 2507 O O . ILE A 1 316 ? -24.255 5.139 25.214 1.00 50.66 316 ILE A O 1
ATOM 2511 N N . THR A 1 317 ? -22.216 5.236 26.154 1.00 53.56 317 THR A N 1
ATOM 2512 C CA . THR A 1 317 ? -21.722 6.300 25.269 1.00 53.56 317 THR A CA 1
ATOM 2513 C C . THR A 1 317 ? -22.085 5.939 23.828 1.00 53.56 317 THR A C 1
ATOM 2515 O O . THR A 1 317 ? -21.728 4.856 23.362 1.00 53.56 317 THR A O 1
ATOM 2518 N N . GLY A 1 318 ? -22.837 6.804 23.131 1.00 51.94 318 GLY A N 1
ATOM 2519 C CA . GLY A 1 318 ? -23.311 6.534 21.763 1.00 51.94 318 GLY A CA 1
ATOM 2520 C C . GLY A 1 318 ? -22.201 6.015 20.862 1.00 51.94 318 GLY A C 1
ATOM 2521 O O . GLY A 1 318 ? -22.389 5.094 20.079 1.00 51.94 318 GLY A O 1
ATOM 2522 N N . PHE A 1 319 ? -21.000 6.522 21.110 1.00 54.25 319 PHE A N 1
ATOM 2523 C CA . PHE A 1 319 ? -19.734 6.112 20.535 1.00 54.25 319 PHE A CA 1
ATOM 2524 C C . PHE A 1 319 ? -19.418 4.607 20.602 1.00 54.25 319 PHE A C 1
ATOM 2526 O O . PHE A 1 319 ? -18.980 4.048 19.603 1.00 54.25 319 PHE A O 1
ATOM 2533 N N . LYS A 1 320 ? -19.642 3.926 21.738 1.00 57.56 320 LYS A N 1
ATOM 2534 C CA . LYS A 1 320 ? -19.356 2.484 21.891 1.00 57.56 320 LYS A CA 1
ATOM 2535 C C . LYS A 1 320 ? -20.377 1.614 21.147 1.00 57.56 320 LYS A C 1
ATOM 2537 O O . LYS A 1 320 ? -20.028 0.529 20.697 1.00 57.56 320 LYS A O 1
ATOM 2542 N N . LYS A 1 321 ? -21.619 2.098 21.009 1.00 58.38 321 LYS A N 1
ATOM 2543 C CA . LYS A 1 321 ? -22.705 1.435 20.262 1.00 58.38 321 LYS A CA 1
ATOM 2544 C C . LYS A 1 321 ? -22.655 1.718 18.753 1.00 58.38 321 LYS A C 1
ATOM 2546 O O . LYS A 1 321 ? -23.140 0.899 17.974 1.00 58.38 321 LYS A O 1
ATOM 2551 N N . VAL A 1 322 ? -22.110 2.873 18.357 1.00 59.03 322 VAL A N 1
ATOM 2552 C CA . VAL A 1 322 ? -21.870 3.285 16.960 1.00 59.03 322 VAL A CA 1
ATOM 2553 C C . VAL A 1 322 ? -20.591 2.652 16.411 1.00 59.03 322 VAL A C 1
ATOM 2555 O O . VAL A 1 322 ? -20.666 1.964 15.396 1.00 59.03 322 VAL A O 1
ATOM 2558 N N . GLY A 1 323 ? -19.472 2.700 17.150 1.00 59.06 323 GLY A N 1
ATOM 2559 C CA . GLY A 1 323 ? -18.492 1.601 17.113 1.00 59.06 323 GLY A CA 1
ATOM 2560 C C . GLY A 1 323 ? -19.216 0.286 17.439 1.00 59.06 323 GLY A C 1
ATOM 2561 O O . GLY A 1 323 ? -20.394 0.307 17.678 1.00 59.06 323 GLY A O 1
ATOM 2562 N N . ASN A 1 324 ? -18.662 -0.906 17.462 1.00 61.47 324 ASN A N 1
ATOM 2563 C CA . ASN A 1 324 ? -19.445 -2.161 17.438 1.00 61.47 324 ASN A CA 1
ATOM 2564 C C . ASN A 1 324 ? -20.397 -2.287 16.228 1.00 61.47 324 ASN A C 1
ATOM 2566 O O . ASN A 1 324 ? -20.089 -3.096 15.365 1.00 61.47 324 ASN A O 1
ATOM 2570 N N . ARG A 1 325 ? -21.484 -1.511 16.089 1.00 60.22 325 ARG A N 1
ATOM 2571 C CA . ARG A 1 325 ? -22.380 -1.546 14.916 1.00 60.22 325 ARG A CA 1
ATOM 2572 C C . ARG A 1 325 ? -21.649 -1.254 13.603 1.00 60.22 325 ARG A C 1
ATOM 2574 O O . ARG A 1 325 ? -21.970 -1.870 12.592 1.00 60.22 325 ARG A O 1
ATOM 2581 N N . LEU A 1 326 ? -20.679 -0.339 13.615 1.00 60.94 326 LEU A N 1
ATOM 2582 C CA . LEU A 1 326 ? -19.846 -0.038 12.446 1.00 60.94 326 LEU A CA 1
ATOM 2583 C C . LEU A 1 326 ? -18.763 -1.102 12.194 1.00 60.94 326 LEU A C 1
ATOM 2585 O O . LEU A 1 326 ? -18.435 -1.358 11.041 1.00 60.94 326 LEU A O 1
ATOM 2589 N N . TRP A 1 327 ? -18.233 -1.746 13.243 1.00 59.78 327 TRP A N 1
ATOM 2590 C CA . TRP A 1 327 ? -17.068 -2.643 13.142 1.00 59.78 327 TRP A CA 1
ATOM 2591 C C . TRP A 1 327 ? -17.417 -4.114 12.900 1.00 59.78 327 TRP A C 1
ATOM 2593 O O . TRP A 1 327 ? -16.600 -4.873 12.382 1.00 59.78 327 TRP A O 1
ATOM 2603 N N . THR A 1 328 ? -18.590 -4.568 13.346 1.00 61.34 328 THR A N 1
ATOM 2604 C CA . THR A 1 328 ? -19.002 -5.976 13.232 1.00 61.34 328 THR A CA 1
ATOM 2605 C C . THR A 1 328 ? -19.182 -6.479 11.797 1.00 61.34 328 THR A C 1
ATOM 2607 O O . THR A 1 328 ? -18.870 -7.653 11.585 1.00 61.34 328 THR A O 1
ATOM 2610 N N . PRO A 1 329 ? -19.611 -5.674 10.800 1.00 62.50 329 PRO A N 1
ATOM 2611 C CA . PRO A 1 329 ? -19.811 -6.175 9.438 1.00 62.50 329 PRO A CA 1
ATOM 2612 C C . PRO A 1 329 ? -18.507 -6.427 8.671 1.00 62.50 329 PRO A C 1
ATOM 2614 O O . PRO A 1 329 ? -18.475 -7.268 7.774 1.00 62.50 329 PRO A O 1
ATOM 2617 N N . TYR A 1 330 ? -17.425 -5.726 9.027 1.00 71.06 330 TYR A N 1
ATOM 2618 C CA . TYR A 1 330 ? -16.164 -5.678 8.269 1.00 71.06 330 TYR A CA 1
ATOM 2619 C C . TYR A 1 330 ? -14.933 -6.008 9.127 1.00 71.06 330 TYR A C 1
ATOM 2621 O O . TYR A 1 330 ? -13.821 -5.562 8.857 1.00 71.06 330 TYR A O 1
ATOM 2629 N N . ALA A 1 331 ? -15.129 -6.816 10.169 1.00 68.81 331 ALA A N 1
ATOM 2630 C CA . ALA A 1 331 ? -14.113 -7.145 11.163 1.00 68.81 331 ALA A CA 1
ATOM 2631 C C . ALA A 1 331 ? -12.828 -7.765 10.585 1.00 68.81 331 ALA A C 1
ATOM 2633 O O . ALA A 1 331 ? -11.780 -7.639 11.208 1.00 68.81 331 ALA A O 1
ATOM 2634 N N . TYR A 1 332 ? -12.904 -8.442 9.434 1.00 80.94 332 TYR A N 1
ATOM 2635 C CA . TYR A 1 332 ? -11.760 -9.141 8.837 1.00 80.94 332 TYR A CA 1
ATOM 2636 C C . TYR A 1 332 ? -11.073 -8.389 7.691 1.00 80.94 332 TYR A C 1
ATOM 2638 O O . TYR A 1 332 ? -10.079 -8.896 7.189 1.00 80.94 332 TYR A O 1
ATOM 2646 N N . ILE A 1 333 ? -11.540 -7.199 7.289 1.00 83.56 333 ILE A N 1
ATOM 2647 C CA . ILE A 1 333 ? -10.908 -6.449 6.182 1.00 83.56 333 ILE A CA 1
ATOM 2648 C C . ILE A 1 333 ? -9.454 -6.092 6.511 1.00 83.56 333 ILE A C 1
ATOM 2650 O O . ILE A 1 333 ? -8.569 -6.326 5.696 1.00 83.56 333 ILE A O 1
ATOM 2654 N N . SER A 1 334 ? -9.214 -5.598 7.728 1.00 78.88 334 SER A N 1
ATOM 2655 C CA . SER A 1 334 ? -7.871 -5.316 8.257 1.00 78.88 334 SER A CA 1
ATOM 2656 C C . SER A 1 334 ? -6.970 -6.557 8.189 1.00 78.88 334 SER A C 1
ATOM 2658 O O . SER A 1 334 ? -5.894 -6.517 7.600 1.00 78.88 334 SER A O 1
ATOM 2660 N N . HIS A 1 335 ? -7.464 -7.708 8.661 1.00 83.88 335 HIS A N 1
ATOM 2661 C CA . HIS A 1 335 ? -6.738 -8.976 8.553 1.00 83.88 335 HIS A CA 1
ATOM 2662 C C . HIS A 1 335 ? -6.392 -9.300 7.096 1.00 83.88 335 HIS A C 1
ATOM 2664 O O . HIS A 1 335 ? -5.236 -9.575 6.787 1.00 83.88 335 HIS A O 1
ATOM 2670 N N . GLY A 1 336 ? -7.380 -9.234 6.199 1.00 85.94 336 GLY A N 1
ATOM 2671 C CA . GLY A 1 336 ? -7.190 -9.482 4.772 1.00 85.94 336 GLY A CA 1
ATOM 2672 C C . GLY A 1 336 ? -6.103 -8.610 4.156 1.00 85.94 336 GLY A C 1
ATOM 2673 O O . GLY A 1 336 ? -5.275 -9.124 3.407 1.00 85.94 336 GLY A O 1
ATOM 2674 N N . PHE A 1 337 ? -6.065 -7.324 4.513 1.00 88.19 337 PHE A N 1
ATOM 2675 C CA . PHE A 1 337 ? -5.018 -6.408 4.071 1.00 88.19 337 PHE A CA 1
ATOM 2676 C C . PHE A 1 337 ? -3.627 -6.868 4.526 1.00 88.19 337 PHE A C 1
ATOM 2678 O O . PHE A 1 337 ? -2.751 -7.042 3.686 1.00 88.19 337 PHE A O 1
ATOM 2685 N N . HIS A 1 338 ? -3.422 -7.156 5.812 1.00 86.75 338 HIS A N 1
ATOM 2686 C CA . HIS A 1 338 ? -2.099 -7.568 6.290 1.00 86.75 338 HIS A CA 1
ATOM 2687 C C . HIS A 1 338 ? -1.638 -8.905 5.698 1.00 86.75 338 HIS A C 1
ATOM 2689 O O . HIS A 1 338 ? -0.483 -9.019 5.293 1.00 86.75 338 HIS A O 1
ATOM 2695 N N . TYR A 1 339 ? -2.526 -9.896 5.556 1.00 89.19 339 TYR A N 1
ATOM 2696 C CA . TYR A 1 339 ? -2.191 -11.134 4.837 1.00 89.19 339 TYR A CA 1
ATOM 2697 C 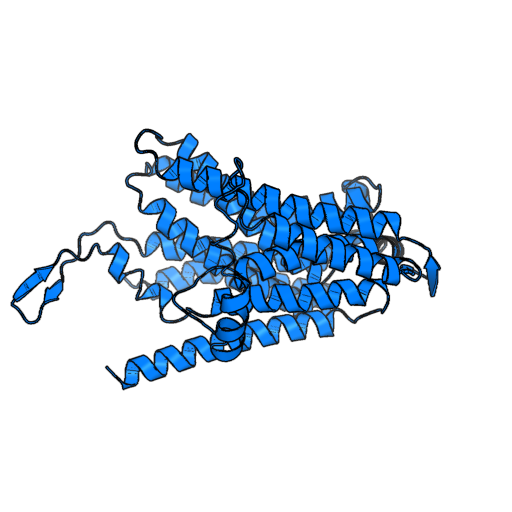C . TYR A 1 339 ? -1.828 -10.869 3.371 1.00 89.19 339 TYR A C 1
ATOM 2699 O O . TYR A 1 339 ? -0.899 -11.483 2.848 1.00 89.19 339 TYR A O 1
ATOM 2707 N N . THR A 1 340 ? -2.516 -9.923 2.727 1.00 91.69 340 THR A N 1
ATOM 2708 C CA . THR A 1 340 ? -2.184 -9.472 1.371 1.00 91.69 340 THR A CA 1
ATOM 2709 C C . THR A 1 340 ? -0.786 -8.854 1.327 1.00 91.69 340 THR A C 1
ATOM 2711 O O . THR A 1 340 ? -0.004 -9.230 0.461 1.00 91.69 340 THR A O 1
ATOM 2714 N N . CYS A 1 341 ? -0.414 -8.012 2.298 1.00 89.50 341 CYS A N 1
ATOM 2715 C CA . CYS A 1 341 ? 0.946 -7.473 2.420 1.00 89.50 341 CYS A CA 1
ATOM 2716 C C . CYS A 1 341 ? 2.001 -8.577 2.526 1.00 89.50 341 CYS A C 1
ATOM 2718 O O . CYS A 1 341 ? 3.011 -8.512 1.834 1.00 89.50 341 CYS A O 1
ATOM 2720 N N . GLY A 1 342 ? 1.762 -9.603 3.349 1.00 88.62 342 GLY A N 1
ATOM 2721 C CA . GLY A 1 342 ? 2.692 -10.725 3.500 1.00 88.62 342 GLY A CA 1
ATOM 2722 C C . GLY A 1 342 ? 2.907 -11.491 2.191 1.00 88.62 342 GLY A C 1
ATOM 2723 O O . GLY A 1 342 ? 4.044 -11.740 1.797 1.00 88.62 342 GLY A O 1
ATOM 2724 N N . VAL A 1 343 ? 1.823 -11.816 1.480 1.00 91.38 343 VAL A N 1
ATOM 2725 C CA . VAL A 1 343 ? 1.895 -12.534 0.195 1.00 91.38 343 VAL A CA 1
ATOM 2726 C C . VAL A 1 343 ? 2.542 -11.674 -0.893 1.00 91.38 343 VAL A C 1
ATOM 2728 O O . VAL A 1 343 ? 3.433 -12.148 -1.597 1.00 91.38 343 VAL A O 1
ATOM 2731 N N . LEU A 1 344 ? 2.150 -10.404 -1.008 1.00 92.06 344 LEU A N 1
ATOM 2732 C CA . LEU A 1 344 ? 2.724 -9.479 -1.985 1.00 92.06 344 LEU A CA 1
ATOM 2733 C C . LEU A 1 344 ? 4.202 -9.188 -1.700 1.00 92.06 344 LEU A C 1
ATOM 2735 O O . LEU A 1 344 ? 4.978 -9.064 -2.644 1.00 92.06 344 LEU A O 1
ATOM 2739 N N . ALA A 1 345 ? 4.632 -9.151 -0.436 1.00 89.69 345 ALA A N 1
ATOM 2740 C CA . ALA A 1 345 ? 6.046 -9.018 -0.088 1.00 89.69 345 ALA A CA 1
ATOM 2741 C C . ALA A 1 345 ? 6.878 -10.192 -0.625 1.00 89.69 345 ALA A C 1
ATOM 2743 O O . ALA A 1 345 ? 7.923 -9.978 -1.234 1.00 89.69 345 ALA A O 1
ATOM 2744 N N . VAL A 1 346 ? 6.393 -11.428 -0.460 1.00 88.50 346 VAL A N 1
ATOM 2745 C CA . VAL A 1 346 ? 7.063 -12.623 -1.000 1.00 88.50 346 VAL A CA 1
ATOM 2746 C C . VAL A 1 346 ? 7.121 -12.570 -2.525 1.00 88.50 346 VAL A C 1
ATOM 2748 O O . VAL A 1 346 ? 8.176 -12.808 -3.105 1.00 88.50 346 VAL A O 1
ATOM 2751 N N . ILE A 1 347 ? 6.014 -12.205 -3.175 1.00 90.44 347 ILE A N 1
ATOM 2752 C CA . ILE A 1 347 ? 5.961 -12.038 -4.632 1.00 90.44 347 ILE A CA 1
ATOM 2753 C C . ILE A 1 347 ? 6.990 -11.004 -5.104 1.00 90.44 347 ILE A C 1
ATOM 2755 O O . ILE A 1 347 ? 7.687 -11.258 -6.080 1.00 90.44 347 ILE A O 1
ATOM 2759 N N . ASN A 1 348 ? 7.141 -9.881 -4.397 1.00 89.31 348 ASN A N 1
ATOM 2760 C CA . ASN A 1 348 ? 8.130 -8.860 -4.745 1.00 89.31 348 ASN A CA 1
ATOM 2761 C C . ASN A 1 348 ? 9.575 -9.333 -4.553 1.00 89.31 348 ASN A C 1
ATOM 2763 O O . ASN A 1 348 ? 10.430 -9.008 -5.365 1.00 89.31 348 ASN A O 1
ATOM 2767 N N . LEU A 1 349 ? 9.866 -10.158 -3.545 1.00 86.06 349 LEU A N 1
ATOM 2768 C CA . LEU A 1 349 ? 11.201 -10.757 -3.416 1.00 86.06 349 LEU A CA 1
ATOM 2769 C C . LEU A 1 349 ? 11.512 -11.715 -4.567 1.00 86.06 349 LEU A C 1
ATOM 2771 O O . LEU A 1 349 ? 12.628 -11.728 -5.080 1.00 86.06 349 LEU A O 1
ATOM 2775 N N . VAL A 1 350 ? 10.526 -12.510 -4.988 1.00 86.44 350 VAL A N 1
ATOM 2776 C CA . VAL A 1 350 ? 10.676 -13.423 -6.129 1.00 86.44 350 VAL A CA 1
ATOM 2777 C C . VAL A 1 350 ? 10.791 -12.638 -7.440 1.00 86.44 350 VAL A C 1
ATOM 2779 O O . VAL A 1 350 ? 11.558 -13.039 -8.322 1.00 86.44 350 VAL A O 1
ATOM 2782 N N . SER A 1 351 ? 10.099 -11.497 -7.551 1.00 86.00 351 SER A N 1
ATOM 2783 C CA . SER A 1 351 ? 10.100 -10.661 -8.755 1.00 86.00 351 SER A CA 1
ATOM 2784 C C . SER A 1 351 ? 11.449 -9.996 -9.053 1.00 86.00 351 SER A C 1
ATOM 2786 O O . SER A 1 351 ? 11.684 -9.581 -10.183 1.00 86.00 351 SER A O 1
ATOM 2788 N N . ILE A 1 352 ? 12.367 -9.954 -8.076 1.00 84.56 352 ILE A N 1
ATOM 2789 C CA . ILE A 1 352 ? 13.751 -9.483 -8.258 1.00 84.56 352 ILE A CA 1
ATOM 2790 C C . ILE A 1 352 ? 14.504 -10.345 -9.285 1.00 84.56 352 ILE A C 1
ATOM 2792 O O . ILE A 1 352 ? 15.322 -9.829 -10.048 1.00 84.56 352 ILE A O 1
ATOM 2796 N N . ARG A 1 353 ? 14.246 -11.660 -9.306 1.00 81.06 353 ARG A N 1
ATOM 2797 C CA . ARG A 1 353 ? 14.921 -12.611 -10.209 1.00 81.06 353 ARG A CA 1
ATOM 2798 C C . ARG A 1 353 ? 14.043 -13.071 -11.363 1.00 81.06 353 ARG A C 1
ATOM 2800 O O . ARG A 1 353 ? 14.556 -13.312 -12.451 1.00 81.06 353 ARG A O 1
ATOM 2807 N N . TYR A 1 354 ? 12.747 -13.245 -11.123 1.00 83.38 354 TYR A N 1
ATOM 2808 C CA . TYR A 1 354 ? 11.815 -13.753 -12.123 1.00 83.38 354 TYR A CA 1
ATOM 2809 C C . TYR A 1 354 ? 10.831 -12.666 -12.522 1.00 83.38 354 TYR A C 1
ATOM 2811 O O . TYR A 1 354 ? 10.192 -12.070 -11.664 1.00 83.38 354 TYR A O 1
ATOM 2819 N N . HIS A 1 355 ? 10.645 -12.443 -13.819 1.00 84.06 355 HIS A N 1
ATOM 2820 C CA . HIS A 1 355 ? 9.628 -11.507 -14.277 1.00 84.06 355 HIS A CA 1
ATOM 2821 C C . HIS A 1 355 ? 8.225 -12.068 -13.984 1.00 84.06 355 HIS A C 1
ATOM 2823 O O . HIS A 1 355 ? 7.754 -12.984 -14.661 1.00 84.06 355 HIS A O 1
ATOM 2829 N N . ILE A 1 356 ? 7.549 -11.515 -12.973 1.00 86.69 356 ILE A N 1
ATOM 2830 C CA . ILE A 1 356 ? 6.169 -11.869 -12.622 1.00 86.69 356 ILE A CA 1
ATOM 2831 C C . ILE A 1 356 ? 5.230 -10.840 -13.262 1.00 86.69 356 ILE A C 1
ATOM 2833 O O . ILE A 1 356 ? 5.347 -9.655 -12.958 1.00 86.69 356 ILE A O 1
ATOM 2837 N N . PRO A 1 357 ? 4.272 -11.261 -14.107 1.00 89.44 357 PRO A N 1
ATOM 2838 C CA . PRO A 1 357 ? 3.271 -10.356 -14.660 1.00 89.44 357 PRO A CA 1
ATOM 2839 C C . PRO A 1 357 ? 2.468 -9.632 -13.569 1.00 89.44 357 PRO A C 1
ATOM 2841 O O . PRO A 1 357 ? 1.895 -10.276 -12.686 1.00 89.44 357 PRO A O 1
ATOM 2844 N N . GLU A 1 358 ? 2.336 -8.308 -13.687 1.00 90.25 358 GLU A N 1
ATOM 2845 C CA . GLU A 1 358 ? 1.583 -7.457 -12.744 1.00 90.25 358 GLU A CA 1
ATOM 2846 C C . GLU A 1 358 ? 0.102 -7.871 -12.610 1.00 90.25 358 GLU A C 1
ATOM 2848 O O . GLU A 1 358 ? -0.560 -7.660 -11.590 1.00 90.25 358 GLU A O 1
ATOM 2853 N N . ILE A 1 359 ? -0.451 -8.527 -13.633 1.00 91.62 359 ILE A N 1
ATOM 2854 C CA . ILE A 1 359 ? -1.819 -9.047 -13.574 1.00 91.62 359 ILE A CA 1
ATOM 2855 C C . ILE A 1 359 ? -1.963 -10.184 -12.551 1.00 91.62 359 ILE A C 1
ATOM 2857 O O . ILE A 1 359 ? -2.989 -10.308 -11.891 1.00 91.62 359 ILE A O 1
ATOM 2861 N N . ILE A 1 360 ? -0.928 -11.008 -12.375 1.00 91.88 360 ILE A N 1
ATOM 2862 C CA . ILE A 1 360 ? -0.961 -12.115 -11.414 1.00 91.88 360 ILE A CA 1
ATOM 2863 C C . ILE A 1 360 ? -0.879 -11.552 -9.995 1.00 91.88 360 ILE A C 1
ATOM 2865 O O . ILE A 1 360 ? -1.656 -11.949 -9.125 1.00 91.88 360 ILE A O 1
ATOM 2869 N N . THR A 1 361 ? 0.019 -10.591 -9.768 1.00 91.81 361 THR A N 1
ATOM 2870 C CA . THR A 1 361 ? 0.202 -9.953 -8.457 1.00 91.81 361 THR A CA 1
ATOM 2871 C C . THR A 1 361 ? -1.071 -9.220 -8.017 1.00 91.81 361 THR A C 1
ATOM 2873 O O . THR A 1 361 ? -1.555 -9.430 -6.901 1.00 91.81 361 THR A O 1
ATOM 2876 N N . SER A 1 362 ? -1.689 -8.450 -8.921 1.00 91.69 362 SER A N 1
ATOM 2877 C CA . SER A 1 362 ? -2.956 -7.750 -8.671 1.00 91.69 362 SER A CA 1
ATOM 2878 C C . SER A 1 362 ? -4.122 -8.693 -8.377 1.00 91.69 362 SER A C 1
ATOM 2880 O O . SER A 1 362 ? -4.856 -8.469 -7.411 1.00 91.69 362 SER A O 1
ATOM 2882 N N . LEU A 1 363 ? -4.294 -9.765 -9.157 1.00 94.00 363 LEU A N 1
ATOM 2883 C CA . LEU A 1 363 ? -5.381 -10.726 -8.949 1.00 94.00 363 LEU A CA 1
ATOM 2884 C C . LEU A 1 363 ? -5.264 -11.453 -7.606 1.00 94.00 363 LEU A C 1
ATOM 2886 O O . LEU A 1 363 ? -6.273 -11.615 -6.918 1.00 94.00 363 LEU A O 1
ATOM 2890 N N . ILE A 1 364 ? -4.050 -11.836 -7.196 1.00 93.62 364 ILE A N 1
ATOM 2891 C CA . ILE A 1 364 ? -3.808 -12.447 -5.880 1.00 93.62 364 ILE A CA 1
ATOM 2892 C C . ILE A 1 364 ? -4.197 -11.473 -4.761 1.00 93.62 364 ILE A C 1
ATOM 2894 O O . ILE A 1 364 ? -4.907 -11.857 -3.827 1.00 93.62 364 ILE A O 1
ATOM 2898 N N . GLY A 1 365 ? -3.793 -10.204 -4.874 1.00 89.75 365 GLY A N 1
ATOM 2899 C CA . GLY A 1 365 ? -4.158 -9.172 -3.903 1.00 89.75 365 GLY A CA 1
ATOM 2900 C C . GLY A 1 365 ? -5.672 -8.961 -3.802 1.00 89.75 365 GLY A C 1
ATOM 2901 O O . GLY A 1 365 ? -6.237 -8.986 -2.705 1.00 89.75 365 GLY A O 1
ATOM 2902 N N . ILE A 1 366 ? -6.358 -8.837 -4.945 1.00 92.06 366 ILE A N 1
ATOM 2903 C CA . ILE A 1 366 ? -7.823 -8.714 -4.998 1.00 92.06 366 ILE A CA 1
ATOM 2904 C C . ILE A 1 366 ? -8.492 -9.938 -4.365 1.00 92.06 366 ILE A C 1
ATOM 2906 O O . ILE A 1 366 ? -9.424 -9.788 -3.572 1.00 92.06 366 ILE A O 1
ATOM 2910 N N . MET A 1 367 ? -8.026 -11.144 -4.695 1.00 93.44 367 MET A N 1
ATOM 2911 C CA . MET A 1 367 ? -8.601 -12.396 -4.206 1.00 93.44 367 MET A CA 1
ATOM 2912 C C . MET A 1 367 ? -8.550 -12.482 -2.678 1.00 93.44 367 MET A C 1
ATOM 2914 O O . MET A 1 367 ? -9.561 -12.799 -2.048 1.00 93.44 367 MET A O 1
ATOM 2918 N N . LEU A 1 368 ? -7.410 -12.161 -2.062 1.00 91.19 368 LEU A N 1
ATOM 2919 C CA . LEU A 1 368 ? -7.251 -12.201 -0.604 1.00 91.19 368 LEU A CA 1
ATOM 2920 C C . LEU A 1 368 ? -8.160 -11.189 0.102 1.00 91.19 368 LEU A C 1
ATOM 2922 O O . LEU A 1 368 ? -8.841 -11.528 1.079 1.00 91.19 368 LEU A O 1
ATOM 2926 N N . ILE A 1 369 ? -8.249 -9.968 -0.428 1.00 89.62 369 ILE A N 1
ATOM 2927 C CA . ILE A 1 369 ? -9.149 -8.942 0.106 1.00 89.62 369 ILE A CA 1
ATOM 2928 C C . ILE A 1 369 ? -10.613 -9.378 -0.053 1.00 89.62 369 ILE A C 1
ATOM 2930 O O . ILE A 1 369 ? -11.386 -9.292 0.907 1.00 89.62 369 ILE A O 1
ATOM 2934 N N . ALA A 1 370 ? -10.998 -9.921 -1.209 1.00 89.62 370 ALA A N 1
ATOM 2935 C CA . ALA A 1 370 ? -12.351 -10.415 -1.459 1.00 89.62 370 ALA A CA 1
ATOM 2936 C C . ALA A 1 370 ? -12.736 -11.558 -0.502 1.00 89.62 370 ALA A C 1
ATOM 2938 O O . ALA A 1 370 ? -13.836 -11.545 0.062 1.00 89.62 370 ALA A O 1
ATOM 2939 N N . LEU A 1 371 ? -11.823 -12.502 -0.251 1.00 89.25 371 LEU A N 1
ATOM 2940 C CA . LEU A 1 371 ? -12.012 -13.585 0.719 1.00 89.25 371 LEU A CA 1
ATOM 2941 C C . LEU A 1 371 ? -12.208 -13.051 2.142 1.00 89.25 371 LEU A C 1
ATOM 2943 O O . LEU A 1 371 ? -13.085 -13.533 2.869 1.00 89.25 371 LEU A O 1
ATOM 2947 N N . SER A 1 372 ? -11.455 -12.021 2.533 1.00 88.19 372 SER A N 1
ATOM 2948 C CA . SER A 1 372 ? -11.607 -11.390 3.849 1.00 88.19 372 SER A CA 1
ATOM 2949 C C . SER A 1 372 ? -12.987 -10.739 4.022 1.00 88.19 372 SER A C 1
ATOM 2951 O O . SER A 1 372 ? -13.656 -10.939 5.044 1.00 88.19 372 SER A O 1
ATOM 2953 N N . ILE A 1 373 ? -13.482 -10.048 2.986 1.00 85.88 373 ILE A N 1
ATOM 2954 C CA . ILE A 1 373 ? -14.814 -9.430 2.974 1.00 85.88 373 ILE A CA 1
ATOM 2955 C C . ILE A 1 373 ? -15.900 -10.505 3.013 1.00 85.88 373 ILE A C 1
ATOM 2957 O O . ILE A 1 373 ? -16.866 -10.384 3.773 1.00 85.88 373 ILE A O 1
ATOM 2961 N N . HIS A 1 374 ? -15.749 -11.565 2.216 1.00 87.00 374 HIS A N 1
ATOM 2962 C CA . HIS A 1 374 ? -16.691 -12.679 2.182 1.00 87.00 374 HIS A CA 1
ATOM 2963 C C . HIS A 1 374 ? -16.811 -13.353 3.556 1.00 87.00 374 HIS A C 1
ATOM 2965 O O . HIS A 1 374 ? -17.918 -13.508 4.078 1.00 87.00 374 HIS A O 1
ATOM 2971 N N . SER A 1 375 ? -15.676 -13.672 4.184 1.00 84.56 375 SER A N 1
ATOM 2972 C CA . SER A 1 375 ? -15.617 -14.229 5.539 1.00 84.56 375 SER A CA 1
ATOM 2973 C C . SER A 1 375 ? -16.295 -13.315 6.564 1.00 84.56 375 SER A C 1
ATOM 2975 O O . SER A 1 375 ? -17.069 -13.772 7.410 1.00 84.56 375 SER A O 1
ATOM 2977 N N . SER A 1 376 ? -16.070 -12.002 6.452 1.00 83.19 376 SER A N 1
ATOM 2978 C CA . SER A 1 376 ? -16.688 -11.015 7.338 1.00 83.19 376 SER A CA 1
ATOM 2979 C C . SER A 1 376 ? -18.212 -11.022 7.218 1.00 83.19 376 SER A C 1
ATOM 2981 O O . SER A 1 376 ? -18.907 -11.163 8.225 1.00 83.19 376 SER A O 1
ATOM 2983 N N . LYS A 1 377 ? -18.744 -10.997 5.988 1.00 82.94 377 LYS A N 1
ATOM 2984 C 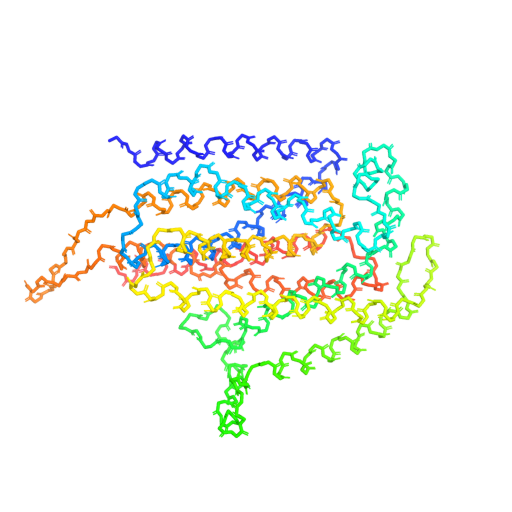CA . LYS A 1 377 ? -20.192 -11.069 5.734 1.00 82.94 377 LYS A CA 1
ATOM 2985 C C . LYS A 1 377 ? -20.804 -12.380 6.226 1.00 82.94 377 LYS A C 1
ATOM 2987 O O . LYS A 1 377 ? -21.886 -12.356 6.812 1.00 82.94 377 LYS A O 1
ATOM 2992 N N . ARG A 1 378 ? -20.129 -13.518 6.016 1.00 81.94 378 ARG A N 1
ATOM 2993 C CA . ARG A 1 378 ? -20.590 -14.830 6.500 1.00 81.94 378 ARG A CA 1
ATOM 2994 C C . ARG A 1 378 ? -20.745 -14.826 8.019 1.00 81.94 378 ARG A C 1
ATOM 2996 O O . ARG A 1 378 ? -21.793 -15.224 8.518 1.00 81.94 378 ARG A O 1
ATOM 3003 N N . ARG A 1 379 ? -19.753 -14.310 8.751 1.00 79.19 379 ARG A N 1
ATOM 3004 C CA . ARG A 1 379 ? -19.820 -14.187 10.214 1.00 79.19 379 ARG A CA 1
ATOM 3005 C C . ARG A 1 379 ? -20.980 -13.301 10.664 1.00 79.19 379 ARG A C 1
ATOM 3007 O O . ARG A 1 379 ? -21.697 -13.673 11.586 1.00 79.19 379 ARG A O 1
ATOM 3014 N N . THR A 1 380 ? -21.174 -12.144 10.032 1.00 76.50 380 THR A N 1
ATOM 3015 C CA . THR A 1 380 ? -22.280 -11.241 10.387 1.00 76.50 380 THR A CA 1
ATOM 3016 C C . THR A 1 380 ? -23.639 -11.898 10.165 1.00 76.50 380 THR A C 1
ATOM 3018 O O . THR A 1 380 ? -24.522 -11.733 10.998 1.00 76.50 380 THR A O 1
ATOM 3021 N N . ARG A 1 381 ? -23.795 -12.682 9.088 1.00 76.31 381 ARG A N 1
ATOM 3022 C CA . ARG A 1 381 ? -25.017 -13.460 8.835 1.00 76.31 381 ARG A CA 1
ATOM 3023 C C . ARG A 1 381 ? -25.268 -14.497 9.929 1.00 76.31 381 ARG A C 1
ATOM 3025 O O . ARG A 1 381 ? -26.374 -14.548 10.439 1.00 76.31 381 ARG A O 1
ATOM 3032 N N . VAL A 1 382 ? -24.250 -15.260 10.333 1.00 75.25 382 VAL A N 1
ATOM 3033 C CA . VAL A 1 382 ? -24.378 -16.259 11.414 1.00 75.25 382 VAL A CA 1
ATOM 3034 C C . VAL A 1 382 ? -24.761 -15.602 12.745 1.00 75.25 382 VAL A C 1
ATOM 3036 O O . VAL A 1 382 ? -25.659 -16.072 13.430 1.00 75.25 382 VAL A O 1
ATOM 3039 N N . LEU A 1 383 ? -24.140 -14.470 13.093 1.00 71.81 383 LEU A N 1
ATOM 3040 C CA . LEU A 1 383 ? -24.479 -13.725 14.314 1.00 71.81 383 LEU A CA 1
ATOM 3041 C C . LEU A 1 383 ? -25.896 -13.130 14.295 1.00 71.81 383 LEU A C 1
ATOM 3043 O O . LEU A 1 383 ? -26.454 -12.889 15.357 1.00 71.81 383 LEU A O 1
ATOM 3047 N N . ALA A 1 384 ? -26.452 -12.866 13.112 1.00 71.31 384 ALA A N 1
ATOM 3048 C CA . ALA A 1 384 ? -27.821 -12.382 12.949 1.00 71.31 384 ALA A CA 1
ATOM 3049 C C . ALA A 1 384 ? -28.871 -13.506 12.948 1.00 71.31 384 ALA A C 1
ATOM 3051 O O . ALA A 1 384 ? -30.048 -13.201 13.053 1.00 71.31 384 ALA A O 1
ATOM 3052 N N . MET A 1 385 ? -28.463 -14.770 12.790 1.00 68.31 385 MET A N 1
ATOM 3053 C CA . MET A 1 385 ? -29.350 -15.936 12.919 1.00 68.31 385 MET A CA 1
ATOM 3054 C C . MET A 1 385 ? -29.407 -16.469 14.357 1.00 68.31 385 MET A C 1
ATOM 3056 O O . MET A 1 385 ? -30.378 -17.116 14.725 1.00 68.31 385 MET A O 1
ATOM 3060 N N . ASN A 1 386 ? -28.358 -16.221 15.152 1.00 62.34 386 ASN A N 1
ATOM 3061 C CA . ASN A 1 386 ? -28.240 -16.694 16.537 1.00 62.34 386 ASN A CA 1
ATOM 3062 C C . ASN A 1 386 ? -28.738 -15.681 17.591 1.00 62.34 386 ASN A C 1
ATOM 3064 O O . ASN A 1 386 ? -28.709 -15.999 18.778 1.00 62.34 386 ASN A O 1
ATOM 3068 N N . ASN A 1 387 ? -29.128 -14.475 17.170 1.00 50.25 387 ASN A N 1
ATOM 3069 C CA . ASN A 1 387 ? -29.797 -13.444 17.974 1.00 50.25 387 ASN A CA 1
ATOM 3070 C C . ASN A 1 387 ? -31.199 -13.240 17.416 1.00 50.25 387 ASN A C 1
ATOM 3072 O O . ASN A 1 387 ? -32.090 -12.899 18.220 1.00 50.25 387 ASN A O 1
#

Secondary structure (DSSP, 8-state):
--HHHHHHHHHHHHHHHHHHHHHHHHHHHHHHHHHHHHHHHHHHHHHHHHHHHHHHHHTTSS---HHHHHHIIIIIHHHHHHIIIIIHHHHHHHHHHT--HHHHHHHHHH-HHHHHHHHHHHHHHHHHHHHHHHHHHHHHHHTS--S--SSHHHHHHHHHHH--TTTGGG-SSS-SSHHHHHHHHHHHHHHHHHHGGGEE-TTS-EE--HHHHHHHHHHHHHHHHHHHHHHHHHHHHHT-TT--THHHHHHHHHHHHHHHHHHHHHHHTT---HHHHHHHHHHHHHHHHHHHHHHHHH----B--EE-TTS-EE--BHHHHHHHHTTSTTTTHHHHHHHHHHHHHHHHHHHTTS---HHHHHHHHHHHHHHHHHHHHHHHHHHHH--